Protein AF-A0A8B3C9W0-F1 (afdb_monomer_lite)

Foldseek 3Di:
DDDDDDDDPPPDDDDQWDFQWFDDCPQWAFWAWADDPLKIKTKTKDWDADPDQKDWQFDFDDPWDWDDWFFAKKKFKWWDPFKFLWKKFAAADDDDDFAKKKWKFKFADDDDDVVRVVDHTPDIDIGTHDHGDIDTNHDHRDIHGTHIMMIIIFIPDPPRRTDIGTFHGAGPPVITPWMDGHNHTDGTRHGTIMGGHPPLQHLWMAMFMWMDNPLNRDTHGDPDCLQRQVRVQQRSVARRFYLWYWDDDPQKIKIWTDRYLQQQIWMWIDNTSNDQIWTDQLFFTHSPRDHGPDRAPHRWAWEDDPQKIWIWWDDPQFIKIWIGRHDGRPPNDTDIDGQDGHPPQRFPIWYWFQAQQVQWIWIWWAGPQQWIWIWIDNVRRHTDGDDGDPQPDDRHAPPKTDKHFYADPPRRHGDAFRWIWIFHDDDRTGIITHTRD

Secondary structure (DSSP, 8-state):
--------TTSS-----EEEEES-TTSSPPPEEEEETTEEEEEEEEE---SSSEEESEE--TT------EES-EEEEEEESS-EEEEEEEE--S---TT-EEEEEEEE--SSHHHHHHSPPSEEEEEE--TTEEEE-SPTT--B-SEEEEEEEEES--STT--EE-B-SEE-TTTEEEEEETTEEPSS--B-EEEEE-GGGTT-EEEEEEEESSTTSS-EE-S-GGGHHHIIIIITT-S--EEEEEEEETTEEEEEEESSSSSEEEEEEESSTTS--EEE-SSSEETT-----EE-SSPPEEEEETTEEEEEEEETTEEEEEEEE-STTTTSSEEEEEEEE-SSS--S--EEEEETTTTEEEEEEE-TTS-EEEEEESSSS--EE-PPPS--PPPPPTT-EEEE----TTT-PPPTTPPEEEEE-SSS-EEEEE---

Radius of gyration: 24.91 Å; chains: 1; bounding box: 62×55×72 Å

Structure (mmCIF, N/CA/C/O backbone):
data_AF-A0A8B3C9W0-F1
#
_entry.id   AF-A0A8B3C9W0-F1
#
loop_
_atom_site.group_PDB
_atom_site.id
_atom_site.type_symbol
_atom_site.label_atom_id
_atom_site.label_alt_id
_atom_site.label_comp_id
_atom_site.label_asym_id
_atom_site.label_entity_id
_atom_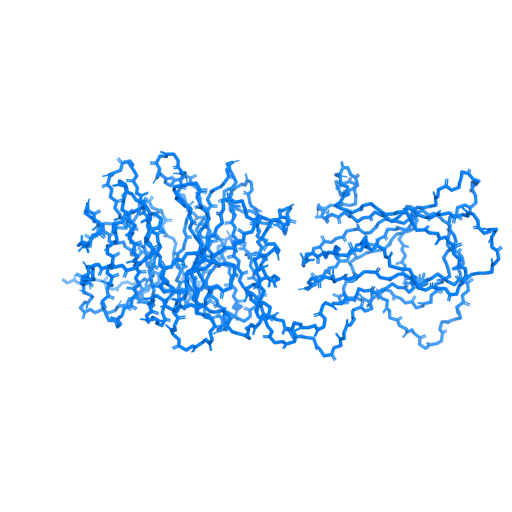site.label_seq_id
_atom_site.pdbx_PDB_ins_code
_atom_site.Cartn_x
_atom_site.Cartn_y
_atom_site.Cartn_z
_atom_site.occupancy
_atom_site.B_iso_or_equiv
_atom_site.auth_seq_id
_atom_site.auth_comp_id
_atom_site.auth_asym_id
_atom_site.auth_atom_id
_atom_site.pdbx_PDB_model_num
ATOM 1 N N . MET A 1 1 ? -18.221 -27.660 26.899 1.00 23.83 1 MET A N 1
ATOM 2 C CA . MET A 1 1 ? -17.493 -28.900 26.552 1.00 23.83 1 MET A CA 1
ATOM 3 C C . MET A 1 1 ? -17.105 -28.766 25.087 1.00 23.83 1 MET A C 1
ATOM 5 O O . MET A 1 1 ? -17.918 -29.055 24.222 1.00 23.83 1 MET A O 1
ATOM 9 N N . VAL A 1 2 ? -15.943 -28.169 24.818 1.00 21.47 2 VAL A N 1
ATOM 10 C CA . VAL A 1 2 ? -15.494 -27.868 23.451 1.00 21.47 2 VAL A CA 1
ATOM 11 C C . VAL A 1 2 ? -14.762 -29.101 22.933 1.00 21.47 2 VAL A C 1
ATOM 13 O O . VAL A 1 2 ? -13.805 -29.560 23.551 1.00 21.47 2 VAL A O 1
ATOM 16 N N . ARG A 1 3 ? -15.282 -29.709 21.863 1.00 19.56 3 ARG A N 1
ATOM 17 C CA . ARG A 1 3 ? -14.618 -30.817 21.171 1.00 19.56 3 ARG A CA 1
ATOM 18 C C . ARG A 1 3 ? -13.519 -30.226 20.296 1.00 19.56 3 ARG A C 1
ATOM 20 O O . ARG A 1 3 ? -13.816 -29.670 19.248 1.00 19.56 3 ARG A O 1
ATOM 27 N N . THR A 1 4 ? -12.271 -30.377 20.715 1.00 21.69 4 THR A N 1
ATOM 28 C CA . THR A 1 4 ? -11.108 -30.106 19.869 1.00 21.69 4 THR A CA 1
ATOM 29 C C . THR A 1 4 ? -11.002 -31.218 18.827 1.00 21.69 4 THR A C 1
ATOM 31 O O . THR A 1 4 ? -10.758 -32.374 19.173 1.00 21.69 4 THR A O 1
ATOM 34 N N . ILE A 1 5 ? -11.229 -30.890 17.555 1.00 22.05 5 ILE A N 1
ATOM 35 C CA . ILE A 1 5 ? -10.889 -31.766 16.431 1.00 22.05 5 ILE A CA 1
ATOM 36 C C . ILE A 1 5 ? -9.548 -31.273 15.898 1.00 22.05 5 ILE A C 1
ATOM 38 O O . ILE A 1 5 ? -9.467 -30.225 15.271 1.00 22.05 5 ILE A O 1
ATOM 42 N N . THR A 1 6 ? -8.483 -32.021 16.173 1.00 28.02 6 THR A N 1
ATOM 43 C CA . THR A 1 6 ? -7.161 -31.765 15.598 1.00 28.02 6 THR A CA 1
ATOM 44 C C . THR A 1 6 ? -7.113 -32.382 14.202 1.00 28.02 6 THR A C 1
ATOM 46 O O . THR A 1 6 ? -7.034 -33.603 14.074 1.00 28.02 6 THR A O 1
ATOM 49 N N . ILE A 1 7 ? -7.172 -31.556 13.157 1.00 26.78 7 ILE A N 1
ATOM 50 C CA . ILE A 1 7 ? -6.969 -31.996 11.769 1.00 26.78 7 ILE A CA 1
ATOM 51 C C . ILE A 1 7 ? -5.498 -31.761 11.406 1.00 26.78 7 ILE A C 1
ATOM 53 O O . ILE A 1 7 ? -4.984 -30.652 11.543 1.00 26.78 7 ILE A O 1
ATOM 57 N N . GLN A 1 8 ? -4.796 -32.816 10.981 1.00 30.81 8 GLN A N 1
ATOM 58 C CA . GLN A 1 8 ? -3.395 -32.719 10.570 1.00 30.81 8 GLN A CA 1
ATOM 59 C C . GLN A 1 8 ? -3.272 -32.048 9.195 1.00 30.81 8 GLN A C 1
ATOM 61 O O . GLN A 1 8 ? -3.941 -32.414 8.232 1.00 30.81 8 GLN A O 1
ATOM 66 N N . GLN A 1 9 ? -2.355 -31.083 9.111 1.00 39.41 9 GLN A N 1
ATOM 67 C CA . GLN A 1 9 ? -2.132 -30.155 7.993 1.00 39.41 9 GLN A CA 1
ATOM 68 C C . GLN A 1 9 ? -1.757 -30.819 6.646 1.00 39.41 9 GLN A C 1
ATOM 70 O O . GLN A 1 9 ? -1.622 -30.135 5.638 1.00 39.41 9 GLN A O 1
ATOM 75 N N . THR A 1 10 ? -1.574 -32.141 6.611 1.00 38.50 10 THR A N 1
ATOM 76 C CA . THR A 1 10 ? -1.176 -32.918 5.426 1.00 38.50 10 THR A CA 1
ATOM 77 C C . THR A 1 10 ? -2.337 -33.538 4.642 1.00 38.50 10 THR A C 1
ATOM 79 O O . THR A 1 10 ? -2.094 -34.061 3.559 1.00 38.50 10 THR A O 1
ATOM 82 N N . GLU A 1 11 ? -3.580 -33.483 5.135 1.00 37.38 11 GLU A N 1
ATOM 83 C CA . GLU A 1 11 ? -4.744 -34.100 4.460 1.00 37.38 11 GLU A CA 1
ATOM 84 C C . GLU A 1 11 ? -5.606 -33.136 3.625 1.00 37.38 11 GLU A C 1
ATOM 86 O O . GLU A 1 11 ? -6.555 -33.568 2.971 1.00 37.38 11 GLU A O 1
ATOM 91 N N . LEU A 1 12 ? -5.266 -31.847 3.561 1.00 40.50 12 LEU A N 1
ATOM 92 C CA . LEU A 1 12 ? -5.946 -30.887 2.688 1.00 40.50 12 LEU A CA 1
ATOM 93 C C . LEU A 1 12 ? -4.994 -30.468 1.569 1.00 40.50 12 LEU A C 1
ATOM 95 O O . LEU A 1 12 ? -3.947 -29.876 1.825 1.00 40.50 12 LEU A O 1
ATOM 99 N N . GLY A 1 13 ? -5.349 -30.813 0.328 1.00 37.22 13 GLY A N 1
ATOM 100 C CA . GLY A 1 13 ? -4.632 -30.394 -0.874 1.00 37.22 13 GLY A CA 1
ATOM 101 C C . GLY A 1 13 ? -4.256 -28.913 -0.803 1.00 37.22 13 GLY A C 1
ATOM 102 O O . GLY A 1 13 ? -5.099 -28.063 -0.535 1.00 37.22 13 GLY A O 1
ATOM 103 N N . VAL A 1 14 ? -2.967 -28.634 -0.990 1.00 41.59 14 VAL A N 1
ATOM 104 C CA . VAL A 1 14 ? -2.368 -27.304 -0.842 1.00 41.59 14 VAL A CA 1
ATOM 105 C C . VAL A 1 14 ? -3.095 -26.298 -1.742 1.00 41.59 14 VAL A C 1
ATOM 107 O O . VAL A 1 14 ? -3.188 -26.498 -2.951 1.00 41.59 14 VAL A O 1
ATOM 110 N N . GLU A 1 15 ? -3.623 -25.231 -1.149 1.00 53.97 15 GLU A N 1
ATOM 111 C CA . GLU A 1 15 ? -4.433 -24.230 -1.843 1.00 53.97 15 GLU A CA 1
ATOM 112 C C . GLU A 1 15 ? -3.660 -23.323 -2.813 1.00 53.97 15 GLU A C 1
ATOM 114 O O . GLU A 1 15 ? -2.496 -22.981 -2.596 1.00 53.97 15 GLU A O 1
ATOM 119 N N . ASN A 1 16 ? -4.374 -22.858 -3.846 1.00 53.03 16 ASN A N 1
ATOM 120 C CA . ASN A 1 16 ? -3.916 -21.917 -4.869 1.00 53.03 16 ASN A CA 1
ATOM 121 C C . ASN A 1 16 ? -3.998 -20.459 -4.376 1.00 53.03 16 ASN A C 1
ATOM 123 O O . ASN A 1 16 ? -5.058 -19.837 -4.444 1.00 53.03 16 ASN A O 1
ATOM 127 N N . GLY A 1 17 ? -2.878 -19.884 -3.947 1.00 56.84 17 GLY A N 1
ATOM 128 C CA . GLY A 1 17 ? -2.734 -18.441 -3.723 1.00 56.84 17 GLY A CA 1
ATOM 129 C C . GLY A 1 17 ? -1.476 -17.889 -4.389 1.00 56.84 17 GLY A C 1
ATOM 130 O O . GLY A 1 17 ? -0.628 -18.638 -4.880 1.00 56.84 17 GLY A O 1
ATOM 131 N N . ALA A 1 18 ? -1.376 -16.564 -4.452 1.00 60.31 18 ALA A N 1
ATOM 132 C CA . ALA A 1 18 ? -0.315 -15.866 -5.172 1.00 60.31 18 ALA A CA 1
ATOM 133 C C . ALA A 1 18 ? 0.575 -15.078 -4.208 1.00 60.31 18 ALA A C 1
ATOM 135 O O . ALA A 1 18 ? 0.098 -14.436 -3.270 1.00 60.31 18 ALA A O 1
ATOM 136 N N . PHE A 1 19 ? 1.885 -15.087 -4.456 1.00 64.19 19 PHE A N 1
ATOM 137 C CA . PHE A 1 19 ? 2.799 -14.219 -3.723 1.00 64.19 19 PHE A CA 1
ATOM 138 C C . PHE A 1 19 ? 2.657 -12.777 -4.213 1.00 64.19 19 PHE A C 1
ATOM 140 O O . PHE A 1 19 ? 2.951 -12.475 -5.370 1.00 64.19 19 PHE A O 1
ATOM 147 N N . ILE A 1 20 ? 2.294 -11.876 -3.300 1.00 64.06 20 ILE A N 1
ATOM 148 C CA . ILE A 1 20 ? 2.475 -10.436 -3.504 1.00 64.06 20 ILE A CA 1
ATOM 149 C C . ILE A 1 20 ? 3.969 -10.113 -3.380 1.00 64.06 20 ILE A C 1
ATOM 151 O O . ILE A 1 20 ? 4.498 -9.336 -4.156 1.00 64.06 20 ILE A O 1
ATOM 155 N N . TYR A 1 21 ? 4.694 -10.753 -2.463 1.00 64.25 21 TYR A N 1
ATOM 156 C CA . TYR A 1 21 ? 6.146 -10.601 -2.324 1.00 64.25 21 TYR A CA 1
ATOM 157 C C . TYR A 1 21 ? 6.746 -11.850 -1.680 1.00 64.25 21 TYR A C 1
ATOM 159 O O . TYR A 1 21 ? 6.134 -12.451 -0.797 1.00 64.25 21 TYR A O 1
ATOM 167 N N . LYS A 1 22 ? 7.957 -12.231 -2.087 1.00 57.38 22 LYS A N 1
ATOM 168 C CA . LYS A 1 22 ? 8.689 -13.375 -1.533 1.00 57.38 22 LYS A CA 1
ATOM 169 C C . LYS A 1 22 ? 10.021 -12.883 -0.966 1.00 57.38 22 LYS A C 1
ATOM 171 O O . LYS A 1 22 ? 10.876 -12.442 -1.724 1.00 57.38 22 LYS A O 1
ATOM 176 N N . GLY A 1 23 ? 10.197 -12.959 0.353 1.00 56.84 23 GLY A N 1
ATOM 177 C CA . GLY A 1 23 ? 11.380 -12.434 1.045 1.00 56.84 23 GLY A CA 1
ATOM 178 C C . GLY A 1 23 ? 11.291 -12.571 2.569 1.00 56.84 23 GLY A C 1
ATOM 179 O O . GLY A 1 23 ? 10.284 -13.036 3.098 1.00 56.84 23 GLY A O 1
ATOM 180 N N . ASP A 1 24 ? 12.341 -12.186 3.301 1.00 55.38 24 ASP A N 1
ATOM 181 C CA . ASP A 1 24 ? 12.360 -12.340 4.764 1.00 55.38 24 ASP A CA 1
ATOM 182 C C . ASP A 1 24 ? 11.388 -11.373 5.459 1.00 55.38 24 ASP A C 1
ATOM 184 O O . ASP A 1 24 ? 11.691 -10.207 5.693 1.00 55.38 24 ASP A O 1
ATOM 188 N N . ALA A 1 25 ? 10.209 -11.880 5.814 1.00 51.94 25 ALA A N 1
ATOM 189 C CA . ALA A 1 25 ? 9.154 -11.116 6.466 1.00 51.94 25 ALA A CA 1
ATOM 190 C C . ALA A 1 25 ? 9.468 -10.721 7.923 1.00 51.94 25 ALA A C 1
ATOM 192 O O . ALA A 1 25 ? 8.700 -9.967 8.516 1.00 51.94 25 ALA A O 1
ATOM 193 N N . ALA A 1 26 ? 10.549 -11.219 8.543 1.00 52.22 26 ALA A N 1
ATOM 194 C CA . ALA A 1 26 ? 10.883 -10.868 9.930 1.00 52.22 26 ALA A CA 1
ATOM 195 C C . ALA A 1 26 ? 11.315 -9.401 10.097 1.00 52.22 26 ALA A C 1
ATOM 197 O O . ALA A 1 26 ? 11.213 -8.863 11.194 1.00 52.22 26 ALA A O 1
ATOM 198 N N . THR A 1 27 ? 11.769 -8.756 9.022 1.00 51.34 27 THR A N 1
ATOM 199 C CA . THR A 1 27 ? 12.295 -7.382 9.054 1.00 51.34 27 THR A CA 1
ATOM 200 C C . THR A 1 27 ? 11.306 -6.348 8.489 1.00 51.34 27 THR A C 1
ATOM 202 O O . THR A 1 27 ? 11.560 -5.154 8.597 1.00 51.34 27 THR A O 1
ATOM 205 N N . TYR A 1 28 ? 10.169 -6.777 7.919 1.00 60.22 28 TYR A N 1
ATOM 206 C CA . TYR A 1 28 ? 9.238 -5.901 7.190 1.00 60.22 28 TYR A CA 1
ATOM 207 C C . TYR A 1 28 ? 7.790 -6.070 7.633 1.00 60.22 28 TYR A C 1
ATOM 209 O O . TYR A 1 28 ? 7.396 -7.076 8.229 1.00 60.22 28 TYR A O 1
ATOM 217 N N . SER A 1 29 ? 7.010 -5.032 7.349 1.00 61.12 29 SER A N 1
ATOM 218 C CA . SER A 1 29 ? 5.601 -4.939 7.728 1.00 61.12 29 SER A CA 1
ATOM 219 C C . SER A 1 29 ? 4.715 -5.688 6.741 1.00 61.12 29 SER A C 1
ATOM 221 O O . SER A 1 29 ? 5.095 -5.936 5.597 1.00 61.12 29 SER A O 1
ATOM 223 N N . ASN A 1 30 ? 3.511 -6.024 7.188 1.00 67.06 30 ASN A N 1
ATOM 224 C CA . ASN A 1 30 ? 2.499 -6.637 6.338 1.00 67.06 30 ASN A CA 1
ATOM 225 C C . ASN A 1 30 ? 2.033 -5.653 5.263 1.00 67.06 30 ASN A C 1
ATOM 227 O O . ASN A 1 30 ? 1.983 -4.448 5.523 1.00 67.06 30 ASN A O 1
ATOM 231 N N . PRO A 1 31 ? 1.691 -6.136 4.058 1.00 65.12 31 PRO A N 1
ATOM 232 C CA . PRO A 1 31 ? 1.288 -5.274 2.979 1.00 65.12 31 PRO A CA 1
ATOM 233 C C . PRO A 1 31 ? -0.024 -4.629 3.346 1.00 65.12 31 PRO A C 1
ATOM 235 O O . PRO A 1 31 ? -0.937 -5.279 3.842 1.00 65.12 31 PRO A O 1
ATOM 238 N N . SER A 1 32 ? -0.138 -3.352 3.051 1.00 77.50 32 SER A N 1
ATOM 239 C CA . SER A 1 32 ? -1.431 -2.693 3.114 1.00 77.50 32 SER A CA 1
ATOM 240 C C . SER A 1 32 ? -2.154 -2.925 1.800 1.00 77.50 32 SER A C 1
ATOM 242 O O . SER A 1 32 ? -1.563 -2.732 0.737 1.00 77.50 32 SER A O 1
ATOM 244 N N . VAL A 1 33 ? -3.419 -3.335 1.867 1.00 79.12 33 VAL A N 1
ATOM 245 C CA . VAL A 1 33 ? -4.253 -3.559 0.682 1.00 79.12 33 VAL A CA 1
ATOM 246 C C . VAL A 1 33 ? -5.452 -2.625 0.718 1.00 79.12 33 VAL A C 1
ATOM 248 O O . VAL A 1 33 ? -6.164 -2.535 1.722 1.00 79.12 33 VAL A O 1
ATOM 251 N N . PHE A 1 34 ? -5.671 -1.927 -0.392 1.00 80.25 34 PHE A N 1
ATOM 252 C CA . PHE A 1 34 ? -6.800 -1.021 -0.569 1.00 80.25 34 PHE A CA 1
ATOM 253 C C . PHE A 1 34 ? -7.345 -1.088 -1.998 1.00 80.25 34 PHE A C 1
ATOM 255 O O . PHE A 1 34 ? -6.665 -1.537 -2.923 1.00 80.25 34 PHE A O 1
ATOM 262 N N . GLU A 1 35 ? -8.593 -0.659 -2.161 1.00 80.25 35 GLU A N 1
ATOM 263 C CA . GLU A 1 35 ? -9.257 -0.564 -3.458 1.00 80.25 35 GLU A CA 1
ATOM 264 C C . GLU A 1 35 ? -9.036 0.829 -4.054 1.00 80.25 35 GLU A C 1
ATOM 266 O O . GLU A 1 35 ? -9.097 1.839 -3.349 1.00 80.25 35 GLU A O 1
ATOM 271 N N . LYS A 1 36 ? -8.751 0.882 -5.356 1.00 78.00 36 LYS A N 1
ATOM 272 C CA . LYS A 1 36 ? -8.699 2.124 -6.123 1.00 78.00 36 LYS A CA 1
ATOM 273 C C . LYS A 1 36 ? -9.211 1.875 -7.536 1.00 78.00 36 LYS A C 1
ATOM 275 O O . LYS A 1 36 ? -8.560 1.197 -8.329 1.00 78.00 36 LYS A O 1
ATOM 280 N N . SER A 1 37 ? -10.335 2.505 -7.880 1.00 77.00 37 SER A N 1
ATOM 281 C CA . SER A 1 37 ? -10.879 2.520 -9.253 1.00 77.00 37 SER A CA 1
ATOM 282 C C . SER A 1 37 ? -11.135 1.119 -9.829 1.00 77.00 37 SER A C 1
ATOM 284 O O . SER A 1 37 ? -10.814 0.850 -10.983 1.00 77.00 37 SER A O 1
ATOM 286 N N . GLY A 1 38 ? -11.681 0.208 -9.024 1.00 76.75 38 GLY A N 1
ATOM 287 C CA . GLY A 1 38 ? -11.963 -1.172 -9.420 1.00 76.75 38 GLY A CA 1
ATOM 288 C C . GLY A 1 38 ? -10.810 -2.150 -9.195 1.00 76.75 38 GLY A C 1
ATOM 289 O O . GLY A 1 38 ? -11.046 -3.355 -9.234 1.00 76.75 38 GLY A O 1
ATOM 290 N N . ASN A 1 39 ? -9.598 -1.661 -8.917 1.00 81.25 39 ASN A N 1
ATOM 291 C CA . ASN A 1 39 ? -8.399 -2.484 -8.761 1.00 81.25 39 ASN A CA 1
ATOM 292 C C . ASN A 1 39 ? -7.970 -2.583 -7.297 1.00 81.25 39 ASN A C 1
ATOM 294 O O . ASN A 1 39 ? -8.146 -1.638 -6.525 1.00 81.25 39 ASN A O 1
ATOM 298 N N . LEU A 1 40 ? -7.340 -3.698 -6.928 1.00 81.00 40 LEU A N 1
ATOM 299 C CA . LEU A 1 40 ? -6.643 -3.812 -5.650 1.00 81.00 40 LEU A CA 1
ATOM 300 C C . LEU A 1 40 ? -5.204 -3.330 -5.799 1.00 81.00 40 LEU A C 1
ATOM 302 O O . LEU A 1 40 ? -4.508 -3.692 -6.750 1.00 81.00 40 LEU A O 1
ATOM 306 N N . ILE A 1 41 ? -4.753 -2.543 -4.829 1.00 81.00 41 ILE A N 1
ATOM 307 C CA . ILE A 1 41 ? -3.372 -2.090 -4.710 1.00 81.00 41 ILE A CA 1
ATOM 308 C C . ILE A 1 41 ? -2.800 -2.652 -3.413 1.00 81.00 41 ILE A C 1
ATOM 310 O O . ILE A 1 41 ? -3.329 -2.391 -2.334 1.00 81.00 41 ILE A O 1
ATOM 314 N N . GLY A 1 42 ? -1.718 -3.421 -3.524 1.00 80.25 42 GLY A N 1
ATOM 315 C CA . GLY A 1 42 ? -0.972 -3.966 -2.394 1.00 80.25 42 GLY A CA 1
ATOM 316 C C . GLY A 1 42 ? 0.352 -3.233 -2.253 1.00 80.25 42 GLY A C 1
ATOM 317 O O . GLY A 1 42 ? 1.191 -3.340 -3.140 1.00 80.25 42 GLY A O 1
ATOM 318 N N . LEU A 1 43 ? 0.545 -2.482 -1.172 1.00 79.31 43 LEU A N 1
ATOM 319 C CA . LEU A 1 43 ? 1.784 -1.760 -0.861 1.00 79.31 43 LEU A CA 1
ATOM 320 C C . LEU A 1 43 ? 2.607 -2.548 0.148 1.00 79.31 43 LEU A C 1
ATOM 322 O O . LEU A 1 43 ? 2.062 -2.970 1.162 1.00 79.31 43 LEU A O 1
ATOM 326 N N . TYR A 1 44 ? 3.905 -2.706 -0.090 1.00 74.19 44 TYR A N 1
ATOM 327 C CA . TYR A 1 44 ? 4.800 -3.442 0.803 1.00 74.19 44 TYR A CA 1
ATOM 328 C C . TYR A 1 44 ? 6.171 -2.779 0.914 1.00 74.19 44 TYR A C 1
ATOM 330 O O . TYR A 1 44 ? 6.614 -2.084 -0.006 1.00 74.19 44 TYR A O 1
ATOM 338 N N . THR A 1 45 ? 6.847 -3.020 2.041 1.00 72.06 45 THR A N 1
ATOM 339 C CA . THR A 1 45 ? 8.236 -2.604 2.249 1.00 72.06 45 THR A CA 1
ATOM 340 C C . THR A 1 45 ? 9.217 -3.736 1.941 1.00 72.06 45 THR A C 1
ATOM 342 O O . THR A 1 45 ? 8.886 -4.914 2.089 1.00 72.06 45 THR A O 1
ATOM 345 N N . TYR A 1 46 ? 10.425 -3.398 1.488 1.00 64.69 46 TYR A N 1
ATOM 346 C CA . TYR A 1 46 ? 11.481 -4.375 1.199 1.00 64.69 46 TYR A CA 1
ATOM 347 C C . TYR A 1 46 ? 12.884 -3.835 1.557 1.00 64.69 46 TYR A C 1
ATOM 349 O O . TYR A 1 46 ? 13.074 -2.611 1.557 1.00 64.69 46 TYR A O 1
ATOM 357 N N . PRO A 1 47 ? 13.861 -4.718 1.885 1.00 54.34 47 PRO A N 1
ATOM 358 C CA . PRO A 1 47 ? 15.233 -4.312 2.168 1.00 54.34 47 PRO A CA 1
ATOM 359 C C . PRO A 1 47 ? 15.890 -3.737 0.933 1.00 54.34 47 PRO A C 1
ATOM 361 O O . PRO A 1 47 ? 15.799 -4.316 -0.150 1.00 54.34 47 PRO A O 1
ATOM 364 N N . TYR A 1 48 ? 16.741 -2.748 1.153 1.00 46.84 48 TYR A N 1
ATOM 365 C CA . TYR A 1 48 ? 17.823 -2.462 0.233 1.00 46.84 48 TYR A CA 1
ATOM 366 C C . TYR A 1 48 ? 19.152 -2.963 0.809 1.00 46.84 48 TYR A C 1
ATOM 368 O O . TYR A 1 48 ? 19.654 -2.434 1.799 1.00 46.84 48 TYR A O 1
ATOM 376 N N . LYS A 1 49 ? 19.780 -3.961 0.181 1.00 48.97 49 LYS A N 1
ATOM 377 C CA . LYS A 1 49 ? 21.208 -4.246 0.392 1.00 48.97 49 LYS A CA 1
ATOM 378 C C . LYS A 1 49 ? 21.820 -4.781 -0.893 1.00 48.97 49 LYS A C 1
ATOM 380 O O . LYS A 1 49 ? 21.552 -5.910 -1.289 1.00 48.97 49 LYS A O 1
ATOM 385 N N . LEU A 1 50 ? 22.696 -3.989 -1.498 1.00 45.47 50 LEU A N 1
ATOM 386 C CA . LEU A 1 50 ? 23.596 -4.453 -2.544 1.00 45.47 50 LEU A CA 1
ATOM 387 C C . LEU A 1 50 ? 25.040 -4.319 -2.081 1.00 45.47 50 LEU A C 1
ATOM 389 O O . LEU A 1 50 ? 25.433 -3.304 -1.513 1.00 45.47 50 LEU A O 1
ATOM 393 N N . SER A 1 51 ? 25.845 -5.334 -2.379 1.00 45.25 51 SER A N 1
ATOM 394 C CA . SER A 1 51 ? 27.303 -5.280 -2.241 1.00 45.25 51 SER A CA 1
ATOM 395 C C . SER A 1 51 ? 27.982 -4.483 -3.364 1.00 45.25 51 SER A C 1
ATOM 397 O O . SER A 1 51 ? 29.157 -4.156 -3.235 1.00 45.25 51 SER A O 1
ATOM 399 N N . ALA A 1 52 ? 27.268 -4.181 -4.457 1.00 53.28 52 ALA A N 1
ATOM 400 C CA . ALA A 1 52 ? 27.774 -3.456 -5.621 1.00 53.28 52 ALA A CA 1
ATOM 401 C C . ALA A 1 52 ? 26.772 -2.387 -6.083 1.00 53.28 52 ALA A C 1
ATOM 403 O O . ALA A 1 52 ? 25.568 -2.612 -6.098 1.00 53.28 52 ALA A O 1
ATOM 404 N N . SER A 1 53 ? 27.265 -1.221 -6.492 1.00 61.84 53 SER A N 1
ATOM 405 C CA . SER A 1 53 ? 26.464 -0.067 -6.926 1.00 61.84 53 SER A CA 1
ATOM 406 C C . SER A 1 53 ? 25.729 -0.247 -8.262 1.00 61.84 53 SER A C 1
ATOM 408 O O . SER A 1 53 ? 25.014 0.655 -8.705 1.00 61.84 53 SER A O 1
ATOM 410 N N . GLN A 1 54 ? 25.939 -1.379 -8.934 1.00 67.94 54 GLN A N 1
ATOM 411 C CA . GLN A 1 54 ? 25.514 -1.638 -10.305 1.00 67.94 54 GLN A CA 1
ATOM 412 C C . GLN A 1 54 ? 25.109 -3.110 -10.463 1.00 67.94 54 GLN A C 1
ATOM 414 O O . GLN A 1 54 ? 25.758 -3.989 -9.895 1.00 67.94 54 GLN A O 1
ATOM 419 N N . ALA A 1 55 ? 24.061 -3.381 -11.247 1.00 70.06 55 ALA A N 1
ATOM 420 C CA . ALA A 1 55 ? 23.814 -4.705 -11.817 1.00 70.06 55 ALA A CA 1
ATOM 421 C C . ALA A 1 55 ? 24.236 -4.711 -13.276 1.00 70.06 55 ALA A C 1
ATOM 423 O O . ALA A 1 55 ? 23.645 -4.031 -14.113 1.00 70.06 55 ALA A O 1
ATOM 424 N N . GLU A 1 56 ? 25.226 -5.532 -13.577 1.00 76.50 56 GLU A N 1
ATOM 425 C CA . GLU A 1 56 ? 25.605 -5.855 -14.942 1.00 76.50 56 GLU A CA 1
ATOM 426 C C . GLU A 1 56 ? 24.604 -6.880 -15.490 1.00 76.50 56 GLU A C 1
ATOM 428 O O . GLU A 1 56 ? 24.500 -7.993 -14.973 1.00 76.50 56 GLU A O 1
ATOM 433 N N . LEU A 1 57 ? 23.852 -6.517 -16.535 1.00 75.56 57 LEU A N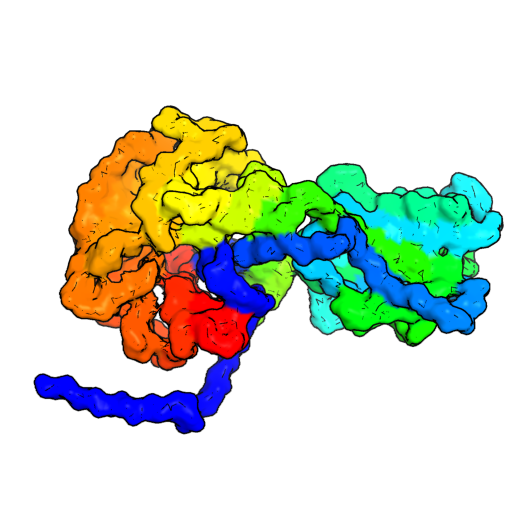 1
ATOM 434 C CA . LEU A 1 57 ? 22.939 -7.445 -17.223 1.00 75.56 57 LEU A CA 1
ATOM 435 C C . LEU A 1 57 ? 23.685 -8.413 -18.159 1.00 75.56 57 LEU A C 1
ATOM 437 O O . LEU A 1 57 ? 23.090 -9.266 -18.811 1.00 75.56 57 LEU A O 1
ATOM 441 N N . TRP A 1 58 ? 25.006 -8.315 -18.199 1.00 74.25 58 TRP A N 1
ATOM 442 C CA . TRP A 1 58 ? 25.902 -9.158 -18.971 1.00 74.25 58 TRP A CA 1
ATOM 443 C C . TRP A 1 58 ? 26.937 -9.782 -18.034 1.00 74.25 58 TRP A C 1
ATOM 445 O O . TRP A 1 58 ? 27.191 -9.274 -16.944 1.00 74.25 58 TRP A O 1
ATOM 455 N N . ALA A 1 59 ? 27.527 -10.895 -18.449 1.00 65.94 59 ALA A N 1
ATOM 456 C CA . ALA A 1 59 ? 28.634 -11.531 -17.758 1.00 65.94 59 ALA A CA 1
ATOM 457 C C . ALA A 1 59 ? 29.869 -11.520 -18.662 1.00 65.94 59 ALA A C 1
ATOM 459 O O . ALA A 1 59 ? 29.851 -12.090 -19.763 1.00 65.94 59 ALA A O 1
ATOM 460 N N . ALA A 1 60 ? 30.947 -10.899 -18.179 1.00 62.16 60 ALA A N 1
ATOM 461 C CA . ALA A 1 60 ? 32.249 -10.956 -18.824 1.00 62.16 60 ALA A CA 1
ATOM 462 C C . ALA A 1 60 ? 32.752 -12.403 -18.841 1.00 62.16 60 ALA A C 1
ATOM 464 O O . ALA A 1 60 ? 33.011 -12.997 -17.796 1.00 62.16 60 ALA A O 1
ATOM 465 N N . ASN A 1 61 ? 32.899 -12.980 -20.032 1.00 57.12 61 ASN A N 1
ATOM 466 C CA . ASN A 1 61 ? 33.564 -14.269 -20.188 1.00 57.12 61 ASN A CA 1
ATOM 467 C C . ASN A 1 61 ? 35.041 -14.040 -20.511 1.00 57.12 61 ASN A C 1
ATOM 469 O O . ASN A 1 61 ? 35.375 -13.295 -21.435 1.00 57.12 61 ASN A O 1
ATOM 473 N N . SER A 1 62 ? 35.927 -14.757 -19.821 1.00 49.28 62 SER A N 1
ATOM 474 C CA . SER A 1 62 ? 37.274 -14.992 -20.330 1.00 49.28 62 SER A CA 1
ATOM 475 C C . SER A 1 62 ? 37.180 -15.847 -21.603 1.00 49.28 62 SER A C 1
ATOM 477 O O . SER A 1 62 ? 36.514 -16.879 -21.623 1.00 49.28 62 SER A O 1
ATOM 479 N N . GLY A 1 63 ? 37.813 -15.402 -22.691 1.00 50.22 63 GLY A N 1
ATOM 480 C CA . GLY A 1 63 ? 37.923 -16.179 -23.933 1.00 50.22 63 GLY A CA 1
ATOM 481 C C . GLY A 1 63 ? 36.872 -15.914 -25.019 1.00 50.22 63 GLY A C 1
ATOM 482 O O . GLY A 1 63 ? 36.913 -16.587 -26.043 1.00 50.22 63 GLY A O 1
ATOM 483 N N . VAL A 1 64 ? 35.970 -14.938 -24.855 1.00 51.31 64 VAL A N 1
ATOM 484 C CA . VAL A 1 64 ? 35.134 -14.456 -25.972 1.00 51.31 64 VAL A CA 1
ATOM 485 C C . VAL A 1 64 ? 35.885 -13.341 -26.695 1.00 51.31 64 VAL A C 1
ATOM 487 O O . VAL A 1 64 ? 36.164 -12.294 -26.110 1.00 51.31 64 VAL A O 1
ATOM 490 N N . THR A 1 65 ? 36.231 -13.559 -27.961 1.00 52.88 65 THR A N 1
ATOM 491 C CA . THR A 1 65 ? 36.785 -12.522 -28.837 1.00 52.88 65 THR A CA 1
ATOM 492 C C . THR A 1 65 ? 35.686 -11.492 -29.101 1.00 52.88 65 THR A C 1
ATOM 494 O O . THR A 1 65 ? 34.715 -11.791 -29.789 1.00 52.88 65 THR A O 1
ATOM 497 N N . GLY A 1 66 ? 35.789 -10.297 -28.512 1.00 52.50 66 GLY A N 1
ATOM 498 C CA . GLY A 1 66 ? 34.836 -9.216 -28.784 1.00 52.50 66 GLY A CA 1
ATOM 499 C C . GLY A 1 66 ? 34.881 -8.825 -30.263 1.00 52.50 66 GLY A C 1
ATOM 500 O O . GLY A 1 66 ? 35.975 -8.686 -30.809 1.00 52.50 66 GLY A O 1
ATOM 501 N N . GLY A 1 67 ? 33.723 -8.650 -30.907 1.00 56.09 67 GLY A N 1
ATOM 502 C CA . GLY A 1 67 ? 33.700 -8.212 -32.311 1.00 56.09 67 GLY A CA 1
ATOM 503 C C . GLY A 1 67 ? 32.467 -8.506 -33.148 1.00 56.09 67 GLY A C 1
ATOM 504 O O . GLY A 1 67 ? 32.480 -8.183 -34.332 1.00 56.09 67 GLY A O 1
ATOM 505 N N . GLU A 1 68 ? 31.410 -9.112 -32.603 1.00 59.47 68 GLU A N 1
ATOM 506 C CA . GLU A 1 68 ? 30.227 -9.381 -33.421 1.00 59.47 68 GLU A CA 1
ATOM 507 C C . GLU A 1 68 ? 29.286 -8.173 -33.451 1.00 59.47 68 GLU A C 1
ATOM 509 O O . GLU A 1 68 ? 28.697 -7.789 -32.435 1.00 59.47 68 GLU A O 1
ATOM 514 N N . PHE A 1 69 ? 29.137 -7.600 -34.645 1.00 61.53 69 PHE A N 1
ATOM 515 C CA . PHE A 1 69 ? 28.114 -6.612 -34.946 1.00 61.53 69 PHE A CA 1
ATOM 516 C C . PHE A 1 69 ? 26.775 -7.303 -35.175 1.00 61.53 69 PHE A C 1
ATOM 518 O O . PHE A 1 69 ? 26.587 -8.015 -36.163 1.00 61.53 69 PHE A O 1
ATOM 525 N N . ARG A 1 70 ? 25.817 -7.051 -34.284 1.00 65.25 70 ARG A N 1
ATOM 526 C CA . ARG A 1 70 ? 24.432 -7.497 -34.470 1.00 65.25 70 ARG A CA 1
ATOM 527 C C . ARG A 1 70 ? 23.620 -6.425 -35.187 1.00 65.25 70 ARG A C 1
ATOM 529 O O . ARG A 1 70 ? 23.763 -5.247 -34.875 1.00 65.25 70 ARG A O 1
ATOM 536 N N . LYS A 1 71 ? 22.786 -6.847 -36.143 1.00 68.62 71 LYS A N 1
ATOM 537 C CA . LYS A 1 71 ? 21.885 -5.980 -36.914 1.00 68.62 71 LYS A CA 1
ATOM 538 C C . LYS A 1 71 ? 20.448 -6.187 -36.457 1.00 68.62 71 LYS A C 1
ATOM 540 O O . LYS A 1 71 ? 19.942 -7.301 -36.540 1.00 68.62 71 LYS A O 1
ATOM 545 N N . GLY A 1 72 ? 19.769 -5.109 -36.082 1.00 74.12 72 GLY A N 1
ATOM 546 C CA . GLY A 1 72 ? 18.355 -5.155 -35.712 1.00 74.12 72 GLY A CA 1
ATOM 547 C C . GLY A 1 72 ? 18.071 -4.455 -34.396 1.00 74.12 72 GLY A C 1
ATOM 548 O O . GLY A 1 72 ? 18.987 -4.089 -33.662 1.00 74.12 72 GLY A O 1
ATOM 549 N N . THR A 1 73 ? 16.786 -4.293 -34.094 1.00 81.56 73 THR A N 1
ATOM 550 C CA . THR A 1 73 ? 16.354 -3.835 -32.775 1.00 81.56 73 THR A CA 1
ATOM 551 C C . THR A 1 73 ? 16.783 -4.846 -31.724 1.00 81.56 73 THR A C 1
ATOM 553 O O . THR A 1 73 ? 16.504 -6.040 -31.859 1.00 81.56 73 THR A O 1
ATOM 556 N N . LEU A 1 74 ? 17.471 -4.372 -30.690 1.00 82.12 74 LEU A N 1
ATOM 557 C CA . LEU A 1 74 ? 17.819 -5.190 -29.538 1.00 82.12 74 LEU A CA 1
ATOM 558 C C . LEU A 1 74 ? 16.656 -5.188 -28.551 1.00 82.12 74 LEU A C 1
ATOM 560 O O . LEU A 1 74 ? 16.195 -4.120 -28.152 1.00 82.12 74 LEU A O 1
ATOM 564 N N . TYR A 1 75 ? 16.267 -6.375 -28.102 1.00 87.31 75 TYR A N 1
ATOM 565 C CA . TYR A 1 75 ? 15.319 -6.573 -27.021 1.00 87.31 75 TYR A CA 1
ATOM 566 C C . TYR A 1 75 ? 15.968 -7.335 -25.876 1.00 87.31 75 TYR A C 1
ATOM 568 O O . TYR A 1 75 ? 16.615 -8.360 -26.090 1.00 87.31 75 TYR A O 1
ATOM 576 N N . VAL A 1 76 ? 15.782 -6.857 -24.650 1.00 88.06 76 VAL A N 1
ATOM 577 C CA . VAL A 1 76 ? 16.287 -7.534 -23.448 1.00 88.06 76 VAL A CA 1
ATOM 578 C C . VAL A 1 76 ? 15.163 -7.616 -22.437 1.00 88.06 76 VAL A C 1
ATOM 580 O O . VAL A 1 76 ? 14.700 -6.582 -21.968 1.00 88.06 76 VAL A O 1
ATOM 583 N N . HIS A 1 77 ? 14.751 -8.829 -22.084 1.00 90.31 77 HIS A N 1
ATOM 584 C CA . HIS A 1 77 ? 13.870 -9.095 -20.954 1.00 90.31 77 HIS A CA 1
ATOM 585 C C . HIS A 1 77 ? 14.727 -9.359 -19.712 1.00 90.31 77 HIS A C 1
ATOM 587 O O . HIS A 1 77 ? 15.562 -10.267 -19.696 1.00 90.31 77 HIS A O 1
ATOM 593 N N . PHE A 1 78 ? 14.538 -8.558 -18.670 1.00 86.25 78 PHE A N 1
ATOM 594 C CA . PHE A 1 78 ? 15.298 -8.645 -17.430 1.00 86.25 78 PHE A CA 1
ATOM 595 C C . PHE A 1 78 ? 14.454 -8.266 -16.216 1.00 86.25 78 PHE A C 1
ATOM 597 O O . PHE A 1 78 ? 13.420 -7.611 -16.326 1.00 86.25 78 PHE A O 1
ATOM 604 N N . VAL A 1 79 ? 14.938 -8.660 -15.045 1.00 80.06 79 VAL A N 1
ATOM 605 C CA . VAL A 1 79 ? 14.354 -8.336 -13.747 1.00 80.06 79 VAL A CA 1
ATOM 606 C C . VAL A 1 79 ? 15.250 -7.333 -13.041 1.00 80.06 79 VAL A C 1
ATOM 608 O O . VAL A 1 79 ? 16.465 -7.523 -12.937 1.00 80.06 79 VAL A O 1
ATOM 611 N N . LEU A 1 80 ? 14.640 -6.255 -12.564 1.00 71.56 80 LEU A N 1
ATOM 612 C CA . LEU A 1 80 ? 15.232 -5.346 -11.601 1.00 71.56 80 LEU A CA 1
ATOM 613 C C . LEU A 1 80 ? 14.713 -5.701 -10.223 1.00 71.56 80 LEU A C 1
ATOM 615 O O . LEU A 1 80 ? 13.554 -5.458 -9.899 1.00 71.56 80 LEU A O 1
ATOM 619 N N . ASP A 1 81 ? 15.602 -6.189 -9.374 1.00 61.50 81 ASP A N 1
ATOM 620 C CA . ASP A 1 81 ? 15.257 -6.410 -7.973 1.00 61.50 81 ASP A CA 1
ATOM 621 C C . ASP A 1 81 ? 15.149 -5.084 -7.198 1.00 61.50 81 ASP A C 1
ATOM 623 O O . ASP A 1 81 ? 14.593 -5.042 -6.102 1.00 61.50 81 ASP A O 1
ATOM 627 N N . LEU A 1 82 ? 15.695 -3.988 -7.746 1.00 58.31 82 LEU A N 1
ATOM 628 C CA . LEU A 1 82 ? 15.862 -2.705 -7.063 1.00 58.31 82 LEU A CA 1
ATOM 629 C C . LEU A 1 82 ? 15.599 -1.513 -7.993 1.00 58.31 82 LEU A C 1
ATOM 631 O O . LEU A 1 82 ? 15.797 -1.639 -9.204 1.00 58.31 82 LEU A O 1
ATOM 635 N N . PRO A 1 83 ? 15.216 -0.337 -7.450 1.00 63.12 83 PRO A N 1
ATOM 636 C CA . PRO A 1 83 ? 15.027 0.837 -8.275 1.00 63.12 83 PRO A CA 1
ATOM 637 C C . PRO A 1 83 ? 16.350 1.274 -8.920 1.00 63.12 83 PRO A C 1
ATOM 639 O O . PRO A 1 83 ? 17.343 1.518 -8.227 1.00 63.12 83 PRO A O 1
ATOM 642 N N . ALA A 1 84 ? 16.367 1.407 -10.241 1.00 69.75 84 ALA A N 1
ATOM 643 C CA . ALA A 1 84 ? 17.516 1.906 -10.982 1.00 69.75 84 ALA A CA 1
ATOM 644 C C . ALA A 1 84 ? 17.431 3.433 -11.101 1.00 69.75 84 ALA A C 1
ATOM 646 O O . ALA A 1 84 ? 16.514 3.969 -11.727 1.00 69.75 84 ALA A O 1
ATOM 647 N N . SER A 1 85 ? 18.392 4.147 -10.508 1.00 68.88 85 SER A N 1
ATOM 648 C CA . SER A 1 85 ? 18.527 5.606 -10.659 1.00 68.88 85 SER A CA 1
ATOM 649 C C . SER A 1 85 ? 19.051 5.988 -12.038 1.00 68.88 85 SER A C 1
ATOM 651 O O . SER A 1 85 ? 18.905 7.129 -12.471 1.00 68.88 85 SER A O 1
ATOM 653 N N . ASN A 1 86 ? 19.663 5.029 -12.730 1.00 74.38 86 ASN A N 1
ATOM 654 C CA . ASN A 1 86 ? 20.113 5.181 -14.094 1.00 74.38 86 ASN A CA 1
ATOM 655 C C . ASN A 1 86 ? 20.225 3.808 -14.767 1.00 74.38 86 ASN A C 1
ATOM 657 O O . ASN A 1 86 ? 20.402 2.781 -14.114 1.00 74.38 86 ASN A O 1
ATOM 661 N N . MET A 1 87 ? 20.169 3.790 -16.088 1.00 79.38 87 MET A N 1
ATOM 662 C CA . MET A 1 87 ? 20.474 2.622 -16.898 1.00 79.38 87 MET A CA 1
ATOM 663 C C . MET A 1 87 ? 21.497 3.071 -17.916 1.00 79.38 87 MET A C 1
ATOM 665 O O . MET A 1 87 ? 21.307 4.105 -18.560 1.00 79.38 87 MET A O 1
ATOM 669 N N . LYS A 1 88 ? 22.581 2.313 -18.049 1.00 78.75 88 LYS A N 1
ATOM 670 C CA . LYS A 1 88 ? 23.678 2.663 -18.936 1.00 78.75 88 LYS A CA 1
ATOM 671 C C . LYS A 1 88 ? 23.927 1.573 -19.950 1.00 78.75 88 LYS A C 1
ATOM 673 O O . LYS A 1 88 ? 23.992 0.390 -19.621 1.00 78.75 88 LYS A O 1
ATOM 678 N N . GLN A 1 89 ? 24.108 2.008 -21.185 1.00 75.75 89 GLN A N 1
ATOM 679 C CA . GLN A 1 89 ? 24.625 1.165 -22.243 1.00 75.75 89 GLN A CA 1
ATOM 680 C C . GLN A 1 89 ? 26.027 1.637 -22.595 1.00 75.75 89 GLN A C 1
ATOM 682 O O . GLN A 1 89 ? 26.278 2.834 -22.752 1.00 75.75 89 GLN A O 1
ATOM 687 N N . SER A 1 90 ? 26.941 0.683 -22.721 1.00 70.44 90 SER A N 1
ATOM 688 C CA . SER A 1 90 ? 28.230 0.894 -23.364 1.00 70.44 90 SER A CA 1
ATOM 689 C C . SER A 1 90 ? 28.059 0.744 -24.866 1.00 70.44 90 SER A C 1
ATOM 691 O O . SER A 1 90 ? 27.668 -0.316 -25.355 1.00 70.44 90 SER A O 1
ATOM 693 N N . ILE A 1 91 ? 28.342 1.816 -25.596 1.00 62.09 91 ILE A N 1
ATOM 694 C CA . ILE A 1 91 ? 28.382 1.792 -27.051 1.00 62.09 91 ILE A CA 1
ATOM 695 C C . ILE A 1 91 ? 29.851 1.862 -27.449 1.00 62.09 91 ILE A C 1
ATOM 697 O O . ILE A 1 91 ? 30.498 2.907 -27.356 1.00 62.09 91 ILE A O 1
ATOM 701 N N . ARG A 1 92 ? 30.402 0.726 -27.875 1.00 56.97 92 ARG A N 1
ATOM 702 C CA . ARG A 1 92 ? 31.711 0.668 -28.533 1.00 56.97 92 ARG A CA 1
ATOM 703 C C 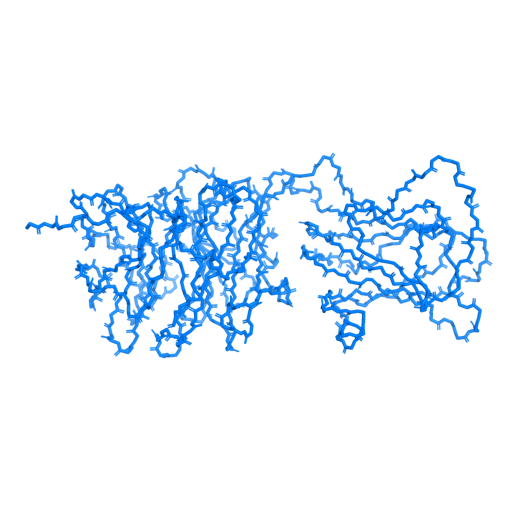. ARG A 1 92 ? 31.489 0.185 -29.960 1.00 56.97 92 ARG A C 1
ATOM 705 O O . ARG A 1 92 ? 30.600 -0.626 -30.180 1.00 56.97 92 ARG A O 1
ATOM 712 N N . GLY A 1 93 ? 32.223 0.720 -30.923 1.00 50.50 93 GLY A N 1
ATOM 713 C CA . GLY A 1 93 ? 32.091 0.368 -32.335 1.00 50.50 93 GLY A CA 1
ATOM 714 C C . GLY A 1 93 ? 32.727 1.441 -33.207 1.00 50.50 93 GLY A C 1
ATOM 715 O O . GLY A 1 93 ? 32.592 2.618 -32.887 1.00 50.50 93 GLY A O 1
ATOM 716 N N . GLU A 1 94 ? 33.403 1.033 -34.280 1.00 46.31 94 GLU A N 1
ATOM 717 C CA . GLU A 1 94 ? 34.106 1.955 -35.175 1.00 46.31 94 GLU A CA 1
ATOM 718 C C . GLU A 1 94 ? 33.123 2.869 -35.929 1.00 46.31 94 GLU A C 1
ATOM 720 O O . GLU A 1 94 ? 32.209 2.396 -36.604 1.00 46.31 94 GLU A O 1
ATOM 725 N N . GLY A 1 95 ? 33.340 4.183 -35.799 1.00 51.22 95 GLY A N 1
ATOM 726 C CA . GLY A 1 95 ? 33.092 5.213 -36.815 1.00 51.22 95 GLY A CA 1
ATOM 727 C C . GLY A 1 95 ? 31.756 5.209 -37.569 1.00 51.22 95 GLY A C 1
ATOM 728 O O . GLY A 1 95 ? 31.689 4.773 -38.715 1.00 51.22 95 GLY A O 1
ATOM 729 N N . TRP A 1 96 ? 30.743 5.874 -37.006 1.00 55.00 96 TRP A N 1
ATOM 730 C CA . TRP A 1 96 ? 29.561 6.354 -37.736 1.00 55.00 96 TRP A CA 1
ATOM 731 C C . TRP A 1 96 ? 29.411 7.860 -37.486 1.00 55.00 96 TRP A C 1
ATOM 733 O O . TRP A 1 96 ? 29.780 8.351 -36.419 1.00 55.00 96 TRP A O 1
ATOM 743 N N . GLY A 1 97 ? 28.955 8.617 -38.487 1.00 52.22 97 GLY A N 1
ATOM 744 C CA . GLY A 1 97 ? 28.910 10.084 -38.450 1.00 52.22 97 GLY A CA 1
ATOM 745 C C . GLY A 1 97 ? 28.232 10.653 -37.195 1.00 52.22 97 GLY A C 1
ATOM 746 O O . GLY A 1 97 ? 27.327 10.055 -36.621 1.00 52.22 97 GLY A O 1
ATOM 747 N N . SER A 1 98 ? 28.657 11.847 -36.779 1.00 53.91 98 SER A N 1
ATOM 748 C CA . SER A 1 98 ? 28.330 12.510 -35.503 1.00 53.91 98 SER A CA 1
ATOM 749 C C . SER A 1 98 ? 26.849 12.875 -35.264 1.00 53.91 98 SER A C 1
ATOM 751 O O . SER A 1 98 ? 26.551 13.623 -34.331 1.00 53.91 98 SER A O 1
ATOM 753 N N . THR A 1 99 ? 25.916 12.378 -36.081 1.00 62.53 99 THR A N 1
ATOM 754 C CA . THR A 1 99 ? 24.490 12.745 -36.067 1.00 62.53 99 THR A CA 1
ATOM 755 C C . THR A 1 99 ? 23.528 11.588 -35.802 1.00 62.53 99 THR A C 1
ATOM 757 O O . THR A 1 99 ? 22.351 11.860 -35.554 1.00 62.53 99 THR A O 1
ATOM 760 N N . SER A 1 100 ? 23.984 10.332 -35.829 1.00 68.69 100 SER A N 1
ATOM 761 C CA . SER A 1 100 ? 23.112 9.172 -35.609 1.00 68.69 100 SER A CA 1
ATOM 762 C C . SER A 1 100 ? 22.604 9.108 -34.167 1.00 68.69 100 SER A C 1
ATOM 764 O O . SER A 1 100 ? 23.301 9.470 -33.212 1.00 68.69 100 SER A O 1
ATOM 766 N N . LYS A 1 101 ? 21.358 8.655 -33.999 1.00 75.94 101 LYS A N 1
ATOM 767 C CA . LYS A 1 101 ? 20.702 8.534 -32.694 1.00 75.94 101 LYS A CA 1
ATOM 768 C C . LYS A 1 101 ? 20.082 7.159 -32.525 1.00 75.94 101 LYS A C 1
ATOM 770 O O . LYS A 1 101 ? 19.781 6.453 -33.488 1.00 75.94 101 LYS A O 1
ATOM 775 N N . MET A 1 102 ? 19.856 6.815 -31.269 1.00 78.06 102 MET A N 1
ATOM 776 C CA . MET A 1 102 ? 19.119 5.628 -30.886 1.00 78.06 102 MET A CA 1
ATOM 777 C C . MET A 1 102 ? 17.953 5.983 -29.991 1.00 78.06 102 MET A C 1
ATOM 779 O O . MET A 1 102 ? 18.069 6.842 -29.117 1.00 78.06 102 MET A O 1
ATOM 783 N N . VAL A 1 103 ? 16.847 5.282 -30.191 1.00 85.00 103 VAL A N 1
ATOM 784 C CA . VAL A 1 103 ? 15.683 5.326 -29.323 1.00 85.00 103 VAL A CA 1
ATOM 785 C C . VAL A 1 103 ? 15.783 4.166 -28.349 1.00 85.00 103 VAL A C 1
ATOM 787 O O . VAL A 1 103 ? 15.663 2.998 -28.713 1.00 85.00 103 VAL A O 1
ATOM 790 N N . PHE A 1 104 ? 16.009 4.519 -27.094 1.00 86.69 104 PHE A N 1
ATOM 791 C CA . PHE A 1 104 ? 15.788 3.649 -25.960 1.00 86.69 104 PHE A CA 1
ATOM 792 C C . PHE A 1 104 ? 14.305 3.678 -25.614 1.00 86.69 104 PHE A C 1
ATOM 794 O O . PHE A 1 104 ? 13.735 4.753 -25.399 1.00 86.69 104 PHE A O 1
ATOM 801 N N . LYS A 1 105 ? 13.698 2.499 -25.514 1.00 90.19 105 LYS A N 1
ATOM 802 C CA . LYS A 1 105 ? 12.374 2.335 -24.926 1.00 90.19 105 LYS A CA 1
ATOM 803 C C . LYS A 1 105 ? 12.442 1.292 -23.825 1.00 90.19 105 LYS A C 1
ATOM 805 O O . LYS A 1 105 ? 13.016 0.224 -24.012 1.00 90.19 105 LYS A O 1
ATOM 810 N N . LEU A 1 106 ? 11.839 1.598 -22.689 1.00 90.31 106 LEU A N 1
ATOM 811 C CA . LEU A 1 106 ? 11.664 0.655 -21.598 1.00 90.31 106 LEU A CA 1
ATOM 812 C C . LEU A 1 106 ? 10.182 0.353 -21.456 1.00 90.31 106 LEU A C 1
ATOM 814 O O . LEU A 1 106 ? 9.377 1.271 -21.320 1.00 90.31 106 LEU A O 1
ATOM 818 N N . TYR A 1 107 ? 9.846 -0.925 -21.455 1.00 88.62 107 TYR A N 1
ATOM 819 C CA . TYR A 1 107 ? 8.503 -1.441 -21.254 1.00 88.62 107 TYR A CA 1
ATOM 820 C C . TYR A 1 107 ? 8.464 -2.219 -19.945 1.00 88.62 107 TYR A C 1
ATOM 822 O O . TYR A 1 107 ? 9.449 -2.847 -19.548 1.00 88.62 107 TYR A O 1
ATOM 830 N N . ARG A 1 108 ? 7.308 -2.203 -19.286 1.00 80.88 108 ARG A N 1
ATOM 831 C CA . ARG A 1 108 ? 7.002 -3.169 -18.227 1.00 80.88 108 ARG A CA 1
ATOM 832 C C . ARG A 1 108 ? 6.772 -4.516 -18.888 1.00 80.88 108 ARG A C 1
ATOM 834 O O . ARG A 1 108 ? 6.001 -4.570 -19.839 1.00 80.88 108 ARG A O 1
ATOM 841 N N . TRP A 1 109 ? 7.441 -5.563 -18.416 1.00 83.06 109 TRP A N 1
ATOM 842 C CA . TRP A 1 109 ? 7.182 -6.905 -18.923 1.00 83.06 109 TRP A CA 1
ATOM 843 C C . TRP A 1 109 ? 5.722 -7.281 -18.644 1.00 83.06 109 TRP A C 1
ATOM 845 O O . TRP A 1 109 ? 5.216 -7.039 -17.546 1.00 83.06 109 TRP A O 1
ATOM 855 N N . ASP A 1 110 ? 5.040 -7.829 -19.648 1.00 78.00 110 ASP A N 1
ATOM 856 C CA . ASP A 1 110 ? 3.718 -8.429 -19.479 1.00 78.00 110 ASP A CA 1
ATOM 857 C C . ASP A 1 110 ? 3.829 -9.961 -19.509 1.00 78.00 110 ASP A C 1
ATOM 859 O O . ASP A 1 110 ? 4.584 -10.533 -18.735 1.00 78.00 110 ASP A O 1
ATOM 863 N N . THR A 1 111 ? 3.063 -10.666 -20.339 1.00 73.19 111 THR A N 1
ATOM 864 C CA . THR A 1 111 ? 3.084 -12.136 -20.345 1.00 73.19 111 THR A CA 1
ATOM 865 C C . THR A 1 111 ? 4.117 -12.658 -21.335 1.00 73.19 111 THR A C 1
ATOM 867 O O . THR A 1 111 ? 4.773 -13.669 -21.086 1.00 73.19 111 THR A O 1
ATOM 870 N N . ASP A 1 112 ? 4.276 -11.956 -22.456 1.00 80.31 112 ASP A N 1
ATOM 871 C CA . ASP A 1 112 ? 5.227 -12.298 -23.498 1.00 80.31 112 ASP A CA 1
ATOM 872 C C . ASP A 1 112 ? 5.713 -11.057 -24.261 1.00 80.31 112 ASP A C 1
ATOM 874 O O . ASP A 1 112 ? 5.290 -9.922 -24.021 1.00 80.31 112 ASP A O 1
ATOM 878 N N . TYR A 1 113 ? 6.627 -11.287 -25.201 1.00 81.25 113 TYR A N 1
ATOM 879 C CA . TYR A 1 113 ? 7.221 -10.260 -26.051 1.00 81.25 113 TYR A CA 1
ATOM 880 C C . TYR A 1 113 ? 6.181 -9.432 -26.828 1.00 81.25 113 TYR A C 1
ATOM 882 O O . TYR A 1 113 ? 6.281 -8.205 -26.880 1.00 81.25 113 TYR A O 1
ATOM 890 N N . ASN A 1 114 ? 5.175 -10.079 -27.425 1.00 83.81 114 ASN A N 1
ATOM 891 C CA . ASN A 1 114 ? 4.197 -9.395 -28.269 1.00 83.81 114 ASN A CA 1
ATOM 892 C C . ASN A 1 114 ? 3.248 -8.550 -27.424 1.00 83.81 114 ASN A C 1
ATOM 894 O O . ASN A 1 114 ? 2.962 -7.411 -27.791 1.00 83.81 114 ASN A O 1
ATOM 898 N N . THR A 1 115 ? 2.772 -9.087 -26.298 1.00 81.06 115 THR A N 1
ATOM 899 C CA . THR A 1 115 ? 1.874 -8.335 -25.414 1.00 81.06 115 THR A CA 1
ATOM 900 C C . THR A 1 115 ? 2.601 -7.176 -24.739 1.00 81.06 115 THR A C 1
ATOM 902 O O . THR A 1 115 ? 2.029 -6.097 -24.601 1.00 81.06 115 THR A O 1
ATOM 905 N N . THR A 1 116 ? 3.889 -7.347 -24.426 1.00 83.88 116 THR A N 1
ATOM 906 C CA . THR A 1 116 ? 4.740 -6.278 -23.889 1.00 83.88 116 THR A CA 1
ATOM 907 C C . THR A 1 116 ? 4.931 -5.139 -24.897 1.00 83.88 116 THR A C 1
ATOM 909 O O . THR A 1 116 ? 4.759 -3.976 -24.542 1.00 83.88 116 THR A O 1
ATOM 912 N N . LEU A 1 117 ? 5.249 -5.449 -26.162 1.00 86.12 117 LEU A N 1
ATOM 913 C CA . LEU A 1 117 ? 5.418 -4.434 -27.215 1.00 86.12 117 LEU A CA 1
ATOM 914 C C . LEU A 1 117 ? 4.118 -3.763 -27.660 1.00 86.12 117 LEU A C 1
ATOM 916 O O . LEU A 1 117 ? 4.167 -2.678 -28.234 1.00 86.12 117 LEU A O 1
ATOM 920 N N . ALA A 1 118 ? 2.973 -4.411 -27.446 1.00 84.94 118 ALA A N 1
ATOM 921 C CA . ALA A 1 118 ? 1.671 -3.812 -27.715 1.00 84.94 118 ALA A CA 1
ATOM 922 C C . ALA A 1 118 ? 1.301 -2.726 -26.688 1.00 84.94 118 ALA A C 1
ATOM 924 O O . ALA A 1 118 ? 0.421 -1.912 -26.965 1.00 84.94 118 ALA A O 1
ATOM 925 N N . GLY A 1 119 ? 1.945 -2.725 -25.515 1.00 80.12 119 GLY A N 1
ATOM 926 C CA . GLY A 1 119 ? 1.783 -1.698 -24.492 1.00 80.12 119 GLY A CA 1
ATOM 927 C C . GLY A 1 119 ? 2.622 -0.444 -24.749 1.00 80.12 119 GLY A C 1
ATOM 928 O O . GLY A 1 119 ? 3.542 -0.431 -25.568 1.00 80.12 119 GLY A O 1
ATOM 929 N N . ASP A 1 120 ? 2.328 0.616 -23.997 1.00 83.88 120 ASP A N 1
ATOM 930 C CA . ASP A 1 120 ? 3.098 1.856 -24.059 1.00 83.88 120 ASP A CA 1
ATOM 931 C C . ASP A 1 120 ? 4.437 1.723 -23.306 1.00 83.88 120 ASP A C 1
ATOM 933 O O . ASP A 1 120 ? 4.481 1.178 -22.195 1.00 83.88 120 ASP A O 1
ATOM 937 N N . PRO A 1 121 ? 5.548 2.250 -23.856 1.00 87.19 121 PRO A N 1
ATOM 938 C CA . PRO A 1 121 ? 6.809 2.303 -23.131 1.00 87.19 121 PRO A CA 1
ATOM 939 C C . PRO A 1 121 ? 6.706 3.274 -21.947 1.00 87.19 121 PRO A C 1
ATOM 941 O O . PRO A 1 121 ? 6.314 4.431 -22.107 1.00 87.19 121 PRO A O 1
ATOM 944 N N . ILE A 1 122 ? 7.145 2.841 -20.763 1.00 80.12 122 ILE A N 1
ATOM 945 C CA . ILE A 1 122 ? 7.210 3.690 -19.561 1.00 80.12 122 ILE A CA 1
ATOM 946 C C . ILE A 1 122 ? 8.289 4.770 -19.668 1.00 80.12 122 ILE A C 1
ATOM 948 O O . ILE A 1 122 ? 8.197 5.825 -19.042 1.00 80.12 122 ILE A O 1
ATOM 952 N N . ILE A 1 123 ? 9.326 4.520 -20.471 1.00 86.31 123 ILE A N 1
ATOM 953 C CA . ILE A 1 123 ? 10.381 5.488 -20.762 1.00 86.31 123 ILE A CA 1
ATOM 954 C C . ILE A 1 123 ? 10.687 5.409 -22.244 1.00 86.31 123 ILE A C 1
ATOM 956 O O . ILE A 1 123 ? 10.957 4.333 -22.764 1.00 86.31 123 ILE A O 1
ATOM 960 N N . THR A 1 124 ? 10.695 6.563 -22.901 1.00 89.69 124 THR A N 1
ATOM 961 C CA . THR A 1 124 ? 11.274 6.730 -24.232 1.00 89.69 124 THR A CA 1
ATOM 962 C C . THR A 1 124 ? 12.332 7.813 -24.142 1.00 89.69 124 THR A C 1
ATOM 964 O O . THR A 1 124 ? 12.053 8.918 -23.674 1.00 89.69 124 THR A O 1
ATOM 967 N N . ASN A 1 125 ? 13.548 7.503 -24.572 1.00 88.12 125 ASN A N 1
ATOM 968 C CA . ASN A 1 125 ? 14.636 8.465 -24.614 1.00 88.12 125 ASN A CA 1
ATOM 969 C C . ASN A 1 125 ? 15.409 8.315 -25.920 1.00 88.12 125 ASN A C 1
ATOM 971 O O . ASN A 1 125 ? 15.643 7.207 -26.390 1.00 88.12 125 ASN A O 1
ATOM 975 N N . THR A 1 126 ? 15.801 9.437 -26.514 1.00 85.56 126 THR A N 1
ATOM 976 C CA . THR A 1 126 ? 16.632 9.436 -27.717 1.00 85.56 126 THR A CA 1
ATOM 977 C C . THR A 1 126 ? 18.032 9.881 -27.337 1.00 85.56 126 THR A C 1
ATOM 979 O O . THR A 1 126 ? 18.235 11.033 -26.957 1.00 85.56 126 THR A O 1
ATOM 982 N N . ILE A 1 127 ? 18.995 8.975 -27.452 1.00 78.25 127 ILE A N 1
ATOM 983 C CA . ILE A 1 127 ? 20.392 9.227 -27.105 1.00 78.25 127 ILE A CA 1
ATOM 984 C C . ILE A 1 127 ? 21.239 9.382 -28.372 1.00 78.25 127 ILE A C 1
ATOM 986 O O . ILE A 1 127 ? 20.972 8.717 -29.379 1.00 78.25 127 ILE A O 1
ATOM 990 N N . PRO A 1 128 ? 22.249 10.267 -28.364 1.00 73.88 128 PRO A N 1
ATOM 991 C CA . PRO A 1 128 ? 23.208 10.331 -29.455 1.00 73.88 128 PRO A CA 1
ATOM 992 C C . PRO A 1 128 ? 24.060 9.060 -29.479 1.00 73.88 128 PRO A C 1
ATOM 994 O O . PRO A 1 128 ? 24.400 8.510 -28.433 1.00 73.88 128 PRO A O 1
ATOM 997 N N . TYR A 1 129 ? 24.443 8.630 -30.675 1.00 67.62 129 TYR A N 1
ATOM 998 C CA . TYR A 1 129 ? 25.356 7.516 -30.876 1.00 67.62 129 TYR A CA 1
ATOM 999 C C . TYR A 1 129 ? 26.774 8.059 -31.077 1.00 67.62 129 TYR A C 1
ATOM 1001 O O . TYR A 1 129 ? 27.093 8.621 -32.122 1.00 67.62 129 TYR A O 1
ATOM 1009 N N . THR A 1 130 ? 27.636 7.959 -30.065 1.00 64.38 130 THR A N 1
ATOM 1010 C CA . THR A 1 130 ? 29.069 8.259 -30.222 1.00 64.38 130 THR A CA 1
ATOM 1011 C C . THR A 1 130 ? 29.902 7.136 -29.631 1.00 64.38 130 THR A C 1
ATOM 1013 O O . THR A 1 130 ? 29.636 6.653 -28.531 1.00 64.38 130 THR A O 1
ATOM 1016 N N . GLU A 1 131 ? 30.926 6.744 -30.379 1.00 63.53 131 GLU A N 1
ATOM 1017 C CA . GLU A 1 131 ? 31.860 5.686 -30.021 1.00 63.53 131 GLU A CA 1
ATOM 1018 C C . GLU A 1 131 ? 32.530 5.917 -28.656 1.00 63.53 131 GLU A C 1
ATOM 1020 O O . GLU A 1 131 ? 32.914 7.036 -28.300 1.00 63.53 131 GLU A O 1
ATOM 1025 N N . GLY A 1 132 ? 32.695 4.827 -27.901 1.00 59.34 132 GLY A N 1
ATOM 1026 C CA . GLY A 1 132 ? 33.532 4.780 -26.703 1.00 59.34 132 GLY A CA 1
ATOM 1027 C C . GLY A 1 132 ? 32.911 5.446 -25.477 1.00 59.34 132 GLY A C 1
ATOM 1028 O O . GLY A 1 132 ? 33.630 5.758 -24.527 1.00 59.34 132 GLY A O 1
ATOM 1029 N N . LYS A 1 133 ? 31.594 5.680 -25.482 1.00 67.50 133 LYS A N 1
ATOM 1030 C CA . LYS A 1 133 ? 30.881 6.342 -24.385 1.00 67.50 133 LYS A CA 1
ATOM 1031 C C . LYS A 1 133 ? 29.832 5.440 -23.745 1.00 67.50 133 LYS A C 1
ATOM 1033 O O . LYS A 1 133 ? 29.213 4.594 -24.388 1.00 67.50 133 LYS A O 1
ATOM 1038 N N . HIS A 1 134 ? 29.626 5.677 -22.452 1.00 73.75 134 HIS A N 1
ATOM 1039 C CA . HIS A 1 134 ? 28.467 5.182 -21.723 1.00 73.75 134 HIS A CA 1
ATOM 1040 C C . HIS A 1 134 ? 27.380 6.246 -21.755 1.00 73.75 134 HIS A C 1
ATOM 1042 O O . HIS A 1 134 ? 27.637 7.393 -21.380 1.00 73.75 134 HIS A O 1
ATOM 1048 N N . TYR A 1 135 ? 26.182 5.859 -22.177 1.00 75.75 135 TYR A N 1
ATOM 1049 C CA . TYR A 1 135 ? 25.044 6.765 -22.231 1.00 75.75 135 TYR A CA 1
ATOM 1050 C C . TYR A 1 135 ? 24.036 6.452 -21.150 1.00 75.75 135 TYR A C 1
ATOM 1052 O O . TYR A 1 135 ? 23.653 5.298 -20.961 1.00 75.75 135 TYR A O 1
ATOM 1060 N N . ASP A 1 136 ? 23.587 7.514 -20.492 1.00 81.50 136 ASP A N 1
ATOM 1061 C CA . ASP A 1 136 ? 22.440 7.480 -19.604 1.00 81.50 136 ASP A CA 1
ATOM 1062 C C . ASP A 1 136 ? 21.184 7.332 -20.462 1.00 81.50 136 ASP A C 1
ATOM 1064 O O . ASP A 1 136 ? 20.836 8.205 -21.260 1.00 81.50 136 ASP A O 1
ATOM 1068 N N . MET A 1 137 ? 20.527 6.187 -20.335 1.00 81.56 137 MET A N 1
ATOM 1069 C CA . MET A 1 137 ? 19.312 5.888 -21.085 1.00 81.56 137 MET A CA 1
ATOM 1070 C C . MET A 1 137 ? 18.068 6.429 -20.390 1.00 81.56 137 MET A C 1
ATOM 1072 O O . MET A 1 137 ? 17.075 6.725 -21.054 1.00 81.56 137 MET A O 1
ATOM 1076 N N . LEU A 1 138 ? 18.126 6.628 -19.073 1.00 81.81 138 LEU A N 1
ATOM 1077 C CA . LEU A 1 138 ? 17.056 7.302 -18.350 1.00 81.81 138 LEU A CA 1
ATOM 1078 C C . LEU A 1 138 ? 17.184 8.823 -18.523 1.00 81.81 138 LEU A C 1
ATOM 1080 O O . LEU A 1 138 ? 18.286 9.358 -18.389 1.00 81.81 13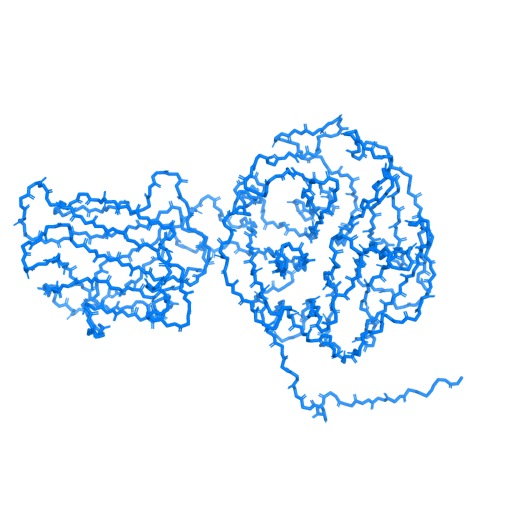8 LEU A O 1
ATOM 1084 N N . PRO A 1 139 ? 16.081 9.551 -18.769 1.00 78.31 139 PRO A N 1
ATOM 1085 C CA . PRO A 1 139 ? 16.087 11.005 -18.664 1.00 78.31 139 PRO A CA 1
ATOM 1086 C C . PRO A 1 139 ? 16.548 11.459 -17.271 1.00 78.31 139 PRO A C 1
ATOM 1088 O O . PRO A 1 139 ? 16.283 10.788 -16.271 1.00 78.31 139 PRO A O 1
ATOM 1091 N N . SER A 1 140 ? 17.206 12.619 -17.189 1.00 72.44 140 SER A N 1
ATOM 1092 C CA . SER A 1 140 ? 17.722 13.149 -15.918 1.00 72.44 140 SER A CA 1
ATOM 1093 C C . SER A 1 140 ? 16.640 13.195 -14.829 1.00 72.44 140 SER A C 1
ATOM 1095 O O . SER A 1 140 ? 15.521 13.653 -15.066 1.00 72.44 140 SER A O 1
ATOM 1097 N N . GLY A 1 141 ? 16.974 12.697 -13.635 1.00 66.19 141 GLY A N 1
ATOM 1098 C CA . GLY A 1 141 ? 16.075 12.651 -12.478 1.00 66.19 141 GLY A CA 1
ATOM 1099 C C . GLY A 1 141 ? 15.033 11.524 -12.496 1.00 66.19 141 GLY A C 1
ATOM 1100 O O . GLY A 1 141 ? 14.291 11.375 -11.520 1.00 66.19 141 GLY A O 1
ATOM 1101 N N . LYS A 1 142 ? 14.968 10.710 -13.559 1.00 69.12 142 LYS A N 1
ATOM 1102 C CA . LYS A 1 142 ? 14.100 9.527 -13.602 1.00 69.12 142 LYS A CA 1
ATOM 1103 C C . LYS A 1 142 ? 14.709 8.363 -12.830 1.00 69.12 142 LYS A C 1
ATOM 1105 O O . LYS A 1 142 ? 15.917 8.234 -12.682 1.00 69.12 142 LYS A O 1
ATOM 1110 N N . THR A 1 143 ? 13.835 7.517 -12.308 1.00 68.19 143 THR A N 1
ATOM 1111 C CA . THR A 1 143 ? 14.200 6.288 -11.608 1.00 68.19 143 THR A CA 1
ATOM 1112 C C . THR A 1 143 ? 13.211 5.233 -12.047 1.00 68.19 143 THR A C 1
ATOM 1114 O O . THR A 1 143 ? 12.016 5.507 -12.085 1.00 68.19 143 THR A O 1
ATOM 1117 N N . VAL A 1 144 ? 13.709 4.057 -12.391 1.00 71.31 144 VAL A N 1
ATOM 1118 C CA . VAL A 1 144 ? 12.882 2.891 -12.699 1.00 71.31 144 VAL A CA 1
ATOM 1119 C C . VAL A 1 144 ? 12.695 2.125 -11.399 1.00 71.31 144 VAL A C 1
ATOM 1121 O O . VAL A 1 144 ? 13.662 1.963 -10.666 1.00 71.31 144 VAL A O 1
ATOM 1124 N N . ALA A 1 145 ? 11.477 1.703 -11.073 1.00 65.19 145 ALA A N 1
ATOM 1125 C CA . ALA A 1 145 ? 11.209 0.894 -9.880 1.00 65.19 145 ALA A CA 1
ATOM 1126 C C . ALA A 1 145 ? 11.797 -0.536 -10.011 1.00 65.19 145 ALA A C 1
ATOM 1128 O O . ALA A 1 145 ? 12.340 -0.889 -11.055 1.00 65.19 145 ALA A O 1
ATOM 1129 N N . PRO A 1 146 ? 11.713 -1.388 -8.979 1.00 66.06 146 PRO A N 1
ATOM 1130 C CA . PRO A 1 146 ? 11.857 -2.824 -9.171 1.00 66.06 146 PRO A CA 1
ATOM 1131 C C . PRO A 1 146 ? 10.728 -3.381 -10.047 1.00 66.06 146 PRO A C 1
ATOM 1133 O O . PRO A 1 146 ? 9.638 -2.801 -10.144 1.00 66.06 146 PRO A O 1
ATOM 1136 N N . GLY A 1 147 ? 10.981 -4.541 -10.638 1.00 69.00 147 GLY A N 1
ATOM 1137 C CA . GLY A 1 147 ? 10.020 -5.301 -11.426 1.00 69.00 147 GLY A CA 1
ATOM 1138 C C . GLY A 1 147 ? 10.661 -5.985 -12.625 1.00 69.00 147 GLY A C 1
ATOM 1139 O O . GLY A 1 147 ? 11.874 -5.923 -12.834 1.00 69.00 147 GLY A O 1
ATOM 1140 N N . GLU A 1 148 ? 9.828 -6.628 -13.429 1.00 81.25 148 GLU A N 1
ATOM 1141 C CA . GLU A 1 148 ? 10.234 -7.233 -14.694 1.00 81.25 148 GLU A CA 1
ATOM 1142 C C . GLU A 1 148 ? 10.024 -6.251 -15.855 1.00 81.25 148 GLU A C 1
ATOM 1144 O O . GLU A 1 148 ? 9.017 -5.536 -15.933 1.00 81.25 148 GLU A O 1
ATOM 1149 N N . TYR A 1 149 ? 10.998 -6.186 -16.759 1.00 86.75 149 TYR A N 1
ATOM 1150 C CA . TYR A 1 149 ? 11.057 -5.183 -17.815 1.00 86.75 149 TYR A CA 1
ATOM 1151 C C . TYR A 1 149 ? 11.533 -5.762 -19.134 1.00 86.75 149 TYR A C 1
ATOM 1153 O O . TYR A 1 149 ? 12.328 -6.701 -19.179 1.00 86.75 149 TYR A O 1
ATOM 1161 N N . MET A 1 150 ? 11.117 -5.108 -20.214 1.00 91.00 150 MET A N 1
ATOM 1162 C CA . MET A 1 150 ? 11.704 -5.293 -21.527 1.00 91.00 150 MET A CA 1
ATOM 1163 C C . MET A 1 150 ? 12.297 -3.984 -22.035 1.00 91.00 150 MET A C 1
ATOM 1165 O O . MET A 1 150 ? 11.624 -2.965 -22.156 1.00 91.00 150 MET A O 1
ATOM 1169 N N . LEU A 1 151 ? 13.580 -4.025 -22.353 1.00 90.44 151 LEU A N 1
ATOM 1170 C CA . LEU A 1 151 ? 14.292 -2.990 -23.081 1.00 90.44 151 LEU A CA 1
ATOM 1171 C C . LEU A 1 151 ? 14.063 -3.172 -24.583 1.00 90.44 151 LEU A C 1
ATOM 1173 O O . LEU A 1 151 ? 14.168 -4.297 -25.059 1.00 90.44 151 LEU A O 1
ATOM 1177 N N . SER A 1 152 ? 13.856 -2.081 -25.320 1.00 88.62 152 SER A N 1
ATOM 1178 C CA . SER A 1 152 ? 14.029 -2.001 -26.775 1.00 88.62 152 SER A CA 1
ATOM 1179 C C . SER A 1 152 ? 15.057 -0.930 -27.116 1.00 88.62 152 SER A C 1
ATOM 1181 O O . SER A 1 152 ? 15.056 0.160 -26.533 1.00 88.62 152 SER A O 1
ATOM 1183 N N . LEU A 1 153 ? 15.912 -1.238 -28.083 1.00 83.12 153 LEU A N 1
ATOM 1184 C CA . LEU A 1 153 ? 16.945 -0.349 -28.578 1.00 83.12 153 LEU A CA 1
ATOM 1185 C C . LEU A 1 153 ? 16.916 -0.282 -30.104 1.00 83.12 153 LEU A C 1
ATOM 1187 O O . LEU A 1 153 ? 17.253 -1.249 -30.787 1.00 83.12 153 LEU A O 1
ATOM 1191 N N . GLU A 1 154 ? 16.502 0.869 -30.625 1.00 80.81 154 GLU A N 1
ATOM 1192 C CA . GLU A 1 154 ? 16.186 1.083 -32.041 1.00 80.81 154 GLU A CA 1
ATOM 1193 C C . GLU A 1 154 ? 17.073 2.200 -32.616 1.00 80.81 154 GLU A C 1
ATOM 1195 O O . GLU A 1 154 ? 17.285 3.215 -31.955 1.00 80.81 154 GLU A O 1
ATOM 1200 N N . ALA A 1 155 ? 17.586 2.069 -33.844 1.00 73.88 155 ALA A N 1
ATOM 1201 C CA . ALA A 1 155 ? 18.211 3.202 -34.538 1.00 73.88 155 ALA A CA 1
ATOM 1202 C C . ALA A 1 155 ? 17.140 4.142 -35.100 1.00 73.88 155 ALA A C 1
ATOM 1204 O O . ALA A 1 155 ? 16.090 3.687 -35.547 1.00 73.88 155 ALA A O 1
ATOM 1205 N N . THR A 1 156 ? 17.423 5.446 -35.136 1.00 68.56 156 THR A N 1
ATOM 1206 C CA . THR A 1 156 ? 16.550 6.417 -35.821 1.00 68.56 156 THR A CA 1
ATOM 1207 C C . THR A 1 156 ? 16.872 6.596 -37.303 1.00 68.56 156 THR A C 1
ATOM 1209 O O . THR A 1 156 ? 16.040 7.134 -38.029 1.00 68.56 156 THR A O 1
ATOM 1212 N N . ASP A 1 157 ? 18.070 6.213 -37.752 1.00 63.66 157 ASP A N 1
ATOM 1213 C CA . ASP A 1 157 ? 18.451 6.334 -39.161 1.00 63.66 157 ASP A CA 1
ATOM 1214 C C . ASP A 1 157 ? 17.816 5.203 -39.978 1.00 63.66 157 ASP A C 1
ATOM 1216 O O . ASP A 1 157 ? 17.994 4.022 -39.688 1.00 63.66 157 ASP A O 1
ATOM 1220 N N . THR A 1 158 ? 17.066 5.582 -41.015 1.00 51.62 158 THR A N 1
ATOM 1221 C CA . THR A 1 158 ? 16.319 4.677 -41.905 1.00 51.62 158 THR A CA 1
ATOM 1222 C C . THR A 1 158 ? 17.193 3.954 -42.928 1.00 51.62 158 THR A C 1
ATOM 1224 O O . THR A 1 158 ? 16.664 3.243 -43.784 1.00 51.62 158 THR A O 1
ATOM 1227 N N . ASP A 1 159 ? 18.516 4.133 -42.880 1.00 55.72 159 ASP A N 1
ATOM 1228 C CA . ASP A 1 159 ? 19.415 3.371 -43.735 1.00 55.72 159 ASP A CA 1
ATOM 1229 C C . ASP A 1 159 ? 19.439 1.919 -43.234 1.00 55.72 159 ASP A C 1
ATOM 1231 O O . ASP A 1 159 ? 19.811 1.623 -42.097 1.00 55.72 159 ASP A O 1
ATOM 1235 N N . ILE A 1 160 ? 18.974 1.007 -44.088 1.00 43.88 160 ILE A N 1
ATOM 1236 C CA . ILE A 1 160 ? 18.477 -0.350 -43.785 1.00 43.88 160 ILE A CA 1
ATOM 1237 C C . ILE A 1 160 ? 19.531 -1.328 -43.208 1.00 43.88 160 ILE A C 1
ATOM 1239 O O . ILE A 1 160 ? 19.282 -2.524 -43.068 1.00 43.88 160 ILE A O 1
ATOM 1243 N N . ASN A 1 161 ? 20.716 -0.822 -42.855 1.00 48.75 161 ASN A N 1
ATOM 1244 C CA . ASN A 1 161 ? 21.835 -1.548 -42.257 1.00 48.75 161 ASN A CA 1
ATOM 1245 C C . ASN A 1 161 ? 21.962 -1.414 -40.719 1.00 48.75 161 ASN A C 1
ATOM 1247 O O . ASN A 1 161 ? 22.847 -2.072 -40.175 1.00 48.75 161 ASN A O 1
ATOM 1251 N N . ASN A 1 162 ? 21.020 -0.713 -40.058 1.00 51.44 162 ASN A N 1
ATOM 1252 C CA . ASN A 1 162 ? 20.565 -0.842 -38.648 1.00 51.44 162 ASN A CA 1
ATOM 1253 C C . ASN A 1 162 ? 21.604 -0.633 -37.509 1.00 51.44 162 ASN A C 1
ATOM 1255 O O . ASN A 1 162 ? 22.806 -0.635 -37.772 1.00 51.44 162 ASN A O 1
ATOM 1259 N N . PRO A 1 163 ? 21.182 -0.423 -36.233 1.00 51.06 163 PRO A N 1
ATOM 1260 C CA . PRO A 1 163 ? 22.124 -0.105 -35.169 1.00 51.06 163 PRO A CA 1
ATOM 1261 C C . PRO A 1 163 ? 23.056 -1.288 -34.939 1.00 51.06 163 PRO A C 1
ATOM 1263 O O . PRO A 1 163 ? 22.624 -2.438 -34.868 1.00 51.06 163 PRO A O 1
ATOM 1266 N N . GLN A 1 164 ? 24.337 -0.974 -34.830 1.00 57.06 164 GLN A N 1
ATOM 1267 C CA . GLN A 1 164 ? 25.406 -1.930 -34.635 1.00 57.06 164 GLN A CA 1
ATOM 1268 C C . GLN A 1 164 ? 25.877 -1.829 -33.194 1.00 57.06 164 GLN A C 1
ATOM 1270 O O . GLN A 1 164 ? 26.292 -0.766 -32.746 1.00 57.06 164 GLN A O 1
ATOM 1275 N N . TYR A 1 165 ? 25.814 -2.933 -32.461 1.00 63.56 165 TYR A N 1
ATOM 1276 C CA . TYR A 1 165 ? 26.319 -2.987 -31.094 1.00 63.56 165 TYR A CA 1
ATOM 1277 C C . TYR A 1 165 ? 27.500 -3.924 -31.038 1.00 63.56 165 TYR A C 1
ATOM 1279 O O . TYR A 1 165 ? 27.390 -5.085 -31.436 1.00 63.56 165 TYR A O 1
ATOM 1287 N N . TRP A 1 166 ? 28.611 -3.431 -30.507 1.00 63.34 166 TRP A N 1
ATOM 1288 C CA . TRP A 1 166 ? 29.700 -4.305 -30.123 1.00 63.34 166 TRP A CA 1
ATOM 1289 C C . TRP A 1 166 ? 29.327 -5.034 -28.846 1.00 63.34 166 TRP A C 1
ATOM 1291 O O . TRP A 1 166 ? 28.810 -4.451 -27.891 1.00 63.34 166 TRP A O 1
ATOM 1301 N N . SER A 1 167 ? 29.567 -6.333 -28.852 1.00 65.88 167 SER A N 1
ATOM 1302 C CA . SER A 1 167 ? 29.063 -7.215 -27.822 1.00 65.88 167 SER A CA 1
ATOM 1303 C C . SER A 1 167 ? 30.133 -8.210 -27.392 1.00 65.88 167 SER A C 1
ATOM 1305 O O . SER A 1 167 ? 30.954 -8.667 -28.192 1.00 65.88 167 SER A O 1
ATOM 1307 N N . TRP A 1 168 ? 30.171 -8.485 -26.091 1.00 67.88 168 TRP A N 1
ATOM 1308 C CA . TRP A 1 168 ? 31.133 -9.385 -25.470 1.00 67.88 168 TRP A CA 1
ATOM 1309 C C . TRP A 1 168 ? 30.455 -10.127 -24.324 1.00 67.88 168 TRP A C 1
ATOM 1311 O O . TRP A 1 168 ? 29.772 -9.551 -23.484 1.00 67.88 168 TRP A O 1
ATOM 1321 N N . GLY A 1 169 ? 30.653 -11.438 -24.274 1.00 73.75 169 GLY A N 1
ATOM 1322 C CA . GLY A 1 169 ? 30.123 -12.255 -23.188 1.00 73.75 169 GLY A CA 1
ATOM 1323 C C . GLY A 1 169 ? 28.679 -12.705 -23.392 1.00 73.75 169 GLY A C 1
ATOM 1324 O O . GLY A 1 169 ? 28.169 -12.755 -24.509 1.00 73.75 169 GLY A O 1
ATOM 1325 N N . LYS A 1 170 ? 28.054 -13.128 -22.297 1.00 77.25 170 LYS A N 1
ATOM 1326 C CA . LYS A 1 170 ? 26.726 -13.759 -22.268 1.00 77.25 170 LYS A CA 1
ATOM 1327 C C . LYS A 1 170 ? 25.777 -12.965 -21.375 1.00 77.25 170 LYS A C 1
ATOM 1329 O O . LYS A 1 170 ? 26.225 -12.135 -20.588 1.00 77.25 170 LYS A O 1
ATOM 1334 N N . ALA A 1 171 ? 24.483 -13.242 -21.472 1.00 79.62 171 ALA A N 1
ATOM 1335 C CA . ALA A 1 171 ? 23.502 -12.702 -20.540 1.00 79.62 171 ALA A CA 1
ATOM 1336 C C . ALA A 1 171 ? 23.846 -13.097 -19.089 1.00 79.62 171 ALA A C 1
ATOM 1338 O O . ALA A 1 171 ? 24.278 -14.225 -18.830 1.00 79.62 171 ALA A O 1
ATOM 1339 N N . ASN A 1 172 ? 23.663 -12.170 -18.145 1.00 80.62 172 ASN A N 1
ATOM 1340 C CA . ASN A 1 172 ? 23.727 -12.491 -16.722 1.00 80.62 172 ASN A CA 1
ATOM 1341 C C . ASN A 1 172 ? 22.422 -13.187 -16.314 1.00 80.62 172 ASN A C 1
ATOM 1343 O O . ASN A 1 172 ? 21.392 -12.530 -16.173 1.00 80.62 172 ASN A O 1
ATOM 1347 N N . ASP A 1 173 ? 22.472 -14.506 -16.125 1.00 79.88 173 ASP A N 1
ATOM 1348 C CA . ASP A 1 173 ? 21.322 -15.377 -15.833 1.00 79.88 173 ASP A CA 1
ATOM 1349 C C . ASP A 1 173 ? 20.579 -15.039 -14.530 1.00 79.88 173 ASP A C 1
ATOM 1351 O O . ASP A 1 173 ? 19.421 -15.424 -14.348 1.00 79.88 173 ASP A O 1
ATOM 1355 N N . LYS A 1 174 ? 21.209 -14.269 -13.636 1.00 74.62 174 LYS A N 1
ATOM 1356 C CA . LYS A 1 174 ? 20.556 -13.753 -12.429 1.00 74.62 174 LYS A CA 1
ATOM 1357 C C . LYS A 1 174 ? 19.473 -12.730 -12.753 1.00 74.62 174 LYS A C 1
ATOM 1359 O O . LYS A 1 174 ? 18.430 -12.740 -12.107 1.00 74.62 174 LYS A O 1
ATOM 1364 N N . PHE A 1 175 ? 19.713 -11.875 -13.746 1.00 75.69 175 PHE A N 1
ATOM 1365 C CA . PHE A 1 175 ? 18.852 -10.729 -14.047 1.00 75.69 175 PHE A CA 1
ATOM 1366 C C . PHE A 1 175 ? 18.136 -10.874 -15.387 1.00 75.69 175 PHE A C 1
ATOM 1368 O O . PHE A 1 175 ? 16.954 -10.566 -15.485 1.00 75.69 175 PHE A O 1
ATOM 1375 N N . VAL A 1 176 ? 18.825 -11.349 -16.423 1.00 84.31 176 VAL A N 1
ATOM 1376 C CA . VAL A 1 176 ? 18.277 -11.462 -17.777 1.00 84.31 176 VAL A CA 1
ATOM 1377 C C . VAL A 1 176 ? 17.502 -12.765 -17.918 1.00 84.31 176 VAL A C 1
ATOM 1379 O O . VAL A 1 176 ? 18.013 -13.847 -17.637 1.00 84.31 176 VAL A O 1
ATOM 1382 N N . LYS A 1 177 ? 16.257 -12.647 -18.375 1.00 86.19 177 LYS A N 1
ATOM 1383 C CA . LYS A 1 177 ? 15.339 -13.762 -18.637 1.00 86.19 177 LYS A CA 1
ATOM 1384 C C . LYS A 1 177 ? 15.273 -14.129 -20.116 1.00 86.19 177 LYS A C 1
ATOM 1386 O O . LYS A 1 177 ? 14.901 -15.250 -20.439 1.00 86.19 177 LYS A O 1
ATOM 1391 N N . GLY A 1 178 ? 15.652 -13.209 -20.998 1.00 87.00 178 GLY A N 1
ATOM 1392 C CA . GLY A 1 178 ? 15.766 -13.464 -22.428 1.00 87.00 178 GLY A CA 1
ATOM 1393 C C . GLY A 1 178 ? 16.303 -12.257 -23.187 1.00 87.00 178 GLY A C 1
ATOM 1394 O O . GLY A 1 178 ? 16.253 -11.125 -22.703 1.00 87.00 178 GLY A O 1
ATOM 1395 N N . ALA A 1 179 ? 16.847 -12.503 -24.372 1.00 86.81 179 ALA A N 1
ATOM 1396 C CA . ALA A 1 179 ? 17.454 -11.483 -25.211 1.00 86.81 179 ALA A CA 1
ATOM 1397 C C . ALA A 1 179 ? 17.247 -11.813 -26.685 1.00 86.81 179 ALA A C 1
ATOM 1399 O O . ALA A 1 179 ? 17.445 -12.957 -27.086 1.00 86.81 179 ALA A O 1
ATOM 1400 N N . TRP A 1 180 ? 16.898 -10.816 -27.493 1.00 86.06 180 TRP A N 1
ATOM 1401 C CA . TRP A 1 180 ? 16.640 -10.993 -28.918 1.00 86.06 180 TRP A CA 1
ATOM 1402 C C . TRP A 1 180 ? 17.221 -9.847 -29.735 1.00 86.06 180 TRP A C 1
ATOM 1404 O O . TRP A 1 180 ? 17.244 -8.701 -29.294 1.00 86.06 180 TRP A O 1
ATOM 1414 N N . CYS A 1 181 ? 17.653 -10.147 -30.954 1.00 80.94 181 CYS A N 1
ATOM 1415 C CA . CYS A 1 181 ? 17.962 -9.145 -31.964 1.00 80.94 181 CYS A CA 1
ATOM 1416 C C . CYS A 1 181 ? 17.031 -9.368 -33.156 1.00 80.94 181 CYS A C 1
ATOM 1418 O O . CYS A 1 181 ? 17.064 -10.415 -33.806 1.00 80.94 181 CYS A O 1
ATOM 1420 N N . GLY A 1 182 ? 16.126 -8.420 -33.401 1.00 79.56 182 GLY A N 1
ATOM 1421 C CA . GLY A 1 182 ? 14.991 -8.655 -34.288 1.00 79.56 182 GLY A CA 1
ATOM 1422 C C . GLY A 1 182 ? 14.133 -9.819 -33.779 1.00 79.56 182 GLY A C 1
ATOM 1423 O O . GLY A 1 182 ? 13.539 -9.724 -32.711 1.00 79.56 182 GLY A O 1
ATOM 1424 N N . LYS A 1 183 ? 14.059 -10.912 -34.549 1.00 78.06 183 LYS A N 1
ATOM 1425 C CA . LYS A 1 183 ? 13.300 -12.128 -34.191 1.00 78.06 183 LYS A CA 1
ATOM 1426 C C . LYS A 1 183 ? 14.176 -13.272 -33.665 1.00 78.06 183 LYS A C 1
ATOM 1428 O O . LYS A 1 183 ? 13.645 -14.326 -33.331 1.00 78.06 183 LYS A O 1
ATOM 1433 N N . GLU A 1 184 ? 15.494 -13.096 -33.635 1.00 82.44 184 GLU A N 1
ATOM 1434 C CA . GLU A 1 184 ? 16.438 -14.154 -33.272 1.00 82.44 184 GLU A CA 1
ATOM 1435 C C . GLU A 1 184 ? 16.842 -14.044 -31.804 1.00 82.44 184 GLU A C 1
ATOM 1437 O O . GLU A 1 184 ? 17.201 -12.965 -31.334 1.00 82.44 184 GLU A O 1
ATOM 1442 N N . GLU A 1 185 ? 16.797 -15.163 -31.081 1.00 85.94 185 GLU A N 1
ATOM 1443 C CA . GLU A 1 185 ? 17.249 -15.233 -29.692 1.00 85.94 185 GLU A CA 1
ATOM 1444 C C . GLU A 1 185 ? 18.779 -15.169 -29.604 1.00 85.94 185 GLU A C 1
ATOM 1446 O O . GLU A 1 185 ? 19.510 -15.800 -30.370 1.00 85.94 185 GLU A O 1
ATOM 1451 N N . MET A 1 186 ? 19.274 -14.394 -28.644 1.00 80.44 186 MET A N 1
ATOM 1452 C CA . MET A 1 186 ? 20.694 -14.198 -28.391 1.00 80.44 186 MET A CA 1
ATOM 1453 C C . MET A 1 186 ? 21.171 -15.113 -27.265 1.00 80.44 186 MET A C 1
ATOM 1455 O O . MET A 1 186 ? 20.780 -14.953 -26.113 1.00 80.44 186 MET A O 1
ATOM 1459 N N . THR A 1 187 ? 22.099 -16.016 -27.575 1.00 78.38 187 THR A N 1
ATOM 1460 C CA . THR A 1 187 ? 22.703 -16.939 -26.592 1.00 78.38 187 THR A CA 1
ATOM 1461 C C . THR A 1 187 ? 24.144 -16.574 -26.208 1.00 78.38 187 THR A C 1
ATOM 1463 O O . THR A 1 187 ? 24.675 -17.072 -25.216 1.00 78.38 187 THR A O 1
ATOM 1466 N N . ALA A 1 188 ? 24.781 -15.676 -26.962 1.00 75.69 188 ALA A N 1
ATOM 1467 C CA . ALA A 1 188 ? 26.133 -15.163 -26.743 1.00 75.69 188 ALA A CA 1
ATOM 1468 C C . ALA A 1 188 ? 26.278 -13.772 -27.377 1.00 75.69 188 ALA A C 1
ATOM 1470 O O . ALA A 1 188 ? 25.376 -13.319 -28.083 1.00 75.69 188 ALA A O 1
ATOM 1471 N N . ASN A 1 189 ? 27.415 -13.108 -27.164 1.00 76.25 189 ASN A N 1
ATOM 1472 C CA . ASN A 1 189 ? 27.715 -11.784 -27.709 1.00 76.25 189 ASN A CA 1
ATOM 1473 C C . ASN A 1 189 ? 26.604 -10.795 -27.337 1.00 76.25 189 ASN A C 1
ATOM 1475 O O . ASN A 1 189 ? 25.881 -10.260 -28.180 1.00 76.25 189 ASN A O 1
ATOM 1479 N N . PHE A 1 190 ? 26.442 -10.620 -26.025 1.00 77.50 190 PHE A N 1
ATOM 1480 C CA . PHE A 1 190 ? 25.499 -9.682 -25.429 1.00 77.50 190 PHE A CA 1
ATOM 1481 C C . PHE A 1 190 ? 26.180 -8.312 -25.214 1.00 77.50 190 PHE A C 1
ATOM 1483 O O . PHE A 1 190 ? 27.348 -8.277 -24.818 1.00 77.50 190 PHE A O 1
ATOM 1490 N N . PRO A 1 191 ? 25.530 -7.179 -25.530 1.00 73.56 191 PRO A N 1
ATOM 1491 C CA . PRO A 1 191 ? 26.132 -5.860 -25.344 1.00 73.56 191 PRO A CA 1
ATOM 1492 C C . PRO A 1 191 ? 26.282 -5.514 -23.859 1.00 73.56 191 PRO A C 1
ATOM 1494 O O . PRO A 1 191 ? 25.468 -5.913 -23.027 1.00 73.56 191 PRO A O 1
ATOM 1497 N N . GLU A 1 192 ? 27.311 -4.733 -23.523 1.00 77.44 192 GLU A N 1
ATOM 1498 C CA . GLU A 1 192 ? 27.505 -4.261 -22.152 1.00 77.44 192 GLU A CA 1
ATOM 1499 C C . GLU A 1 192 ? 26.393 -3.279 -21.773 1.00 77.44 192 GLU A C 1
ATOM 1501 O O . GLU A 1 192 ? 26.319 -2.135 -22.234 1.00 77.44 192 GLU A O 1
ATOM 1506 N N . PHE A 1 193 ? 25.528 -3.765 -20.894 1.00 79.00 193 PHE A N 1
ATOM 1507 C CA . PHE A 1 193 ? 24.409 -3.037 -20.337 1.00 79.00 193 PHE A CA 1
ATOM 1508 C C . PHE A 1 193 ? 24.413 -3.213 -18.829 1.00 79.00 193 PHE A C 1
ATOM 1510 O O . PHE A 1 193 ? 24.522 -4.332 -18.323 1.00 79.00 193 PHE A O 1
ATOM 1517 N N . TYR A 1 194 ? 24.260 -2.120 -18.097 1.00 78.50 194 TYR A N 1
ATOM 1518 C CA . TYR A 1 194 ? 24.175 -2.189 -16.650 1.00 78.50 194 TYR A CA 1
ATOM 1519 C C . TYR A 1 194 ? 23.188 -1.174 -16.094 1.00 78.50 194 TYR A C 1
ATOM 1521 O O . TYR A 1 194 ? 23.043 -0.049 -16.573 1.00 78.50 194 TYR A O 1
ATOM 1529 N N . CYS A 1 195 ? 22.506 -1.593 -15.040 1.00 76.00 195 CYS A N 1
ATOM 1530 C CA . CYS A 1 195 ? 21.608 -0.764 -14.261 1.00 76.00 195 CYS A CA 1
ATOM 1531 C C . CYS A 1 195 ? 22.407 -0.186 -13.100 1.00 76.00 195 CYS A C 1
ATOM 1533 O O . CYS A 1 195 ? 23.046 -0.924 -12.349 1.00 76.00 195 CYS A O 1
ATOM 1535 N N . VAL A 1 196 ? 22.394 1.135 -12.958 1.00 71.56 196 VAL A N 1
ATOM 1536 C CA . VAL A 1 196 ? 22.983 1.806 -11.802 1.00 71.56 196 VAL A CA 1
ATOM 1537 C C . VAL A 1 196 ? 21.884 1.970 -10.772 1.00 71.56 196 VAL A C 1
ATOM 1539 O O . VAL A 1 196 ? 20.858 2.608 -11.021 1.00 71.56 196 VAL A O 1
ATOM 1542 N N . TYR A 1 197 ? 22.108 1.382 -9.609 1.00 66.81 197 TYR A N 1
ATOM 1543 C CA . TYR A 1 197 ? 21.181 1.505 -8.500 1.00 66.81 197 TYR A CA 1
ATOM 1544 C C . TYR A 1 197 ? 21.441 2.797 -7.738 1.00 66.81 197 TYR A C 1
ATOM 1546 O O . TYR A 1 197 ? 22.537 3.361 -7.784 1.00 66.81 197 TYR A O 1
ATOM 1554 N N . ASP A 1 198 ? 20.424 3.302 -7.047 1.00 55.91 198 ASP A N 1
ATOM 1555 C CA . ASP A 1 198 ? 20.621 4.428 -6.141 1.00 55.91 198 ASP A CA 1
ATOM 1556 C C . ASP A 1 198 ? 21.477 3.988 -4.940 1.00 55.91 198 ASP A C 1
ATOM 1558 O O . ASP A 1 198 ? 21.015 3.375 -3.981 1.00 55.91 198 ASP A O 1
ATOM 1562 N N . THR A 1 199 ? 22.778 4.264 -4.998 1.00 49.09 199 THR A N 1
ATOM 1563 C CA . THR A 1 199 ? 23.742 3.842 -3.974 1.00 49.09 199 THR A CA 1
ATOM 1564 C C . THR A 1 199 ? 23.567 4.545 -2.635 1.00 49.09 199 THR A C 1
ATOM 1566 O O . THR A 1 199 ? 24.150 4.089 -1.650 1.00 49.09 199 THR A O 1
ATOM 1569 N N . LYS A 1 200 ? 22.753 5.610 -2.558 1.00 47.66 200 LYS A N 1
ATOM 1570 C CA . LYS A 1 200 ? 22.415 6.260 -1.283 1.00 47.66 200 LYS A CA 1
ATOM 1571 C C . LYS A 1 200 ? 21.535 5.395 -0.381 1.00 47.66 200 LYS A C 1
ATOM 1573 O O . LYS A 1 200 ? 21.384 5.719 0.788 1.00 47.66 200 LYS A O 1
ATOM 1578 N N . VAL A 1 201 ? 20.988 4.297 -0.896 1.00 48.84 201 VAL A N 1
ATOM 1579 C CA . VAL A 1 201 ? 19.943 3.513 -0.229 1.00 48.84 201 VAL A CA 1
ATOM 1580 C C . VAL A 1 201 ? 20.522 2.356 0.603 1.00 48.84 201 VAL A C 1
ATOM 1582 O O . VAL A 1 201 ? 19.770 1.526 1.087 1.00 48.84 201 VAL A O 1
ATOM 1585 N N . ASN A 1 202 ? 21.847 2.243 0.799 1.00 49.09 202 ASN A N 1
ATOM 1586 C CA . ASN A 1 202 ? 22.447 1.065 1.454 1.00 49.09 202 ASN A CA 1
ATOM 1587 C C . ASN A 1 202 ? 21.877 0.806 2.867 1.00 49.09 202 ASN A C 1
ATOM 1589 O O . ASN A 1 202 ? 22.234 1.492 3.821 1.00 49.09 202 ASN A O 1
ATOM 1593 N N . GLY A 1 203 ? 21.023 -0.214 2.993 1.00 51.06 203 GLY A N 1
ATOM 1594 C CA . GLY A 1 203 ? 20.309 -0.569 4.215 1.00 51.06 203 GLY A CA 1
ATOM 1595 C C . GLY A 1 203 ? 18.920 0.056 4.366 1.00 51.06 203 GLY A C 1
ATOM 1596 O O . GLY A 1 203 ? 18.185 -0.415 5.222 1.00 51.06 203 GLY A O 1
ATOM 1597 N N . SER A 1 204 ? 18.546 1.066 3.575 1.00 56.69 204 SER A N 1
ATOM 1598 C CA . SER A 1 204 ? 17.295 1.822 3.727 1.00 56.69 204 SER A CA 1
ATOM 1599 C C . SER A 1 204 ? 16.062 1.046 3.243 1.00 56.69 204 SER A C 1
ATOM 1601 O O . SER A 1 204 ? 16.106 0.344 2.231 1.00 56.69 204 SER A O 1
ATOM 1603 N N . GLY A 1 205 ? 14.936 1.186 3.943 1.00 62.94 205 GLY A N 1
ATOM 1604 C CA . GLY A 1 205 ? 13.653 0.628 3.523 1.00 62.94 205 GLY A CA 1
ATOM 1605 C C . GLY A 1 205 ? 13.169 1.277 2.225 1.00 62.94 205 GLY A C 1
ATOM 1606 O O . GLY A 1 205 ? 13.460 2.438 1.946 1.00 62.94 205 GLY A O 1
ATOM 1607 N N . GLN A 1 206 ? 12.429 0.536 1.409 1.00 68.00 206 GLN A N 1
ATOM 1608 C CA . GLN A 1 206 ? 11.775 1.046 0.200 1.00 68.00 206 GLN A CA 1
ATOM 1609 C C . GLN A 1 206 ? 10.322 0.575 0.165 1.00 68.00 206 GLN A C 1
ATOM 1611 O O . GLN A 1 206 ? 10.015 -0.468 0.736 1.00 68.00 206 GLN A O 1
ATOM 1616 N N . VAL A 1 207 ? 9.439 1.327 -0.500 1.00 73.00 207 VAL A N 1
ATOM 1617 C CA . VAL A 1 207 ? 8.058 0.922 -0.798 1.00 73.00 207 VAL A CA 1
ATOM 1618 C C . VAL A 1 207 ? 7.937 0.528 -2.264 1.00 73.00 207 VAL A C 1
ATOM 1620 O O . VAL A 1 207 ? 8.386 1.250 -3.155 1.00 73.00 207 VAL A O 1
ATOM 1623 N N . ALA A 1 208 ? 7.284 -0.601 -2.504 1.00 71.62 208 ALA A N 1
ATOM 1624 C CA . ALA A 1 208 ? 6.778 -0.996 -3.810 1.00 71.62 208 ALA A CA 1
ATOM 1625 C C . ALA A 1 208 ? 5.277 -1.278 -3.707 1.00 71.62 208 ALA A C 1
ATOM 1627 O O . ALA A 1 208 ? 4.725 -1.424 -2.612 1.00 71.62 208 ALA A O 1
ATOM 1628 N N . CYS A 1 209 ? 4.605 -1.353 -4.854 1.00 75.12 209 CYS A N 1
ATOM 1629 C CA . CYS A 1 209 ? 3.234 -1.836 -4.910 1.00 75.12 209 CYS A CA 1
ATOM 1630 C C . CYS A 1 209 ? 3.054 -2.940 -5.949 1.00 75.12 209 CYS A C 1
ATOM 1632 O O . CYS A 1 209 ? 3.887 -3.150 -6.827 1.00 75.12 209 CYS A O 1
ATOM 1634 N N . LYS A 1 210 ? 1.954 -3.666 -5.833 1.00 76.88 210 LYS A N 1
ATOM 1635 C CA . LYS A 1 210 ? 1.423 -4.498 -6.902 1.00 76.88 210 LYS A CA 1
ATOM 1636 C C . LYS A 1 210 ? -0.016 -4.121 -7.151 1.00 76.88 210 LYS A C 1
ATOM 1638 O O . LYS A 1 210 ? -0.706 -3.639 -6.250 1.00 76.88 210 LYS A O 1
ATOM 1643 N N . THR A 1 211 ? -0.462 -4.361 -8.372 1.00 79.12 211 THR A N 1
ATOM 1644 C CA . THR A 1 211 ? -1.848 -4.132 -8.765 1.00 79.12 211 THR A CA 1
ATOM 1645 C C . THR A 1 211 ? -2.487 -5.445 -9.166 1.00 79.12 211 THR A C 1
ATOM 1647 O O . THR A 1 211 ? -1.856 -6.281 -9.813 1.00 79.12 211 THR A O 1
ATOM 1650 N N . SER A 1 212 ? -3.749 -5.605 -8.793 1.00 79.38 212 SER A N 1
ATOM 1651 C CA . SER A 1 212 ? -4.596 -6.689 -9.256 1.00 79.38 212 SER A CA 1
ATOM 1652 C C . SER A 1 212 ? -5.889 -6.127 -9.839 1.00 79.38 212 SER A C 1
ATOM 1654 O O . SER A 1 212 ? -6.547 -5.282 -9.228 1.00 79.38 212 SER A O 1
ATOM 1656 N N . THR A 1 213 ? -6.241 -6.612 -11.027 1.00 83.88 213 THR A N 1
ATOM 1657 C CA . THR A 1 213 ? -7.494 -6.308 -11.737 1.00 83.88 213 THR A CA 1
ATOM 1658 C C . THR A 1 213 ? -8.518 -7.442 -11.609 1.00 83.88 213 THR A C 1
ATOM 1660 O O . THR A 1 213 ? -9.631 -7.333 -12.116 1.00 83.88 213 THR A O 1
ATOM 1663 N N . ASP A 1 214 ? -8.152 -8.541 -10.945 1.00 75.38 214 ASP A N 1
ATOM 1664 C CA . ASP A 1 214 ? -8.941 -9.766 -10.793 1.00 75.38 214 ASP A CA 1
ATOM 1665 C C . ASP A 1 214 ? -9.174 -10.109 -9.314 1.00 75.38 214 ASP A C 1
ATOM 1667 O O . ASP A 1 214 ? -9.151 -11.272 -8.909 1.00 75.38 214 ASP A O 1
ATOM 1671 N N . LEU A 1 215 ? -9.408 -9.064 -8.511 1.00 74.38 215 LEU A N 1
ATOM 1672 C CA . LEU A 1 215 ? -9.735 -9.146 -7.084 1.00 74.38 215 LEU A CA 1
ATOM 1673 C C . LEU A 1 215 ? -8.666 -9.858 -6.236 1.00 74.38 215 LEU A C 1
ATOM 1675 O O . LEU A 1 215 ? -8.967 -10.430 -5.196 1.00 74.38 215 LEU A O 1
ATOM 1679 N N . GLY A 1 216 ? -7.404 -9.779 -6.650 1.00 73.38 216 GLY A N 1
ATOM 1680 C CA . GLY A 1 216 ? -6.237 -10.276 -5.921 1.00 73.38 216 GLY A CA 1
ATOM 1681 C C . GLY A 1 216 ? -5.839 -11.710 -6.267 1.00 73.38 216 GLY A C 1
ATOM 1682 O O . GLY A 1 216 ? -4.932 -12.249 -5.626 1.00 73.38 216 GLY A O 1
ATOM 1683 N N . LYS A 1 217 ? -6.456 -12.307 -7.296 1.00 72.50 217 LYS A N 1
ATOM 1684 C CA . LYS A 1 217 ? -6.073 -13.624 -7.816 1.00 72.50 217 LYS A CA 1
ATOM 1685 C C . LYS A 1 217 ? -4.706 -13.598 -8.499 1.00 72.50 217 LYS A C 1
ATOM 1687 O O . LYS A 1 217 ? -3.904 -14.509 -8.295 1.00 72.50 217 LYS A O 1
ATOM 1692 N N . THR A 1 218 ? -4.420 -12.564 -9.282 1.00 73.38 218 THR A N 1
ATOM 1693 C CA . THR A 1 218 ? -3.107 -12.301 -9.871 1.00 73.38 218 THR A CA 1
ATOM 1694 C C . THR A 1 218 ? -2.636 -10.901 -9.510 1.00 73.38 218 THR A C 1
ATOM 1696 O O . THR A 1 218 ? -3.416 -9.956 -9.412 1.00 73.38 218 THR A O 1
ATOM 1699 N N . TRP A 1 219 ? -1.330 -10.771 -9.291 1.00 74.31 219 TRP A N 1
ATOM 1700 C CA . TRP A 1 219 ? -0.687 -9.514 -8.928 1.00 74.31 219 TRP A CA 1
ATOM 1701 C C . TRP A 1 219 ? 0.410 -9.217 -9.933 1.00 74.31 219 TRP A C 1
ATOM 1703 O O . TRP A 1 219 ? 1.298 -10.045 -10.138 1.00 74.31 219 TRP A O 1
ATOM 1713 N N . LYS A 1 220 ? 0.357 -8.034 -10.539 1.00 70.25 220 LYS A N 1
ATOM 1714 C CA . LYS A 1 220 ? 1.391 -7.546 -11.451 1.00 70.25 220 LYS A CA 1
ATOM 1715 C C . LYS A 1 220 ? 2.259 -6.503 -10.753 1.00 70.25 220 LYS A C 1
ATOM 1717 O O . LYS A 1 220 ? 1.751 -5.690 -9.971 1.00 70.25 220 LYS A O 1
ATOM 1722 N N . ASP A 1 221 ? 3.560 -6.546 -11.031 1.00 63.28 221 ASP A N 1
ATOM 1723 C CA . ASP A 1 221 ? 4.518 -5.530 -10.584 1.00 63.28 221 ASP A CA 1
ATOM 1724 C C . ASP A 1 221 ? 4.138 -4.153 -11.159 1.00 63.28 221 ASP A C 1
ATOM 1726 O O . ASP A 1 221 ? 3.536 -4.065 -12.228 1.00 63.28 221 ASP A O 1
ATOM 1730 N N . GLN A 1 222 ? 4.433 -3.079 -10.418 1.00 64.75 222 GLN A N 1
ATOM 1731 C CA . GLN A 1 222 ? 3.788 -1.765 -10.574 1.00 64.75 222 GLN A CA 1
ATOM 1732 C C . GLN A 1 222 ? 3.635 -1.244 -12.009 1.00 64.75 222 GLN A C 1
ATOM 1734 O O . GLN A 1 222 ? 4.618 -1.000 -12.702 1.00 64.75 222 GLN A O 1
ATOM 1739 N N . ALA A 1 223 ? 2.402 -0.865 -12.355 1.00 49.19 223 ALA A N 1
ATOM 1740 C CA . ALA A 1 223 ? 2.116 0.125 -13.396 1.00 49.19 223 ALA A CA 1
ATOM 1741 C C . ALA A 1 223 ? 2.066 1.576 -12.849 1.00 49.19 223 ALA A C 1
ATOM 1743 O O . ALA A 1 223 ? 2.224 2.519 -13.617 1.00 49.19 223 ALA A O 1
ATOM 1744 N N . ASP A 1 224 ? 1.866 1.772 -11.533 1.00 57.22 224 ASP A N 1
ATOM 1745 C CA . ASP A 1 224 ? 1.672 3.094 -10.904 1.00 57.22 224 ASP A CA 1
ATOM 1746 C C . ASP A 1 224 ? 2.940 3.573 -10.162 1.00 57.22 224 ASP A C 1
ATOM 1748 O O . ASP A 1 224 ? 3.161 3.260 -8.989 1.00 57.22 224 ASP A O 1
ATOM 1752 N N . GLU A 1 225 ? 3.780 4.357 -10.850 1.00 59.34 225 GLU A N 1
ATOM 1753 C CA . GLU A 1 225 ? 5.014 4.948 -10.296 1.00 59.34 225 GLU A CA 1
ATOM 1754 C C . GLU A 1 225 ? 4.761 6.003 -9.209 1.00 59.34 225 GLU A C 1
ATOM 1756 O O . GLU A 1 225 ? 5.701 6.441 -8.543 1.00 59.34 225 GLU A O 1
ATOM 1761 N N . SER A 1 226 ? 3.504 6.399 -8.983 1.00 64.31 226 SER A N 1
ATOM 1762 C CA . SER A 1 226 ? 3.140 7.422 -8.001 1.00 64.31 226 SER A CA 1
ATOM 1763 C C . SER A 1 226 ? 3.691 7.102 -6.608 1.00 64.31 226 SER A C 1
ATOM 1765 O O . SER A 1 226 ? 4.156 7.987 -5.901 1.00 64.31 226 SER A O 1
ATOM 1767 N N . PHE A 1 227 ? 3.740 5.828 -6.218 1.00 69.31 227 PHE A N 1
ATOM 1768 C CA . PHE A 1 227 ? 4.222 5.435 -4.891 1.00 69.31 227 PHE A CA 1
ATOM 1769 C C . PHE A 1 227 ? 5.752 5.414 -4.755 1.00 69.31 227 PHE A C 1
ATOM 1771 O O . PHE A 1 227 ? 6.255 5.349 -3.636 1.00 69.31 227 PHE A O 1
ATOM 1778 N N . ALA A 1 228 ? 6.513 5.551 -5.846 1.00 63.25 228 ALA A N 1
ATOM 1779 C CA . ALA A 1 228 ? 7.973 5.651 -5.775 1.00 63.25 228 ALA A CA 1
ATOM 1780 C C . ALA A 1 228 ? 8.438 6.930 -5.048 1.00 63.25 228 ALA A C 1
ATOM 1782 O O . ALA A 1 228 ? 9.514 6.954 -4.444 1.00 63.25 228 ALA A O 1
ATOM 1783 N N . ALA A 1 229 ? 7.616 7.989 -5.058 1.00 64.06 229 ALA A N 1
ATOM 1784 C CA . ALA A 1 229 ? 7.873 9.218 -4.305 1.00 64.06 229 ALA A CA 1
ATOM 1785 C C . ALA A 1 229 ? 7.915 8.977 -2.782 1.00 64.06 229 ALA A C 1
ATOM 1787 O O . ALA A 1 229 ? 8.711 9.610 -2.084 1.00 64.06 229 ALA A O 1
ATOM 1788 N N . LEU A 1 230 ? 7.125 8.019 -2.278 1.00 68.81 230 LEU A N 1
ATOM 1789 C CA . LEU A 1 230 ? 7.105 7.629 -0.864 1.00 68.81 230 LEU A CA 1
ATOM 1790 C C . LEU A 1 230 ? 8.468 7.058 -0.431 1.00 68.81 230 LEU A C 1
ATOM 1792 O O . LEU A 1 230 ? 9.001 7.438 0.613 1.00 68.81 230 LEU A O 1
ATOM 1796 N N . SER A 1 231 ? 9.073 6.219 -1.278 1.00 64.19 231 SER A N 1
ATOM 1797 C CA . SER A 1 231 ? 10.393 5.620 -1.042 1.00 64.19 231 SER A CA 1
ATOM 1798 C C . SER A 1 231 ? 11.513 6.660 -1.000 1.00 64.19 231 SER A C 1
ATOM 1800 O O . SER A 1 231 ? 12.358 6.614 -0.108 1.00 64.19 231 SER A O 1
ATOM 1802 N N . LYS A 1 232 ? 11.503 7.628 -1.928 1.00 60.81 232 LYS A N 1
ATOM 1803 C CA . LYS A 1 232 ? 12.543 8.668 -2.025 1.00 60.81 232 LYS A CA 1
ATOM 1804 C C . LYS A 1 232 ? 12.508 9.677 -0.881 1.00 60.81 232 LYS A C 1
ATOM 1806 O O . LYS A 1 232 ? 13.564 10.124 -0.451 1.00 60.81 232 LYS A O 1
ATOM 1811 N N . LYS A 1 233 ? 11.314 10.073 -0.429 1.00 62.72 233 LYS A N 1
ATOM 1812 C CA . LYS A 1 233 ? 11.165 11.164 0.546 1.00 62.72 233 LYS A CA 1
ATOM 1813 C C . LYS A 1 233 ? 11.231 10.691 1.997 1.00 62.72 233 LYS A C 1
ATOM 1815 O O . LYS A 1 233 ? 11.694 11.444 2.845 1.00 62.72 233 LYS A O 1
ATOM 1820 N N . TRP A 1 234 ? 10.784 9.466 2.283 1.00 62.47 234 TRP A N 1
ATOM 1821 C CA . TRP A 1 234 ? 10.576 9.030 3.667 1.00 62.47 234 TRP A CA 1
ATOM 1822 C C . TRP A 1 234 ? 11.409 7.832 4.062 1.00 62.47 234 TRP A C 1
ATOM 1824 O O . TRP A 1 234 ? 12.056 7.893 5.096 1.00 62.47 234 TRP A O 1
ATOM 1834 N N . LEU A 1 235 ? 11.426 6.761 3.266 1.00 61.16 235 LEU A N 1
ATOM 1835 C CA . LEU A 1 235 ? 12.135 5.545 3.672 1.00 61.16 235 LEU A CA 1
ATOM 1836 C C . LEU A 1 235 ? 13.628 5.560 3.323 1.00 61.16 235 LEU A C 1
ATOM 1838 O O . LEU A 1 235 ? 14.401 4.854 3.960 1.00 61.16 235 LEU A O 1
ATOM 1842 N N . GLY A 1 236 ? 14.049 6.395 2.367 1.00 56.19 236 GLY A N 1
ATOM 1843 C CA . GLY A 1 236 ? 15.451 6.522 1.954 1.00 56.19 236 GLY A CA 1
ATOM 1844 C C . GLY A 1 236 ? 16.418 6.895 3.085 1.00 56.19 236 GLY A C 1
ATOM 1845 O O . GLY A 1 236 ? 17.578 6.487 3.038 1.00 56.19 236 GLY A O 1
ATOM 1846 N N . ASP A 1 237 ? 15.932 7.580 4.124 1.00 56.19 237 ASP A N 1
ATOM 1847 C CA . ASP A 1 237 ? 16.715 7.970 5.304 1.00 56.19 237 ASP A CA 1
ATOM 1848 C C . ASP A 1 237 ? 16.780 6.879 6.395 1.00 56.19 237 ASP A C 1
ATOM 1850 O O . ASP A 1 237 ? 17.542 7.027 7.354 1.00 56.19 237 ASP A O 1
ATOM 1854 N N . TYR A 1 238 ? 15.979 5.806 6.303 1.00 62.06 238 TYR A N 1
ATOM 1855 C CA . TYR A 1 238 ? 15.755 4.879 7.420 1.00 62.06 238 TYR A CA 1
ATOM 1856 C C . TYR A 1 238 ? 15.929 3.413 7.046 1.00 62.06 238 TYR A C 1
ATOM 1858 O O . TYR A 1 238 ? 15.330 2.911 6.102 1.00 62.06 238 TYR A O 1
ATOM 1866 N N . THR A 1 239 ? 16.690 2.692 7.863 1.00 56.00 239 THR A N 1
ATOM 1867 C CA . THR A 1 239 ? 17.080 1.295 7.637 1.00 56.00 239 THR A CA 1
ATOM 1868 C C . THR A 1 239 ? 15.975 0.262 7.875 1.00 56.00 239 THR A C 1
ATOM 1870 O O . THR A 1 239 ? 16.014 -0.819 7.297 1.00 56.00 239 THR A O 1
ATOM 1873 N N . VAL A 1 240 ? 14.989 0.552 8.732 1.00 56.94 240 VAL A N 1
ATOM 1874 C CA . VAL A 1 240 ? 14.017 -0.451 9.212 1.00 56.94 240 VAL A CA 1
ATOM 1875 C C . VAL A 1 240 ? 12.622 0.157 9.307 1.00 56.94 240 VAL A C 1
ATOM 1877 O O . VAL A 1 240 ? 12.021 0.221 10.376 1.00 56.94 240 VAL A O 1
ATOM 1880 N N . ALA A 1 241 ? 12.100 0.642 8.182 1.00 65.19 241 ALA A N 1
ATOM 1881 C CA . ALA A 1 241 ? 10.701 1.042 8.130 1.00 65.19 241 ALA A CA 1
ATOM 1882 C C . ALA A 1 241 ? 9.812 -0.192 8.362 1.00 65.19 241 ALA A C 1
ATOM 1884 O O . ALA A 1 241 ? 9.645 -1.042 7.481 1.00 65.19 241 ALA A O 1
ATOM 1885 N N . SER A 1 242 ? 9.293 -0.306 9.580 1.00 76.81 242 SER A N 1
ATOM 1886 C CA . SER A 1 242 ? 8.457 -1.415 10.039 1.00 76.81 242 SER A CA 1
ATOM 1887 C C . SER A 1 242 ? 7.082 -0.890 10.449 1.00 76.81 242 SER A C 1
ATOM 1889 O O . SER A 1 242 ? 6.824 0.311 10.378 1.00 76.81 242 SER A O 1
ATOM 1891 N N . ASN A 1 243 ? 6.154 -1.779 10.809 1.00 81.44 243 ASN A N 1
ATOM 1892 C CA . ASN A 1 243 ? 4.797 -1.391 11.214 1.00 81.44 243 ASN A CA 1
ATOM 1893 C C . ASN A 1 243 ? 4.052 -0.483 10.208 1.00 81.44 243 ASN A C 1
ATOM 1895 O O . ASN A 1 243 ? 3.217 0.333 10.593 1.00 81.44 243 ASN A O 1
ATOM 1899 N N . PHE A 1 244 ? 4.360 -0.641 8.917 1.00 82.75 244 PHE A N 1
ATOM 1900 C CA . PHE A 1 244 ? 3.750 0.070 7.802 1.00 82.75 244 PHE A CA 1
ATOM 1901 C C . PHE A 1 244 ? 2.265 -0.283 7.662 1.00 82.75 244 PHE A C 1
ATOM 1903 O O . PHE A 1 244 ? 1.903 -1.460 7.606 1.00 82.75 244 PHE A O 1
ATOM 1910 N N . ASN A 1 245 ? 1.420 0.741 7.563 1.00 87.38 245 ASN A N 1
ATOM 1911 C CA . ASN A 1 245 ? 0.017 0.615 7.190 1.00 87.38 245 ASN A CA 1
ATOM 1912 C C . ASN A 1 245 ? -0.404 1.779 6.286 1.00 87.38 245 ASN A C 1
ATOM 1914 O O . ASN A 1 245 ? 0.002 2.915 6.521 1.00 87.38 245 ASN A O 1
ATOM 1918 N N . PHE A 1 246 ? -1.225 1.502 5.280 1.00 86.75 246 PHE A N 1
ATOM 1919 C CA . PHE A 1 246 ? -1.755 2.459 4.323 1.00 86.75 246 PHE A CA 1
ATOM 1920 C C . PHE A 1 246 ? -3.276 2.472 4.378 1.00 86.75 246 PHE A C 1
ATOM 1922 O O . PHE A 1 246 ? -3.921 1.427 4.285 1.00 86.75 246 PHE A O 1
ATOM 1929 N N . THR A 1 247 ? -3.853 3.665 4.433 1.00 87.69 247 THR A N 1
ATOM 1930 C CA . THR A 1 247 ? -5.302 3.849 4.366 1.00 87.69 247 THR A CA 1
ATOM 1931 C C . THR A 1 247 ? -5.656 5.067 3.526 1.00 87.69 247 THR A C 1
ATOM 1933 O O . THR A 1 247 ? -4.809 5.913 3.230 1.00 87.69 247 THR A O 1
ATOM 1936 N N . THR A 1 248 ? -6.929 5.181 3.168 1.00 87.19 248 THR A N 1
ATOM 1937 C CA . THR A 1 248 ? -7.461 6.327 2.434 1.00 87.19 248 THR A CA 1
ATOM 1938 C C . THR A 1 248 ? -8.760 6.795 3.056 1.00 87.19 248 THR A C 1
ATOM 1940 O O . THR A 1 248 ? -9.669 5.991 3.247 1.00 87.19 248 THR A O 1
ATOM 1943 N N . PHE A 1 249 ? -8.869 8.091 3.320 1.00 87.81 249 PHE A N 1
ATOM 1944 C CA . PHE A 1 249 ? -10.111 8.746 3.726 1.00 87.81 249 PHE A CA 1
ATOM 1945 C C . PHE A 1 249 ? -10.000 10.255 3.477 1.00 87.81 249 PHE A C 1
ATOM 1947 O O . PHE A 1 249 ? -8.900 10.780 3.312 1.00 87.81 249 PHE A O 1
ATOM 1954 N N . ASP A 1 250 ? -11.138 10.948 3.389 1.00 86.00 250 ASP A N 1
ATOM 1955 C CA . ASP A 1 250 ? -11.226 12.405 3.190 1.00 86.00 250 ASP A CA 1
ATOM 1956 C C . ASP A 1 250 ? -10.384 12.958 2.018 1.00 86.00 250 ASP A C 1
ATOM 1958 O O . ASP A 1 250 ? -9.903 14.090 2.042 1.00 86.00 250 ASP A O 1
ATOM 1962 N N . GLY A 1 251 ? -10.202 12.157 0.960 1.00 86.38 251 GLY A N 1
ATOM 1963 C CA . GLY A 1 251 ? -9.428 12.543 -0.228 1.00 86.38 251 GLY A CA 1
ATOM 1964 C C . GLY A 1 251 ? -7.907 12.541 -0.033 1.00 86.38 251 GLY A C 1
ATOM 1965 O O . GLY A 1 251 ? -7.184 13.044 -0.894 1.00 86.38 251 GLY A O 1
ATOM 1966 N N . TYR A 1 252 ? -7.422 11.974 1.070 1.00 89.69 252 TYR A N 1
ATOM 1967 C CA . TYR A 1 252 ? -6.006 11.786 1.349 1.00 89.69 252 TYR A CA 1
ATOM 1968 C C . TYR A 1 252 ? -5.643 10.302 1.385 1.00 89.69 252 TYR A C 1
ATOM 1970 O O . TYR A 1 252 ? -6.413 9.440 1.815 1.00 89.69 252 TYR A O 1
ATOM 1978 N N . TYR A 1 253 ? -4.418 10.027 0.964 1.00 88.81 253 TYR A N 1
ATOM 1979 C CA . TYR A 1 253 ? -3.691 8.813 1.284 1.00 88.81 253 TYR A CA 1
ATOM 1980 C C . TYR A 1 253 ? -2.940 9.043 2.589 1.00 88.81 253 TYR A C 1
ATOM 1982 O O . TYR A 1 253 ? -2.294 10.080 2.736 1.00 88.81 253 TYR A O 1
ATOM 1990 N N . TYR A 1 254 ? -2.990 8.076 3.496 1.00 90.75 254 TYR A N 1
ATOM 1991 C CA . TYR A 1 254 ? -2.277 8.099 4.766 1.00 90.75 254 TYR A CA 1
ATOM 1992 C C . TYR A 1 254 ? -1.385 6.879 4.896 1.00 90.75 254 TYR A C 1
ATOM 1994 O O . TYR A 1 254 ? -1.774 5.776 4.515 1.00 90.75 254 TYR A O 1
ATOM 2002 N N . VAL A 1 255 ? -0.207 7.081 5.479 1.00 89.31 255 VAL A N 1
ATOM 2003 C CA . VAL A 1 255 ? 0.714 6.006 5.846 1.00 89.31 255 VAL A CA 1
ATOM 2004 C C . VAL A 1 255 ? 1.123 6.179 7.299 1.00 89.31 255 VAL A C 1
ATOM 2006 O O . VAL A 1 255 ? 1.575 7.258 7.686 1.00 89.31 255 VAL A O 1
ATOM 2009 N N . THR A 1 256 ? 1.022 5.111 8.083 1.00 90.38 256 THR A N 1
ATOM 2010 C CA . THR A 1 256 ? 1.633 5.013 9.413 1.00 90.38 256 THR A CA 1
ATOM 2011 C C . THR A 1 256 ? 2.795 4.041 9.382 1.00 90.38 256 THR A C 1
ATOM 2013 O O . THR A 1 256 ? 2.693 3.009 8.724 1.00 90.38 256 THR A O 1
ATOM 2016 N N . PHE A 1 257 ? 3.882 4.337 10.084 1.00 86.00 257 PHE A N 1
ATOM 2017 C CA . PHE A 1 257 ? 5.056 3.466 10.110 1.00 86.00 257 PHE A CA 1
ATOM 2018 C C . PHE A 1 257 ? 5.953 3.774 11.307 1.00 86.00 257 PHE A C 1
ATOM 2020 O O . PHE A 1 257 ? 6.020 4.915 11.765 1.00 86.00 257 PHE A O 1
ATOM 2027 N N . ASP A 1 258 ? 6.670 2.760 11.781 1.00 85.19 258 ASP A N 1
ATOM 2028 C CA . ASP A 1 258 ? 7.813 2.927 12.673 1.00 85.19 258 ASP A CA 1
ATOM 2029 C C . ASP A 1 258 ? 9.030 3.324 11.833 1.00 85.19 258 ASP A C 1
ATOM 2031 O O . ASP A 1 258 ? 9.484 2.570 10.966 1.00 85.19 258 ASP A O 1
ATOM 2035 N N . LYS A 1 259 ? 9.542 4.531 12.077 1.00 75.25 259 LYS A N 1
ATOM 2036 C CA . LYS A 1 259 ? 10.656 5.100 11.313 1.00 75.25 259 LYS A CA 1
ATOM 2037 C C . LYS A 1 259 ? 12.016 4.496 11.667 1.00 75.25 259 LYS A C 1
ATOM 2039 O O . LYS A 1 259 ? 12.902 4.499 10.823 1.00 75.25 259 LYS A O 1
ATOM 2044 N N . ALA A 1 260 ? 12.227 4.054 12.903 1.00 74.12 260 ALA A N 1
ATOM 2045 C CA . ALA A 1 260 ? 13.565 3.765 13.429 1.00 74.12 260 ALA A CA 1
ATOM 2046 C C . ALA A 1 260 ? 13.671 2.375 14.069 1.00 74.12 260 ALA A C 1
ATOM 2048 O O . ALA A 1 260 ? 14.740 2.009 14.557 1.00 74.12 260 ALA A O 1
ATOM 2049 N N . GLY A 1 261 ? 12.581 1.604 14.066 1.00 77.25 261 GLY A N 1
ATOM 2050 C CA . GLY A 1 261 ? 12.469 0.376 14.848 1.00 77.25 261 GLY A CA 1
ATOM 2051 C C . GLY A 1 261 ? 12.417 0.654 16.354 1.00 77.25 261 GLY A C 1
ATOM 2052 O O . GLY A 1 261 ? 12.703 -0.239 17.151 1.00 77.25 261 GLY A O 1
ATOM 2053 N N . ASP A 1 262 ? 12.117 1.896 16.749 1.00 83.94 262 ASP A N 1
ATOM 2054 C CA . ASP A 1 262 ? 12.075 2.355 18.139 1.00 83.94 262 ASP A CA 1
ATOM 2055 C C . ASP A 1 262 ? 10.652 2.349 18.715 1.00 83.94 262 ASP A C 1
ATOM 2057 O O . ASP A 1 262 ? 10.445 2.792 19.846 1.00 83.94 262 ASP A O 1
ATOM 2061 N N . LYS A 1 263 ? 9.688 1.798 17.962 1.00 89.12 263 LYS A N 1
ATOM 2062 C CA . LYS A 1 263 ? 8.247 1.772 18.247 1.00 89.12 263 LYS A CA 1
ATOM 2063 C C . LYS A 1 263 ? 7.569 3.138 18.123 1.00 89.12 263 LYS A C 1
ATOM 2065 O O . LYS A 1 263 ? 6.374 3.236 18.397 1.00 89.12 263 LYS A O 1
ATOM 2070 N N . GLY A 1 264 ? 8.280 4.186 17.705 1.00 91.19 264 GLY A N 1
ATOM 2071 C CA . GLY A 1 264 ? 7.719 5.506 17.440 1.00 91.19 264 GLY A CA 1
ATOM 2072 C C . GLY A 1 264 ? 7.009 5.543 16.090 1.00 91.19 264 GLY A C 1
ATOM 2073 O O . GLY A 1 264 ? 7.649 5.656 15.043 1.00 91.19 264 GLY A O 1
ATOM 2074 N N . ILE A 1 265 ? 5.677 5.488 16.104 1.00 91.38 265 ILE A N 1
ATOM 2075 C CA . ILE A 1 265 ? 4.870 5.472 14.882 1.00 91.38 265 ILE A CA 1
ATOM 2076 C C . ILE A 1 265 ? 4.605 6.898 14.407 1.00 91.38 265 ILE A C 1
ATOM 2078 O O . ILE A 1 265 ? 3.932 7.683 15.079 1.00 91.38 265 ILE A O 1
ATOM 2082 N N . CYS A 1 266 ? 5.109 7.222 13.222 1.00 91.31 266 CYS A N 1
ATOM 2083 C CA . CYS A 1 266 ? 4.825 8.461 12.508 1.00 91.31 266 CYS A CA 1
ATOM 2084 C C . CYS A 1 266 ? 3.600 8.304 11.599 1.00 91.31 266 CYS A C 1
ATOM 2086 O O . CYS A 1 266 ? 3.222 7.190 11.237 1.00 91.31 266 CYS A O 1
ATOM 2088 N N . VAL A 1 267 ? 3.012 9.432 11.192 1.00 92.44 267 VAL A N 1
ATOM 2089 C CA . VAL A 1 267 ? 1.966 9.487 10.164 1.00 92.44 267 VAL A CA 1
ATOM 2090 C C . VAL A 1 267 ? 2.331 10.500 9.086 1.00 92.44 267 VAL A C 1
ATOM 2092 O O . VAL A 1 267 ? 2.772 11.616 9.379 1.00 92.44 267 VAL A O 1
ATOM 2095 N N . THR A 1 268 ? 2.129 10.102 7.836 1.00 89.94 268 THR A N 1
ATOM 2096 C CA . THR A 1 268 ? 2.293 10.949 6.657 1.00 89.94 268 THR A CA 1
ATOM 2097 C C . THR A 1 268 ? 1.052 10.890 5.786 1.00 89.94 268 THR A C 1
ATOM 2099 O O . THR A 1 268 ? 0.303 9.910 5.829 1.00 89.94 268 THR A O 1
ATOM 2102 N N . ARG A 1 269 ? 0.821 11.947 5.010 1.00 91.00 269 ARG A N 1
ATOM 2103 C CA . ARG A 1 269 ? -0.326 12.069 4.121 1.00 91.00 269 ARG A CA 1
ATOM 2104 C C . ARG A 1 269 ? 0.019 12.736 2.800 1.00 91.00 269 ARG A C 1
ATOM 2106 O O . ARG A 1 269 ? 0.954 13.528 2.715 1.00 91.00 269 ARG A O 1
ATOM 2113 N N . CYS A 1 270 ? -0.770 12.450 1.772 1.00 88.88 270 CYS A N 1
ATOM 2114 C CA . CYS A 1 270 ? -0.760 13.194 0.514 1.00 88.88 270 CYS A CA 1
ATOM 2115 C C . CYS A 1 270 ? -2.143 13.154 -0.147 1.00 88.88 270 CYS A C 1
ATOM 2117 O O . CYS A 1 270 ? -2.929 12.244 0.097 1.00 88.88 270 CYS A O 1
ATOM 2119 N N . LYS A 1 271 ? -2.446 14.120 -1.018 1.00 88.00 271 LYS A N 1
ATOM 2120 C CA . LYS A 1 271 ? -3.686 14.100 -1.826 1.00 88.00 271 LYS A CA 1
ATOM 2121 C C . LYS A 1 271 ? -3.557 13.252 -3.089 1.00 88.00 271 LYS A C 1
ATOM 2123 O O . LYS A 1 271 ? -4.536 12.747 -3.625 1.00 88.00 271 LYS A O 1
ATOM 2128 N N . ILE A 1 272 ? -2.335 13.132 -3.597 1.00 82.69 272 ILE A N 1
ATOM 2129 C CA . ILE A 1 272 ? -1.999 12.421 -4.828 1.00 82.69 272 ILE A CA 1
ATOM 2130 C C . ILE A 1 272 ? -0.781 11.575 -4.495 1.00 82.69 272 ILE A C 1
ATOM 2132 O O . ILE A 1 272 ? 0.222 12.131 -4.063 1.00 82.69 272 ILE A O 1
ATOM 2136 N N . ALA A 1 273 ? -0.856 10.260 -4.706 1.00 71.75 273 ALA A N 1
ATOM 2137 C CA . ALA A 1 273 ? 0.191 9.316 -4.305 1.00 71.75 273 ALA A CA 1
ATOM 2138 C C . ALA A 1 273 ? 1.606 9.702 -4.792 1.00 71.75 273 ALA A C 1
ATOM 2140 O O . ALA A 1 273 ? 2.572 9.474 -4.071 1.00 71.75 273 ALA A O 1
ATOM 2141 N N . GLY A 1 274 ? 1.713 10.323 -5.975 1.00 70.31 274 GLY A N 1
ATOM 2142 C CA . GLY A 1 274 ? 2.967 10.807 -6.572 1.00 70.31 274 GLY A CA 1
ATOM 2143 C C . GLY A 1 274 ? 3.251 12.291 -6.361 1.00 70.31 274 GLY A C 1
ATOM 2144 O O . GLY A 1 274 ? 4.182 12.821 -6.958 1.00 70.31 274 GLY A O 1
ATOM 2145 N N . GLY A 1 275 ? 2.427 12.967 -5.564 1.00 73.62 275 GLY A N 1
ATOM 2146 C CA . GLY A 1 275 ? 2.593 14.366 -5.201 1.00 73.62 275 GLY A CA 1
ATOM 2147 C C . GLY A 1 275 ? 3.463 14.554 -3.960 1.00 73.62 275 GLY A C 1
ATOM 2148 O O . GLY A 1 275 ? 4.143 13.641 -3.485 1.00 73.62 275 GLY A O 1
ATOM 2149 N N . ASP A 1 276 ? 3.411 15.765 -3.414 1.00 79.44 276 ASP A N 1
ATOM 2150 C CA . ASP A 1 276 ? 4.131 16.097 -2.195 1.00 79.44 276 ASP A CA 1
ATOM 2151 C C . ASP A 1 276 ? 3.464 15.469 -0.977 1.00 79.44 276 ASP A C 1
ATOM 2153 O O . ASP A 1 276 ? 2.346 15.808 -0.588 1.00 79.44 276 ASP A O 1
ATOM 2157 N N . TRP A 1 277 ? 4.194 14.550 -0.362 1.00 85.06 277 TRP A N 1
ATOM 2158 C CA . TRP A 1 277 ? 3.850 14.000 0.936 1.00 85.06 277 TRP A CA 1
ATOM 2159 C C . TRP A 1 277 ? 4.247 14.965 2.052 1.00 85.06 277 TRP A C 1
ATOM 2161 O O . TRP A 1 277 ? 5.317 15.584 1.998 1.00 85.06 277 TRP A O 1
ATOM 2171 N N . GLU A 1 278 ? 3.411 15.043 3.078 1.00 89.00 278 GLU A N 1
ATOM 2172 C CA . GLU A 1 278 ? 3.618 15.822 4.295 1.00 89.00 278 GLU A CA 1
ATOM 2173 C C . GLU A 1 278 ? 3.425 14.937 5.524 1.00 89.00 278 GLU A C 1
ATOM 2175 O O . GLU A 1 278 ? 2.586 14.043 5.544 1.00 89.00 278 GLU A O 1
ATOM 2180 N N . SER A 1 279 ? 4.203 15.181 6.566 1.00 89.81 279 SER A N 1
ATOM 2181 C CA . SER A 1 279 ? 4.178 14.395 7.794 1.00 89.81 279 SER A CA 1
ATOM 2182 C C . SER A 1 279 ? 3.931 15.283 8.992 1.00 89.81 279 SER A C 1
ATOM 2184 O O . SER A 1 279 ? 4.225 16.484 8.976 1.00 89.81 279 SER A O 1
ATOM 2186 N N . TRP A 1 280 ? 3.397 14.674 10.044 1.00 93.88 280 TRP A N 1
ATOM 2187 C CA . TRP A 1 280 ? 3.154 15.381 11.288 1.00 93.88 280 TRP A CA 1
ATOM 2188 C C . TRP A 1 280 ? 4.473 15.809 11.943 1.00 93.88 280 TRP A C 1
ATOM 2190 O O . TRP A 1 280 ? 5.404 15.014 12.102 1.00 93.88 280 TRP A O 1
ATOM 2200 N N . ASN A 1 281 ? 4.561 17.078 12.339 1.00 92.19 281 ASN A N 1
ATOM 2201 C CA . ASN A 1 281 ? 5.729 17.630 13.030 1.00 92.19 281 ASN A CA 1
ATOM 2202 C C . ASN A 1 281 ? 5.491 17.902 14.526 1.00 92.19 281 ASN A C 1
ATOM 2204 O O . ASN A 1 281 ? 6.421 18.299 15.225 1.00 92.19 281 ASN A O 1
ATOM 2208 N N . GLY A 1 282 ? 4.286 17.642 15.040 1.00 93.12 282 GLY A N 1
ATOM 2209 C CA . GLY A 1 282 ? 3.901 17.928 16.427 1.00 93.12 282 GLY A CA 1
ATOM 2210 C C . GLY A 1 282 ? 2.883 19.062 16.562 1.00 93.12 282 GLY A C 1
ATOM 2211 O O . GLY A 1 282 ? 2.135 19.078 17.534 1.00 93.12 282 GLY A O 1
ATOM 2212 N N . SER A 1 283 ? 2.819 19.973 15.590 1.00 92.50 283 SER A N 1
ATOM 2213 C CA . SER A 1 283 ? 1.882 21.106 15.578 1.00 92.50 283 SER A CA 1
ATOM 2214 C C . SER A 1 283 ? 1.176 21.323 14.238 1.00 92.50 283 SER A C 1
ATOM 2216 O O . SER A 1 283 ? 0.232 22.106 14.169 1.00 92.50 283 SER A O 1
ATOM 2218 N N . GLY A 1 284 ? 1.618 20.650 13.178 1.00 94.50 284 GLY A N 1
ATOM 2219 C CA . GLY A 1 284 ? 1.030 20.725 11.850 1.00 94.50 284 GLY A CA 1
ATOM 2220 C C . GLY A 1 284 ? 1.637 19.712 10.881 1.00 94.50 284 GLY A C 1
ATOM 2221 O O . GLY A 1 284 ? 2.516 18.914 11.225 1.00 94.50 284 GLY A O 1
ATOM 2222 N N . TRP A 1 285 ? 1.171 19.776 9.638 1.00 93.94 285 TRP A N 1
ATOM 2223 C CA . TRP A 1 285 ? 1.683 18.975 8.532 1.00 93.94 285 TRP A CA 1
ATOM 2224 C C . TRP A 1 285 ? 2.796 19.724 7.804 1.00 93.94 285 TRP A C 1
ATOM 2226 O O . TRP A 1 285 ? 2.672 20.911 7.505 1.00 93.94 285 TRP A O 1
ATOM 2236 N N . SER A 1 286 ? 3.914 19.047 7.549 1.00 90.88 286 SER A N 1
ATOM 2237 C CA . SER A 1 286 ? 5.049 19.648 6.844 1.00 90.88 286 SER A CA 1
ATOM 2238 C C . SER A 1 286 ? 5.851 18.622 6.054 1.00 90.88 286 SER A C 1
ATOM 2240 O O . SER A 1 286 ? 5.899 17.448 6.421 1.00 90.88 286 SER A O 1
ATOM 2242 N N . ALA A 1 287 ? 6.544 19.081 5.011 1.00 84.25 287 ALA A N 1
ATOM 2243 C CA . ALA A 1 287 ? 7.409 18.243 4.181 1.00 84.25 287 ALA A CA 1
ATOM 2244 C C . ALA A 1 287 ? 8.530 17.535 4.964 1.00 84.25 287 ALA A C 1
ATOM 2246 O O . ALA A 1 287 ? 8.933 16.453 4.555 1.00 84.25 287 ALA A O 1
ATOM 2247 N N . ASP A 1 288 ? 8.970 18.110 6.088 1.00 81.62 288 ASP A N 1
ATOM 2248 C CA . ASP A 1 288 ? 10.067 17.595 6.919 1.00 81.62 288 ASP A CA 1
ATOM 2249 C C . ASP A 1 288 ? 9.589 17.080 8.292 1.00 81.62 288 ASP A C 1
ATOM 2251 O O . ASP A 1 288 ? 10.388 16.874 9.207 1.00 81.62 288 ASP A O 1
ATOM 2255 N N . GLY A 1 289 ? 8.275 16.889 8.467 1.00 82.56 289 GLY A N 1
ATOM 2256 C CA . GLY A 1 289 ? 7.702 16.422 9.730 1.00 82.56 289 GLY A CA 1
ATOM 2257 C C . GLY A 1 289 ? 8.140 14.994 10.049 1.00 82.56 289 GLY A C 1
ATOM 2258 O O . GLY A 1 289 ? 8.071 14.114 9.199 1.00 82.56 289 GLY A O 1
ATOM 2259 N N . LYS A 1 290 ? 8.635 14.745 11.263 1.00 79.75 290 LYS A N 1
ATOM 2260 C CA . LYS A 1 290 ? 9.192 13.432 11.652 1.00 79.75 290 LYS A CA 1
ATOM 2261 C C . LYS A 1 290 ? 8.828 13.044 13.091 1.00 79.75 290 LYS A C 1
ATOM 2263 O O . LYS A 1 290 ? 9.536 12.260 13.731 1.00 79.75 290 LYS A O 1
ATOM 2268 N N . THR A 1 291 ? 7.752 13.627 13.614 1.00 90.81 291 THR A N 1
ATOM 2269 C CA . THR A 1 291 ? 7.337 13.453 15.008 1.00 90.81 291 THR A CA 1
ATOM 2270 C C . THR A 1 291 ? 6.475 12.203 15.134 1.00 90.81 291 THR A C 1
ATOM 2272 O O . THR A 1 291 ? 5.524 12.014 14.376 1.00 90.81 291 THR A O 1
ATOM 2275 N N . ALA A 1 292 ? 6.828 11.328 16.076 1.00 92.62 292 ALA A N 1
ATOM 2276 C CA . ALA A 1 292 ? 6.015 10.163 16.397 1.00 92.62 292 ALA A CA 1
ATOM 2277 C C . ALA A 1 292 ? 4.702 10.607 17.056 1.00 92.62 292 ALA A C 1
ATOM 2279 O O . ALA A 1 292 ? 4.687 11.517 17.885 1.00 92.62 292 ALA A O 1
ATOM 2280 N N . VAL A 1 293 ? 3.609 9.963 16.664 1.00 95.25 293 VAL A N 1
ATOM 2281 C CA . VAL A 1 293 ? 2.257 10.208 17.176 1.00 95.25 293 VAL A CA 1
ATOM 2282 C C . VAL A 1 293 ? 1.870 9.132 18.182 1.00 95.25 293 VAL A C 1
ATOM 2284 O O . VAL A 1 293 ? 1.267 9.440 19.207 1.00 95.25 293 VAL A O 1
ATOM 2287 N N . TRP A 1 294 ? 2.255 7.882 17.914 1.00 95.31 294 TRP A N 1
ATOM 2288 C CA . TRP A 1 294 ? 1.993 6.742 18.791 1.00 95.31 294 TRP A CA 1
ATOM 2289 C C . TRP A 1 294 ? 3.288 6.040 19.180 1.00 95.31 294 TRP A C 1
ATOM 2291 O O . TRP A 1 294 ? 4.292 6.122 18.476 1.00 95.31 294 TRP A O 1
ATOM 2301 N N . THR A 1 295 ? 3.242 5.313 20.294 1.00 93.62 295 THR A N 1
ATOM 2302 C CA . THR A 1 295 ? 4.251 4.311 20.646 1.00 93.62 295 THR A CA 1
ATOM 2303 C C . THR A 1 295 ? 3.596 2.941 20.533 1.00 93.62 295 THR A C 1
ATOM 2305 O O . THR A 1 295 ? 2.690 2.645 21.304 1.00 93.62 295 THR A O 1
ATOM 2308 N N . SER A 1 296 ? 4.003 2.131 19.556 1.00 92.00 296 SER A N 1
ATOM 2309 C CA . SER A 1 296 ? 3.403 0.818 19.293 1.00 92.00 296 SER A CA 1
ATOM 2310 C C . SER A 1 296 ? 4.425 -0.152 18.708 1.00 92.00 296 SER A C 1
ATOM 2312 O O . SER A 1 296 ? 5.216 0.200 17.835 1.00 92.00 296 SER A O 1
ATOM 2314 N N . SER A 1 297 ? 4.387 -1.405 19.164 1.00 88.88 297 SER A N 1
ATOM 2315 C CA . SER A 1 297 ? 5.138 -2.504 18.545 1.00 88.88 297 SER A CA 1
ATOM 2316 C C . SER A 1 297 ? 4.426 -3.129 17.346 1.00 88.88 297 SER A C 1
ATOM 2318 O O . SER A 1 297 ? 5.019 -3.975 16.684 1.00 88.88 297 SER A O 1
ATOM 2320 N N . THR A 1 298 ? 3.184 -2.731 17.070 1.00 90.44 298 THR A N 1
ATOM 2321 C CA . THR A 1 298 ? 2.341 -3.283 16.003 1.00 90.44 298 THR A CA 1
ATOM 2322 C C . THR A 1 298 ? 1.917 -2.187 15.020 1.00 90.44 298 THR A C 1
ATOM 2324 O O . THR A 1 298 ? 1.920 -1.005 15.390 1.00 90.44 298 THR A O 1
ATOM 2327 N N . PRO A 1 299 ? 1.569 -2.527 13.763 1.00 89.62 299 PRO A N 1
ATOM 2328 C CA . PRO A 1 299 ? 1.068 -1.539 12.813 1.00 89.62 299 PRO A CA 1
ATOM 2329 C C . PRO A 1 299 ? -0.175 -0.818 13.342 1.00 89.62 299 PRO A C 1
ATOM 2331 O O . PRO A 1 299 ? -1.084 -1.451 13.876 1.00 89.62 299 PRO A O 1
ATOM 2334 N N . VAL A 1 300 ? -0.238 0.498 13.134 1.00 94.50 300 VAL A N 1
ATOM 2335 C CA . VAL A 1 300 ? -1.418 1.304 13.471 1.00 94.50 300 VAL A CA 1
ATOM 2336 C C . VAL A 1 300 ? -2.385 1.278 12.289 1.00 94.50 300 VAL A C 1
ATOM 2338 O O . VAL A 1 300 ? -2.012 1.586 11.165 1.00 94.50 300 VAL A O 1
ATOM 2341 N N . SER A 1 301 ? -3.631 0.874 12.510 1.00 94.81 301 SER A N 1
ATOM 2342 C CA . SER A 1 301 ? -4.706 0.965 11.518 1.00 94.81 301 SER A CA 1
ATOM 2343 C C . SER A 1 301 ? -5.478 2.266 11.701 1.00 94.81 301 SER A C 1
ATOM 2345 O O . SER A 1 301 ? -5.701 2.704 12.828 1.00 94.81 301 SER A O 1
ATOM 2347 N N . LEU A 1 302 ? -5.851 2.905 10.593 1.00 95.62 302 LEU A N 1
ATOM 2348 C CA . LEU A 1 302 ? -6.501 4.211 10.578 1.00 95.62 302 LEU A CA 1
ATOM 2349 C C . LEU A 1 302 ? -7.835 4.149 9.830 1.00 95.62 302 LEU A C 1
ATOM 2351 O O . LEU A 1 302 ? -7.903 3.641 8.707 1.00 95.62 302 LEU A O 1
ATOM 2355 N N . VAL A 1 303 ? -8.866 4.751 10.423 1.00 94.31 303 VAL A N 1
ATOM 2356 C CA . VAL A 1 303 ? -10.208 4.878 9.838 1.00 94.31 303 VAL A CA 1
ATOM 2357 C C . VAL A 1 303 ? -10.699 6.317 9.982 1.00 94.31 303 VAL A C 1
ATOM 2359 O O . VAL A 1 303 ? -10.757 6.844 11.089 1.00 94.31 303 VAL A O 1
ATOM 2362 N N . GLY A 1 304 ? -11.079 6.950 8.872 1.00 92.81 304 GLY A N 1
ATOM 2363 C CA . GLY A 1 304 ? -11.786 8.233 8.874 1.00 92.81 304 GLY A CA 1
ATOM 2364 C C . GLY A 1 304 ? -13.289 8.023 8.704 1.00 92.81 304 GLY A C 1
ATOM 2365 O O . GLY A 1 304 ? -13.706 7.355 7.757 1.00 92.81 304 GLY A O 1
ATOM 2366 N N . LYS A 1 305 ? -14.106 8.576 9.607 1.00 91.88 305 LYS A N 1
ATOM 2367 C CA . LYS A 1 305 ? -15.572 8.511 9.516 1.00 91.88 305 LYS A CA 1
ATOM 2368 C C . LYS A 1 305 ? -16.236 9.665 10.262 1.00 91.88 305 LYS A C 1
ATOM 2370 O O . LYS A 1 305 ? -15.837 10.006 11.369 1.00 91.88 305 LYS A O 1
ATOM 2375 N N . ASP A 1 306 ? -17.268 10.248 9.648 1.00 87.50 306 ASP A N 1
ATOM 2376 C CA . ASP A 1 306 ? -18.106 11.320 10.216 1.00 87.50 306 ASP A CA 1
ATOM 2377 C C . ASP A 1 306 ? -17.308 12.510 10.762 1.00 87.50 306 ASP A C 1
ATOM 2379 O O . ASP A 1 306 ? -17.616 13.064 11.817 1.00 87.50 306 ASP A O 1
ATOM 2383 N N . GLY A 1 307 ? -16.254 12.902 10.040 1.00 89.50 307 GLY A N 1
ATOM 2384 C CA . GLY A 1 307 ? -15.387 14.006 10.448 1.00 89.50 307 GLY A CA 1
ATOM 2385 C C . GLY A 1 307 ? -14.556 13.707 11.698 1.00 89.50 307 GLY A C 1
ATOM 2386 O O . GLY A 1 307 ? -14.088 14.639 12.346 1.00 89.50 307 GLY A O 1
ATOM 2387 N N . ALA A 1 308 ? -14.376 12.434 12.050 1.00 94.62 308 ALA A N 1
ATOM 2388 C CA . ALA A 1 308 ? -13.435 11.958 13.053 1.00 94.62 308 ALA A CA 1
ATOM 2389 C C . ALA A 1 308 ? -12.415 11.006 12.416 1.00 94.62 308 ALA A C 1
ATOM 2391 O O . ALA A 1 308 ? -12.687 10.356 11.405 1.00 94.62 308 ALA A O 1
ATOM 2392 N N . VAL A 1 309 ? -11.239 10.920 13.033 1.00 97.06 309 VAL A N 1
ATOM 2393 C CA . VAL A 1 309 ? -10.196 9.957 12.667 1.00 97.06 309 VAL A CA 1
ATOM 2394 C C . VAL A 1 309 ? -9.972 9.036 13.850 1.00 97.06 309 VAL A C 1
ATOM 2396 O O . VAL A 1 309 ? -9.887 9.490 14.990 1.00 97.06 309 VAL A O 1
ATOM 2399 N N . TYR A 1 310 ? -9.869 7.746 13.583 1.00 97.69 310 TYR A N 1
ATOM 2400 C CA . TYR A 1 310 ? -9.644 6.722 14.583 1.00 97.69 310 TYR A CA 1
ATOM 2401 C C . TYR A 1 310 ? -8.350 5.980 14.280 1.00 97.69 310 TYR A C 1
ATOM 2403 O O . TYR A 1 310 ? -8.091 5.640 13.125 1.00 97.69 310 TYR A O 1
ATOM 2411 N N . ALA A 1 311 ? -7.556 5.732 15.318 1.00 98.00 311 ALA A N 1
ATOM 2412 C CA . ALA A 1 311 ? -6.353 4.917 15.252 1.00 98.00 311 ALA A CA 1
ATOM 2413 C C . ALA A 1 311 ? -6.487 3.681 16.142 1.00 98.00 311 ALA A C 1
ATOM 2415 O O . ALA A 1 311 ? -6.957 3.785 17.277 1.00 98.00 311 ALA A O 1
ATOM 2416 N N . TYR A 1 312 ? -6.042 2.537 15.630 1.00 98.06 312 TYR A N 1
ATOM 2417 C CA . TYR A 1 312 ? -6.173 1.235 16.274 1.00 98.06 312 TYR A CA 1
ATOM 2418 C C . TYR A 1 312 ? -4.860 0.468 16.237 1.00 98.06 312 TYR A C 1
ATOM 2420 O O . TYR A 1 312 ? -4.217 0.400 15.193 1.00 98.06 312 TYR A O 1
ATOM 2428 N N . TYR A 1 313 ? -4.465 -0.127 17.355 1.00 96.62 313 TYR A N 1
ATOM 2429 C CA . TYR A 1 313 ? -3.279 -0.982 17.445 1.00 96.62 313 TYR A CA 1
ATOM 2430 C C . TYR A 1 313 ? -3.377 -1.908 18.659 1.00 96.62 313 TYR A C 1
ATOM 2432 O O . TYR A 1 313 ? -4.204 -1.689 19.544 1.00 96.62 313 TYR A O 1
ATOM 2440 N N . MET A 1 314 ? -2.531 -2.938 18.698 1.00 96.25 314 MET A N 1
ATOM 2441 C CA . MET A 1 314 ? -2.403 -3.807 19.870 1.00 96.25 314 MET A CA 1
ATOM 2442 C C . MET A 1 314 ? -1.368 -3.244 20.849 1.00 96.25 314 MET A C 1
ATOM 2444 O O . MET A 1 314 ? -0.257 -2.895 20.436 1.00 96.25 314 MET A O 1
ATOM 2448 N N . ASP A 1 315 ? -1.723 -3.209 22.133 1.00 95.62 315 ASP A N 1
ATOM 2449 C CA . ASP A 1 315 ? -0.829 -2.941 23.266 1.00 95.62 315 ASP A CA 1
ATOM 2450 C C . ASP A 1 315 ? -0.987 -4.049 24.317 1.00 95.62 315 ASP A C 1
ATOM 2452 O O . ASP A 1 315 ? -1.965 -4.090 25.075 1.00 95.62 315 ASP A O 1
ATOM 2456 N N . GLY A 1 316 ? -0.048 -5.000 24.302 1.00 94.56 316 GLY A N 1
ATOM 2457 C CA . GLY A 1 316 ? -0.199 -6.270 25.010 1.00 94.56 316 GLY A CA 1
ATOM 2458 C C . GLY A 1 316 ? -1.463 -6.995 24.548 1.00 94.56 316 GLY A C 1
ATOM 2459 O O . GLY A 1 316 ? -1.672 -7.175 23.349 1.00 94.56 316 GLY A O 1
ATOM 2460 N N . ASP A 1 317 ? -2.328 -7.337 25.500 1.00 96.31 317 ASP A N 1
ATOM 2461 C CA . ASP A 1 317 ? -3.578 -8.062 25.246 1.00 96.31 317 ASP A CA 1
ATOM 2462 C C . ASP A 1 317 ? -4.757 -7.138 24.889 1.00 96.31 317 ASP A C 1
ATOM 2464 O O . ASP A 1 317 ? -5.904 -7.576 24.808 1.00 96.31 317 ASP A O 1
ATOM 2468 N N . ASN A 1 318 ? -4.508 -5.840 24.692 1.00 97.62 318 ASN A N 1
ATOM 2469 C CA . ASN A 1 318 ? -5.558 -4.853 24.468 1.00 97.62 318 ASN A CA 1
ATOM 2470 C C . ASN A 1 318 ? -5.554 -4.319 23.038 1.00 97.62 318 ASN A C 1
ATOM 2472 O O . ASN A 1 318 ? -4.523 -3.894 22.519 1.00 97.62 318 ASN A O 1
ATOM 2476 N N . VAL A 1 319 ? -6.748 -4.208 22.460 1.00 97.81 319 VAL A N 1
ATOM 2477 C CA . VAL A 1 319 ? -7.011 -3.308 21.337 1.00 97.81 319 VAL A CA 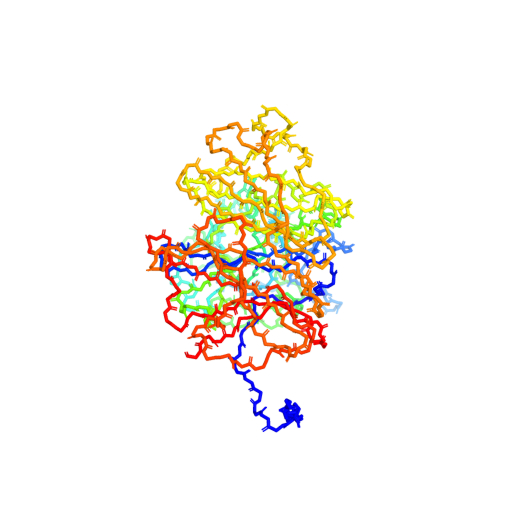1
ATOM 2478 C C . VAL A 1 319 ? -7.096 -1.894 21.888 1.00 97.81 319 VAL A C 1
ATOM 2480 O O . VAL A 1 319 ? -8.041 -1.547 22.602 1.00 97.81 319 VAL A O 1
ATOM 2483 N N . VAL A 1 320 ? -6.133 -1.053 21.537 1.00 98.25 320 VAL A N 1
ATOM 2484 C CA . VAL A 1 320 ? -6.188 0.378 21.825 1.00 98.25 320 VAL A CA 1
ATOM 2485 C C . VAL A 1 320 ? -6.963 1.074 20.716 1.00 98.25 320 VAL A C 1
ATOM 2487 O O . VAL A 1 320 ? -6.716 0.842 19.537 1.00 98.25 320 VAL A O 1
ATOM 2490 N N . SER A 1 321 ? -7.902 1.937 21.101 1.00 98.19 321 SER A N 1
ATOM 2491 C CA . SER A 1 321 ? -8.622 2.833 20.195 1.00 98.19 321 SER A CA 1
ATOM 2492 C C . SER A 1 321 ? -8.318 4.275 20.574 1.00 98.19 321 SER A C 1
ATOM 2494 O O . SER A 1 321 ? -8.461 4.654 21.737 1.00 98.19 321 SER A O 1
ATOM 2496 N N . VAL A 1 322 ? -7.911 5.093 19.607 1.00 98.19 322 VAL A N 1
ATOM 2497 C CA . VAL A 1 322 ? -7.675 6.526 19.807 1.00 98.19 322 VAL A CA 1
ATOM 2498 C C . VAL A 1 322 ? -8.573 7.314 18.873 1.00 98.19 322 VAL A C 1
ATOM 2500 O O . VAL A 1 322 ? -8.453 7.198 17.656 1.00 98.19 322 VAL A O 1
ATOM 2503 N N . LYS A 1 323 ? -9.466 8.127 19.440 1.00 97.56 323 LYS A N 1
ATOM 2504 C CA . LYS A 1 323 ? -10.373 8.987 18.677 1.00 97.56 323 LYS A CA 1
ATOM 2505 C C . LYS A 1 323 ? -9.823 10.404 18.581 1.00 97.56 323 LYS A C 1
ATOM 2507 O O . LYS A 1 323 ? -9.549 11.035 19.600 1.00 97.56 323 LYS A O 1
ATOM 2512 N N . TYR A 1 324 ? -9.742 10.923 17.367 1.00 96.81 324 TYR A N 1
ATOM 2513 C CA . TYR A 1 324 ? -9.373 12.298 17.058 1.00 96.81 324 TYR A CA 1
ATOM 2514 C C . TYR A 1 324 ? -10.573 13.040 16.476 1.00 96.81 324 TYR A C 1
ATOM 2516 O O . TYR A 1 324 ? -11.350 12.485 15.694 1.00 96.81 324 TYR A O 1
ATOM 2524 N N . ALA A 1 325 ? -10.695 14.322 16.815 1.00 92.81 325 ALA A N 1
ATOM 2525 C CA . ALA A 1 325 ? -11.493 15.224 15.995 1.00 92.81 325 ALA A CA 1
ATOM 2526 C C . ALA A 1 325 ? -10.841 15.328 14.606 1.00 92.81 325 ALA A C 1
ATOM 2528 O O . ALA A 1 325 ? -9.615 15.389 14.507 1.00 92.81 325 ALA A O 1
ATOM 2529 N N . GLY A 1 326 ? -11.642 15.321 13.542 1.00 84.50 326 GLY A N 1
ATOM 2530 C CA . GLY A 1 326 ? -11.140 15.511 12.184 1.00 84.50 326 GLY A CA 1
ATOM 2531 C C . GLY A 1 326 ? -10.735 16.958 11.896 1.00 84.50 326 GLY A C 1
ATOM 2532 O O . GLY A 1 326 ? -10.711 17.822 12.775 1.00 84.50 326 GLY A O 1
ATOM 2533 N N . GLY A 1 327 ? -10.423 17.224 10.627 1.00 87.44 327 GLY A N 1
ATOM 2534 C CA . GLY A 1 327 ? -9.867 18.501 10.171 1.00 87.44 327 GLY A CA 1
ATOM 2535 C C . GLY A 1 327 ? -8.341 18.561 10.272 1.00 87.44 327 GLY A C 1
ATOM 2536 O O . GLY A 1 327 ? -7.698 17.673 10.816 1.00 87.44 327 GLY A O 1
ATOM 2537 N N . ASP A 1 328 ? -7.730 19.618 9.742 1.00 87.81 328 ASP A N 1
ATOM 2538 C CA . ASP A 1 328 ? -6.282 19.636 9.472 1.00 87.81 328 ASP A CA 1
ATOM 2539 C C . ASP A 1 328 ? -5.360 19.590 10.699 1.00 87.81 328 ASP A C 1
ATOM 2541 O O . ASP A 1 328 ? -4.163 19.374 10.538 1.00 87.81 328 ASP A O 1
ATOM 2545 N N . ASN A 1 329 ? -5.881 19.755 11.915 1.00 89.44 329 ASN A N 1
ATOM 2546 C CA . ASN A 1 329 ? -5.068 19.708 13.132 1.00 89.44 329 ASN A CA 1
ATOM 2547 C C . ASN A 1 329 ? -4.971 18.309 13.771 1.00 89.44 329 ASN A C 1
ATOM 2549 O O . ASN A 1 329 ? -4.276 18.137 14.773 1.00 89.44 329 ASN A O 1
ATOM 2553 N N . TRP A 1 330 ? -5.657 17.291 13.242 1.00 93.44 330 TRP A N 1
ATOM 2554 C CA . TRP A 1 330 ? -5.365 15.915 13.653 1.00 93.44 330 TRP A CA 1
ATOM 2555 C C . TRP A 1 330 ? -3.910 15.578 13.260 1.00 93.44 330 TRP A C 1
ATOM 2557 O O . TRP A 1 330 ? -3.459 16.083 12.231 1.00 93.44 330 TRP A O 1
ATOM 2567 N N . PRO A 1 331 ? -3.146 14.765 14.021 1.00 94.88 331 PRO A N 1
ATOM 2568 C CA . PRO A 1 331 ? -3.460 14.054 15.271 1.00 94.88 331 PRO A CA 1
ATOM 2569 C C . PRO A 1 331 ? -3.128 14.805 16.588 1.00 94.88 331 PRO A C 1
ATOM 2571 O O . PRO A 1 331 ? -2.838 14.154 17.587 1.00 94.88 331 PRO A O 1
ATOM 2574 N N . ALA A 1 332 ? -3.152 16.141 16.660 1.00 93.00 332 ALA A N 1
ATOM 2575 C CA . ALA A 1 332 ? -2.636 16.881 17.831 1.00 93.00 332 ALA A CA 1
ATOM 2576 C C . ALA A 1 332 ? -3.227 16.500 19.209 1.00 93.00 332 ALA A C 1
ATOM 2578 O O . ALA A 1 332 ? -2.548 16.639 20.225 1.00 93.00 332 ALA A O 1
ATOM 2579 N N . SER A 1 333 ? -4.488 16.059 19.273 1.00 91.56 333 SER A N 1
ATOM 2580 C CA . SER A 1 333 ? -5.152 15.677 20.526 1.00 91.56 333 SER A CA 1
ATOM 2581 C C . SER A 1 333 ? -6.114 14.516 20.293 1.00 91.56 333 SER A C 1
ATOM 2583 O O . SER A 1 333 ? -7.142 14.676 19.631 1.00 91.56 333 SER A O 1
ATOM 2585 N N . GLY A 1 334 ? -5.753 13.342 20.811 1.00 93.56 334 GLY A N 1
ATOM 2586 C CA . GLY A 1 334 ? -6.541 12.116 20.718 1.00 93.56 334 GLY A CA 1
ATOM 2587 C C . GLY A 1 334 ? -7.048 11.660 22.082 1.00 93.56 334 GLY A C 1
ATOM 2588 O O . GLY A 1 334 ? -6.384 11.843 23.100 1.00 93.56 334 GLY A O 1
ATOM 2589 N N . GLN A 1 335 ? -8.223 11.040 22.101 1.00 96.88 335 GLN A N 1
ATOM 2590 C CA . GLN A 1 335 ? -8.782 10.383 23.278 1.00 96.88 335 GLN A CA 1
ATOM 2591 C C . GLN A 1 335 ? -8.541 8.882 23.172 1.00 96.88 335 GLN A C 1
ATOM 2593 O O . GLN A 1 335 ? -9.178 8.202 22.367 1.00 96.88 335 GLN A O 1
ATOM 2598 N N . GLN A 1 336 ? -7.603 8.379 23.970 1.00 97.31 336 GLN A N 1
ATOM 2599 C CA . GLN A 1 336 ? -7.273 6.959 24.024 1.00 97.31 336 GLN A CA 1
ATOM 2600 C C . GLN A 1 336 ? -8.255 6.195 24.919 1.00 97.31 336 GLN A C 1
ATOM 2602 O O . GLN A 1 336 ? -8.717 6.693 25.946 1.00 97.31 336 GLN A O 1
ATOM 2607 N N . SER A 1 337 ? -8.571 4.964 24.536 1.00 97.50 337 SER A N 1
ATOM 2608 C CA . SER A 1 337 ? -9.378 4.020 25.304 1.00 97.50 337 SER A CA 1
ATOM 2609 C C . SER A 1 337 ? -8.929 2.588 25.025 1.00 97.50 337 SER A C 1
ATOM 2611 O O . SER A 1 337 ? -8.385 2.293 23.960 1.00 97.50 337 SER A O 1
ATOM 2613 N N . VAL A 1 338 ? -9.183 1.689 25.977 1.00 97.94 338 VAL A N 1
ATOM 2614 C CA . VAL A 1 338 ? -9.150 0.245 25.713 1.00 97.94 338 VAL A CA 1
ATOM 2615 C C . VAL A 1 338 ? -10.442 -0.096 24.985 1.00 97.94 338 VAL A C 1
ATOM 2617 O O . VAL A 1 338 ? -11.524 0.011 25.564 1.00 97.94 338 VAL A O 1
ATOM 2620 N N . GLY A 1 339 ? -10.329 -0.434 23.704 1.00 96.75 339 GLY A N 1
ATOM 2621 C CA . GLY A 1 339 ? -11.476 -0.788 22.881 1.00 96.75 339 GLY A CA 1
ATOM 2622 C C . GLY A 1 339 ? -11.928 -2.224 23.085 1.00 96.75 339 GLY A C 1
ATOM 2623 O O . GLY A 1 339 ? -13.128 -2.485 23.096 1.00 96.75 339 GLY A O 1
ATOM 2624 N N . TYR A 1 340 ? -10.983 -3.132 23.320 1.00 98.12 340 TYR A N 1
ATOM 2625 C CA . TYR A 1 340 ? -11.239 -4.516 23.710 1.00 98.12 340 TYR A CA 1
ATOM 2626 C C . TYR A 1 340 ? -10.039 -5.071 24.477 1.00 98.12 340 TYR A C 1
ATOM 2628 O O . TYR A 1 340 ? -8.907 -4.693 24.183 1.00 98.12 340 TYR A O 1
ATOM 2636 N N . ALA A 1 341 ? -10.285 -5.964 25.432 1.00 97.50 341 ALA A N 1
ATOM 2637 C CA . ALA A 1 341 ? -9.248 -6.676 26.172 1.00 97.50 341 ALA A CA 1
ATOM 2638 C C . ALA A 1 341 ? -9.420 -8.177 25.928 1.00 97.50 341 ALA A C 1
ATOM 2640 O O . ALA A 1 341 ? -10.444 -8.753 26.305 1.00 97.50 341 ALA A O 1
ATOM 2641 N N . PHE A 1 342 ? -8.433 -8.795 25.286 1.00 94.88 342 PHE A N 1
ATOM 2642 C CA . PHE A 1 342 ? -8.378 -10.242 25.154 1.00 94.88 342 PHE A CA 1
ATOM 2643 C C . PHE A 1 342 ? -8.073 -10.852 26.522 1.00 94.88 342 PHE A C 1
ATOM 2645 O O . PHE A 1 342 ? -7.286 -10.318 27.301 1.00 94.88 342 PHE A O 1
ATOM 2652 N N . THR A 1 343 ? -8.743 -11.956 26.833 1.00 91.56 343 THR A N 1
ATOM 2653 C CA . THR A 1 343 ? -8.526 -12.683 28.095 1.00 91.56 343 THR A CA 1
ATOM 2654 C C . THR A 1 343 ? -7.545 -13.834 27.921 1.00 91.56 343 THR A C 1
ATOM 2656 O O . THR A 1 343 ? -6.837 -14.174 28.864 1.00 91.56 343 THR A O 1
ATOM 2659 N N . GLU A 1 344 ? -7.477 -14.386 26.711 1.00 86.06 344 GLU A N 1
ATOM 2660 C CA . GLU A 1 344 ? -6.581 -15.456 26.283 1.00 86.06 344 GLU A CA 1
ATOM 2661 C C . GLU A 1 344 ? -6.240 -15.231 24.800 1.00 86.06 344 GLU A C 1
ATOM 2663 O O . GLU A 1 344 ? -6.997 -14.566 24.086 1.00 86.06 344 GLU A O 1
ATOM 2668 N N . ASP A 1 345 ? -5.098 -15.764 24.358 1.00 86.81 345 ASP A N 1
ATOM 2669 C CA . ASP A 1 345 ? -4.686 -15.828 22.948 1.00 86.81 345 ASP A CA 1
ATOM 2670 C C . ASP A 1 345 ? -4.799 -14.504 22.171 1.00 86.81 345 ASP A C 1
ATOM 2672 O O . ASP A 1 345 ? -5.287 -14.457 21.037 1.00 86.81 345 ASP A O 1
ATOM 2676 N N . ALA A 1 346 ? -4.326 -13.412 22.780 1.00 90.69 346 ALA A N 1
ATOM 2677 C CA . ALA A 1 346 ? -4.315 -12.104 22.143 1.00 90.69 346 ALA A CA 1
ATOM 2678 C C . ALA A 1 346 ? -3.558 -12.144 20.798 1.00 90.69 346 ALA A C 1
ATOM 2680 O O . ALA A 1 346 ? -2.444 -12.681 20.719 1.00 90.69 346 ALA A O 1
ATOM 2681 N N . PRO A 1 347 ? -4.127 -11.567 19.727 1.00 90.69 347 PRO A N 1
ATOM 2682 C CA . PRO A 1 347 ? -3.493 -11.585 18.423 1.00 90.69 347 PRO A CA 1
ATOM 2683 C C . PRO A 1 347 ? -2.262 -10.680 18.392 1.00 90.69 347 PRO A C 1
ATOM 2685 O O . PRO A 1 347 ? -2.186 -9.661 19.076 1.00 90.69 347 PRO A O 1
ATOM 2688 N N . ALA A 1 348 ? -1.320 -11.000 17.507 1.00 88.00 348 ALA A N 1
ATOM 2689 C CA . ALA A 1 348 ? -0.114 -10.194 17.330 1.00 88.00 348 ALA A CA 1
ATOM 2690 C C . ALA A 1 348 ? -0.397 -8.786 16.776 1.00 88.00 348 ALA A C 1
ATOM 2692 O O . ALA A 1 348 ? 0.404 -7.879 16.972 1.00 88.00 348 ALA A O 1
ATOM 2693 N N . GLU A 1 349 ? -1.491 -8.606 16.035 1.00 90.69 349 GLU A N 1
ATOM 2694 C CA . GLU A 1 349 ? -1.851 -7.350 15.380 1.00 90.69 349 GLU A CA 1
ATOM 2695 C C . GLU A 1 349 ? -3.306 -7.363 14.899 1.00 90.69 349 GLU A C 1
ATOM 2697 O O . GLU A 1 349 ? -3.922 -8.425 14.777 1.00 90.69 349 GLU A O 1
ATOM 2702 N N . ILE A 1 350 ? -3.819 -6.175 14.570 1.00 92.25 350 ILE A N 1
ATOM 2703 C CA . ILE A 1 350 ? -5.173 -5.962 14.052 1.00 92.25 350 ILE A CA 1
ATOM 2704 C C . ILE A 1 350 ? -5.171 -5.056 12.812 1.00 92.25 350 ILE A C 1
ATOM 2706 O O . ILE A 1 350 ? -4.260 -4.249 12.583 1.00 92.25 350 ILE A O 1
ATOM 2710 N N . ASP A 1 351 ? -6.242 -5.149 12.033 1.00 91.88 351 ASP A N 1
ATOM 2711 C CA . ASP A 1 351 ? -6.638 -4.144 11.046 1.00 91.88 351 ASP A CA 1
ATOM 2712 C C . ASP A 1 351 ? -8.089 -3.758 11.257 1.00 91.88 351 ASP A C 1
ATOM 2714 O O . ASP A 1 351 ? -8.906 -4.636 11.507 1.00 91.88 351 ASP A O 1
ATOM 2718 N N . VAL A 1 352 ? -8.424 -2.475 11.143 1.00 93.00 352 VAL A N 1
ATOM 2719 C CA . VAL A 1 352 ? -9.797 -2.004 11.322 1.00 93.00 352 VAL A CA 1
ATOM 2720 C C . VAL A 1 352 ? -10.258 -1.285 10.068 1.00 93.00 352 VAL A C 1
ATOM 2722 O O . VAL A 1 352 ? -9.555 -0.429 9.535 1.00 93.00 352 VAL A O 1
ATOM 2725 N N . LYS A 1 353 ? -11.464 -1.617 9.607 1.00 90.69 353 LYS A N 1
ATOM 2726 C CA . LYS A 1 353 ? -12.127 -0.939 8.487 1.00 90.69 353 LYS A CA 1
ATOM 2727 C C . LYS A 1 353 ? -13.552 -0.587 8.855 1.00 90.69 353 LYS A C 1
ATOM 2729 O O . LYS A 1 353 ? -14.173 -1.271 9.663 1.00 90.69 353 LYS A O 1
ATOM 2734 N N . TYR A 1 354 ? -14.071 0.474 8.251 1.00 91.00 354 TYR A N 1
ATOM 2735 C CA . TYR A 1 354 ? -15.475 0.830 8.390 1.00 91.00 354 TYR A CA 1
ATOM 2736 C C . TYR A 1 354 ? -16.312 0.172 7.291 1.00 91.00 354 TYR A C 1
ATOM 2738 O O . TYR A 1 354 ? -16.016 0.323 6.105 1.00 91.00 354 TYR A O 1
ATOM 2746 N N . HIS A 1 355 ? -17.372 -0.519 7.700 1.00 87.56 355 HIS A N 1
ATOM 2747 C CA . HIS A 1 355 ? -18.333 -1.195 6.838 1.00 87.56 355 HIS A CA 1
ATOM 2748 C C . HIS A 1 355 ? -19.632 -0.401 6.809 1.00 87.56 355 HIS A C 1
ATOM 2750 O O . HIS A 1 355 ? -20.460 -0.508 7.712 1.00 87.56 355 HIS A O 1
ATOM 2756 N N . ALA A 1 356 ? -19.840 0.411 5.768 1.00 85.69 356 ALA A N 1
ATOM 2757 C CA . ALA A 1 356 ? -21.015 1.286 5.714 1.00 85.69 356 ALA A CA 1
ATOM 2758 C C . ALA A 1 356 ? -22.331 0.505 5.555 1.00 85.69 356 ALA A C 1
ATOM 2760 O O . ALA A 1 356 ? -23.369 0.970 6.020 1.00 85.69 356 ALA A O 1
ATOM 2761 N N . GLY A 1 357 ? -22.283 -0.700 4.974 1.00 81.81 357 GLY A N 1
ATOM 2762 C CA . GLY A 1 357 ? -23.439 -1.594 4.856 1.00 81.81 357 GLY A CA 1
ATOM 2763 C C . GLY A 1 357 ? -24.029 -2.037 6.202 1.00 81.81 357 GLY A C 1
ATOM 2764 O O . GLY A 1 357 ? -25.250 -2.083 6.327 1.00 81.81 357 GLY A O 1
ATOM 2765 N N . SER A 1 358 ? -23.190 -2.313 7.209 1.00 83.19 358 SER A N 1
ATOM 2766 C CA . SER A 1 358 ? -23.635 -2.636 8.578 1.00 83.19 358 SER A CA 1
ATOM 2767 C C . SER A 1 358 ? -23.519 -1.459 9.552 1.00 83.19 358 SER A C 1
ATOM 2769 O O . SER A 1 358 ? -24.029 -1.528 10.664 1.00 83.19 358 SER A O 1
ATOM 2771 N N . SER A 1 359 ? -22.921 -0.345 9.118 1.00 89.88 359 SER A N 1
ATOM 2772 C CA . SER A 1 359 ? -22.605 0.825 9.945 1.00 89.88 359 SER A CA 1
ATOM 2773 C C . SER A 1 359 ? -21.664 0.521 11.117 1.00 89.88 359 SER A C 1
ATOM 2775 O O . SER A 1 359 ? -21.777 1.128 12.182 1.00 89.88 359 SER A O 1
ATOM 2777 N N . GLU A 1 360 ? -20.704 -0.378 10.909 1.00 91.44 360 GLU A N 1
ATOM 2778 C CA . GLU A 1 360 ? -19.793 -0.852 11.953 1.00 91.44 360 GLU A CA 1
ATOM 2779 C C . GLU A 1 360 ? -18.324 -0.688 11.568 1.00 91.44 360 GLU A C 1
ATOM 2781 O O . GLU A 1 360 ? -17.928 -0.767 10.407 1.00 91.44 360 GLU A O 1
ATOM 2786 N N . TYR A 1 361 ? -17.489 -0.504 12.581 1.00 93.75 361 TYR A N 1
ATOM 2787 C CA . TYR A 1 361 ? -16.053 -0.703 12.509 1.00 93.75 361 TYR A CA 1
ATOM 2788 C C . TYR A 1 361 ? -15.786 -2.182 12.754 1.00 93.75 361 TYR A C 1
ATOM 2790 O O . TYR A 1 361 ? -16.200 -2.720 13.779 1.00 93.75 361 TYR A O 1
ATOM 2798 N N . VAL A 1 362 ? -15.084 -2.826 11.832 1.00 91.56 362 VAL A N 1
ATOM 2799 C CA . VAL A 1 362 ? -14.743 -4.245 11.913 1.00 91.56 362 VAL A CA 1
ATOM 2800 C C . VAL A 1 362 ? -13.239 -4.366 12.066 1.00 91.56 362 VAL A C 1
ATOM 2802 O O . VAL A 1 362 ? -12.491 -4.014 11.151 1.00 91.56 362 VAL A O 1
ATOM 2805 N N . ALA A 1 363 ? -12.807 -4.858 13.225 1.00 92.69 363 ALA A N 1
ATOM 2806 C CA . ALA A 1 363 ? -11.427 -5.235 13.477 1.00 92.69 363 ALA A CA 1
ATOM 2807 C C . ALA A 1 363 ? -11.217 -6.699 13.082 1.00 92.69 363 ALA A C 1
ATOM 2809 O O . ALA A 1 363 ? -11.949 -7.567 13.549 1.00 92.69 363 ALA A O 1
ATOM 2810 N N . THR A 1 364 ? -10.215 -6.981 12.255 1.00 89.88 364 THR A N 1
ATOM 2811 C CA . THR A 1 364 ? -9.825 -8.336 11.848 1.00 89.88 364 THR A CA 1
ATOM 2812 C C . THR A 1 364 ? -8.445 -8.691 12.370 1.00 89.88 364 THR A C 1
ATOM 2814 O O . THR A 1 364 ? -7.541 -7.851 12.373 1.00 89.88 364 THR A O 1
ATOM 2817 N N . TYR A 1 365 ? -8.274 -9.950 12.762 1.00 89.31 365 TYR A N 1
ATOM 2818 C CA . TYR A 1 365 ? -7.026 -10.489 13.293 1.00 89.31 365 TYR A CA 1
ATOM 2819 C C . TYR A 1 365 ? -6.884 -11.982 12.988 1.00 89.31 365 TYR A C 1
ATOM 2821 O O . TYR A 1 365 ? -7.819 -12.619 12.507 1.00 89.31 365 TYR A O 1
ATOM 2829 N N . VAL A 1 366 ? -5.702 -12.536 13.265 1.00 86.44 366 VAL A N 1
ATOM 2830 C CA . VAL A 1 366 ? -5.439 -13.980 13.176 1.00 86.44 366 VAL A CA 1
ATOM 2831 C C . VAL A 1 366 ? -5.493 -14.586 14.572 1.00 86.44 366 VAL A C 1
ATOM 2833 O O . VAL A 1 366 ? -4.828 -14.080 15.475 1.00 86.44 366 VAL A O 1
ATOM 2836 N N . THR A 1 367 ? -6.274 -15.651 14.746 1.00 85.19 367 THR A N 1
ATOM 2837 C CA . THR A 1 367 ? -6.367 -16.404 16.006 1.00 85.19 367 THR A CA 1
ATOM 2838 C C . THR A 1 367 ? -5.172 -17.349 16.182 1.00 85.19 367 THR A C 1
ATOM 2840 O O . THR A 1 367 ? -4.466 -17.667 15.221 1.00 85.19 367 THR A O 1
ATOM 2843 N N . ALA A 1 368 ? -4.958 -17.855 17.402 1.00 83.06 368 ALA A N 1
ATOM 2844 C CA . ALA A 1 368 ? -3.941 -18.880 17.669 1.00 83.06 368 ALA A CA 1
ATOM 2845 C C . ALA A 1 368 ? -4.149 -20.161 16.830 1.00 83.06 368 ALA A C 1
ATOM 2847 O O . ALA A 1 368 ? -3.178 -20.780 16.385 1.00 83.06 368 ALA A O 1
ATOM 2848 N N . ASP A 1 369 ? -5.409 -20.489 16.528 1.00 79.25 369 ASP A N 1
ATOM 2849 C CA . ASP A 1 369 ? -5.815 -21.618 15.682 1.00 79.25 369 ASP A CA 1
ATOM 2850 C C . ASP A 1 369 ? -5.683 -21.344 14.174 1.00 79.25 369 ASP A C 1
ATOM 2852 O O . ASP A 1 369 ? -6.008 -22.202 13.352 1.00 79.25 369 ASP A O 1
ATOM 2856 N N . ARG A 1 370 ? -5.119 -20.187 13.793 1.00 79.56 370 ARG A N 1
ATOM 2857 C CA . ARG A 1 370 ? -4.862 -19.781 12.399 1.00 79.56 370 ARG A CA 1
ATOM 2858 C C . ARG A 1 370 ? -6.147 -19.534 11.607 1.00 79.56 370 ARG A C 1
ATOM 2860 O O . ARG A 1 370 ? -6.192 -19.759 10.397 1.00 79.56 370 ARG A O 1
ATOM 2867 N N . GLU A 1 371 ? -7.166 -19.036 12.289 1.00 79.31 371 GLU A N 1
ATOM 2868 C CA . GLU A 1 371 ? -8.428 -18.590 11.703 1.00 79.31 371 GLU A CA 1
ATOM 2869 C C . GLU A 1 371 ? -8.500 -17.058 11.712 1.00 79.31 371 GLU A C 1
ATOM 2871 O O . GLU A 1 371 ? -7.673 -16.377 12.326 1.00 79.31 371 GLU A O 1
ATOM 2876 N N . ILE A 1 372 ? -9.484 -16.500 11.009 1.00 81.69 372 ILE A N 1
ATOM 2877 C CA . ILE A 1 372 ? -9.743 -15.058 11.016 1.00 81.69 372 ILE A CA 1
ATOM 2878 C C . ILE A 1 372 ? -10.749 -14.762 12.122 1.00 81.69 372 ILE A C 1
ATOM 2880 O O . ILE A 1 372 ? -11.895 -15.199 12.054 1.00 81.69 372 ILE A O 1
ATOM 2884 N N . GLY A 1 373 ? -10.320 -13.991 13.116 1.00 86.38 373 GLY A N 1
ATOM 2885 C CA . GLY A 1 373 ? -11.195 -13.457 14.150 1.00 86.38 373 GLY A CA 1
ATOM 2886 C C . GLY A 1 373 ? -11.691 -12.054 13.807 1.00 86.38 373 GLY A C 1
ATOM 2887 O O . GLY A 1 373 ? -11.017 -11.294 13.102 1.00 86.38 373 GLY A O 1
ATOM 2888 N N . THR A 1 374 ? -12.860 -11.700 14.338 1.00 89.31 374 THR A N 1
ATOM 2889 C CA . THR A 1 374 ? -13.487 -10.384 14.165 1.00 89.31 374 THR A CA 1
ATOM 2890 C C . THR A 1 374 ? -13.933 -9.778 15.489 1.00 89.31 374 THR A C 1
ATOM 2892 O O . THR A 1 374 ? -14.384 -10.464 16.407 1.00 89.31 374 THR A O 1
ATOM 2895 N N . LEU A 1 375 ? -13.829 -8.454 15.572 1.00 93.38 375 LEU A N 1
ATOM 2896 C CA . LEU A 1 375 ? -14.547 -7.648 16.552 1.00 93.38 375 LEU A CA 1
ATOM 2897 C C . LEU A 1 375 ? -15.345 -6.570 15.814 1.00 93.38 375 LEU A C 1
ATOM 2899 O O . LEU A 1 375 ? -14.856 -6.026 14.822 1.00 93.38 375 LEU A O 1
ATOM 2903 N N . THR A 1 376 ? -16.523 -6.207 16.316 1.00 94.81 376 THR A N 1
ATOM 2904 C CA . THR A 1 376 ? -17.322 -5.094 15.777 1.00 94.81 376 THR A CA 1
ATOM 2905 C C . THR A 1 376 ? -17.485 -3.976 16.791 1.00 94.81 376 THR A C 1
ATOM 2907 O O . THR A 1 376 ? -17.446 -4.194 18.001 1.00 94.81 376 THR A O 1
ATOM 2910 N N . SER A 1 377 ? -17.654 -2.757 16.291 1.00 96.44 377 SER A N 1
ATOM 2911 C CA . SER A 1 377 ? -17.980 -1.573 17.078 1.00 96.44 377 SER A CA 1
ATOM 2912 C C . SER A 1 377 ? -18.895 -0.656 16.276 1.00 96.44 377 SER A C 1
ATOM 2914 O O . SER A 1 377 ? -18.670 -0.445 15.089 1.00 96.44 377 SER A O 1
ATOM 2916 N N . THR A 1 378 ? -19.894 -0.050 16.913 1.00 95.12 378 THR A N 1
ATOM 2917 C CA . THR A 1 378 ? -20.750 0.966 16.273 1.00 95.12 378 THR A CA 1
ATOM 2918 C C . THR A 1 378 ? -20.246 2.393 16.500 1.00 95.12 378 THR A C 1
ATOM 2920 O O . THR A 1 378 ? -20.635 3.307 15.778 1.00 95.12 378 THR A O 1
ATOM 2923 N N . ASP A 1 379 ? -19.401 2.617 17.511 1.00 94.94 379 ASP A N 1
ATOM 2924 C CA . ASP A 1 379 ? -18.883 3.944 17.880 1.00 94.94 379 ASP A CA 1
ATOM 2925 C C . ASP A 1 379 ? -17.407 4.159 17.497 1.00 94.94 379 ASP A C 1
ATOM 2927 O O . ASP A 1 379 ? -16.894 5.285 17.577 1.00 94.94 379 ASP A O 1
ATOM 2931 N N . GLY A 1 380 ? -16.744 3.087 17.055 1.00 95.56 380 GLY A N 1
ATOM 2932 C CA . GLY A 1 380 ? -15.331 3.058 16.698 1.00 95.56 380 GLY A CA 1
ATOM 2933 C C . GLY A 1 380 ? -14.405 3.102 17.909 1.00 95.56 380 GLY A C 1
ATOM 2934 O O . GLY A 1 380 ? -13.212 3.329 17.735 1.00 95.56 380 GLY A O 1
ATOM 2935 N N . VAL A 1 381 ? -14.928 2.936 19.126 1.00 96.94 381 VAL A N 1
ATOM 2936 C CA . VAL A 1 381 ? -14.164 3.007 20.376 1.00 96.94 381 VAL A CA 1
ATOM 2937 C C . VAL A 1 381 ? -14.253 1.698 21.138 1.00 96.94 381 VAL A C 1
ATOM 2939 O O . VAL A 1 381 ? -13.218 1.183 21.536 1.00 96.94 381 VAL A O 1
ATOM 2942 N N . ARG A 1 382 ? -15.455 1.161 21.367 1.00 97.56 382 ARG A N 1
ATOM 2943 C CA . ARG A 1 382 ? -15.657 -0.078 22.130 1.00 97.56 382 ARG A CA 1
ATOM 2944 C C . ARG A 1 382 ? -16.047 -1.205 21.204 1.00 97.56 382 ARG A C 1
ATOM 2946 O O . ARG A 1 382 ? -17.023 -1.084 20.467 1.00 97.56 382 ARG A O 1
ATOM 2953 N N . PHE A 1 383 ? -15.300 -2.292 21.281 1.00 96.81 383 PHE A N 1
ATOM 2954 C CA . PHE A 1 383 ? -15.483 -3.453 20.437 1.00 96.81 383 PHE A CA 1
ATOM 2955 C C . PHE A 1 383 ? -16.066 -4.622 21.221 1.00 96.81 383 PHE A C 1
ATOM 2957 O O . PHE A 1 383 ? -15.844 -4.776 22.423 1.00 96.81 383 PHE A O 1
ATOM 2964 N N . THR A 1 384 ? -16.791 -5.471 20.511 1.00 94.81 384 THR A N 1
ATOM 2965 C CA . THR A 1 384 ? -17.295 -6.749 21.005 1.00 94.81 384 THR A CA 1
ATOM 2966 C C . THR A 1 384 ? -16.927 -7.851 20.033 1.00 94.81 384 THR A C 1
ATOM 2968 O O . THR A 1 384 ? -16.809 -7.602 18.834 1.00 94.81 384 THR A O 1
ATOM 2971 N N . VAL A 1 385 ? -16.756 -9.070 20.546 1.00 90.56 385 VAL A N 1
ATOM 2972 C CA . VAL A 1 385 ? -16.595 -10.249 19.690 1.00 90.56 385 VAL A CA 1
ATOM 2973 C C . VAL A 1 385 ? -17.808 -10.348 18.780 1.00 90.56 385 VAL A C 1
ATOM 2975 O O . VAL A 1 385 ? -18.943 -10.233 19.244 1.00 90.56 385 VAL A O 1
ATOM 2978 N N . ALA A 1 386 ? -17.543 -10.535 17.498 1.00 82.19 386 ALA A N 1
ATOM 2979 C CA . ALA A 1 386 ? -18.561 -10.764 16.495 1.00 82.19 386 ALA A CA 1
ATOM 2980 C C . ALA A 1 386 ? -18.359 -12.146 15.886 1.00 82.19 386 ALA A C 1
ATOM 2982 O O . ALA A 1 386 ? -17.304 -12.766 16.052 1.00 82.19 386 ALA A O 1
ATOM 2983 N N . ASP A 1 387 ? -19.369 -12.611 15.157 1.00 70.88 387 ASP A N 1
ATOM 2984 C CA . ASP A 1 387 ? -19.157 -13.728 14.252 1.00 70.88 387 ASP A CA 1
ATOM 2985 C C . ASP A 1 387 ? -18.042 -13.347 13.263 1.00 70.88 387 ASP A C 1
ATOM 2987 O O . ASP A 1 387 ? -17.951 -12.169 12.870 1.00 70.88 387 ASP A O 1
ATOM 2991 N N . PRO A 1 388 ? -17.177 -14.303 12.867 1.00 64.19 388 PRO A N 1
ATOM 2992 C CA . PRO A 1 388 ? -16.214 -14.080 11.801 1.00 64.19 388 PRO A CA 1
ATOM 2993 C C . PRO A 1 388 ? -16.909 -13.427 10.610 1.00 64.19 388 PRO A C 1
ATOM 2995 O O . PRO A 1 388 ? -18.098 -13.664 10.368 1.00 64.19 388 PRO A O 1
ATOM 2998 N N . LEU A 1 389 ? -16.172 -12.610 9.852 1.00 62.28 389 LEU A N 1
ATOM 2999 C CA . LEU A 1 389 ? -16.668 -12.123 8.567 1.00 62.28 389 LEU A CA 1
ATOM 3000 C C . LEU A 1 389 ? -17.245 -13.336 7.804 1.00 62.28 389 LEU A C 1
ATOM 3002 O O . LEU A 1 389 ? -16.693 -14.433 7.938 1.00 62.28 389 LEU A O 1
ATOM 3006 N N . PRO A 1 390 ? -18.323 -13.184 7.017 1.00 48.38 390 PRO A N 1
ATOM 3007 C CA . PRO A 1 390 ? -18.884 -14.260 6.196 1.00 48.38 390 PRO A CA 1
ATOM 3008 C C . PRO A 1 390 ? -17.967 -14.595 4.999 1.00 48.38 390 PRO A C 1
ATOM 3010 O O . PRO A 1 390 ? -18.420 -14.756 3.872 1.00 48.38 390 PRO A O 1
ATOM 3013 N N . VAL A 1 391 ? -16.662 -14.654 5.261 1.00 47.06 391 VAL A N 1
ATOM 3014 C CA . VAL A 1 391 ? -15.609 -15.250 4.459 1.00 47.06 391 VAL A CA 1
ATOM 3015 C C . VAL A 1 391 ? -15.648 -16.743 4.758 1.00 47.06 391 VAL A C 1
ATOM 3017 O O . VAL A 1 391 ? -15.468 -17.170 5.899 1.00 47.06 391 VAL A O 1
ATOM 3020 N N . ASP A 1 392 ? -15.849 -17.559 3.737 1.00 44.69 392 ASP A N 1
ATOM 3021 C CA . ASP A 1 392 ? -15.506 -18.974 3.816 1.00 44.69 392 ASP A CA 1
ATOM 3022 C C . ASP A 1 392 ? -13.983 -19.056 4.053 1.00 44.69 392 ASP A C 1
ATOM 3024 O O . ASP A 1 392 ? -13.176 -18.901 3.131 1.00 44.69 392 ASP A O 1
ATOM 3028 N N . SER A 1 393 ? -13.571 -19.203 5.311 1.00 49.12 393 SER A N 1
ATOM 3029 C CA . SER A 1 393 ? -12.164 -19.152 5.690 1.00 49.12 393 SER A CA 1
ATOM 3030 C C . SER A 1 393 ? -11.523 -20.532 5.563 1.00 49.12 393 SER A C 1
ATOM 3032 O O . SER A 1 393 ? -12.036 -21.555 6.019 1.00 49.12 393 SER A O 1
ATOM 3034 N N . TYR A 1 394 ? -10.374 -20.559 4.900 1.00 54.59 394 TYR A N 1
ATOM 3035 C CA . TYR A 1 394 ? -9.448 -21.678 4.961 1.00 54.59 394 TYR A CA 1
ATOM 3036 C C . TYR A 1 394 ? -8.491 -21.483 6.142 1.00 54.59 394 TYR A C 1
ATOM 3038 O O . TYR A 1 394 ? -8.241 -20.351 6.565 1.00 54.59 394 TYR A O 1
ATOM 3046 N N . TYR A 1 395 ? -7.927 -22.577 6.661 1.00 63.94 395 TYR A N 1
ATOM 3047 C CA . TYR A 1 395 ? -6.865 -22.505 7.666 1.00 63.94 395 TYR A CA 1
ATOM 3048 C C . TYR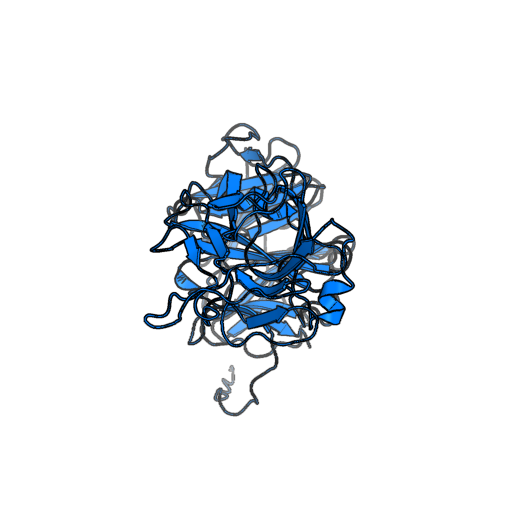 A 1 395 ? -5.663 -21.735 7.109 1.00 63.94 395 TYR A C 1
ATOM 3050 O O . TYR A 1 395 ? -5.053 -22.143 6.116 1.00 63.94 395 TYR A O 1
ATOM 3058 N N . LEU A 1 396 ? -5.287 -20.642 7.777 1.00 74.19 396 LEU A N 1
ATOM 3059 C CA . LEU A 1 396 ? -4.097 -19.879 7.421 1.00 74.19 396 LEU A CA 1
ATOM 3060 C C . LEU A 1 396 ? -2.831 -20.709 7.681 1.00 74.19 396 LEU A C 1
ATOM 3062 O O . LEU A 1 396 ? -2.785 -21.629 8.504 1.00 74.19 396 LEU A O 1
ATOM 3066 N N . TRP A 1 397 ? -1.750 -20.360 6.982 1.00 72.31 397 TRP A N 1
ATOM 3067 C CA . TRP A 1 397 ? -0.456 -21.006 7.203 1.00 72.31 397 TRP A CA 1
ATOM 3068 C C . TRP A 1 397 ? 0.063 -20.765 8.626 1.00 72.31 397 TRP A C 1
ATOM 3070 O O . TRP A 1 397 ? -0.248 -19.766 9.272 1.00 72.31 397 TRP A O 1
ATOM 3080 N N . ALA A 1 398 ? 0.916 -21.670 9.104 1.00 73.94 398 ALA A N 1
ATOM 3081 C CA . ALA A 1 398 ? 1.571 -21.523 10.397 1.00 73.94 398 ALA A CA 1
ATOM 3082 C C . ALA A 1 398 ? 2.339 -20.191 10.504 1.00 73.94 398 ALA A C 1
ATOM 3084 O O . ALA A 1 398 ? 3.061 -19.787 9.582 1.00 73.94 398 ALA A O 1
ATOM 3085 N N . GLY A 1 399 ? 2.161 -19.510 11.639 1.00 75.25 399 GLY A N 1
ATOM 3086 C CA . GLY A 1 399 ? 2.733 -18.188 11.884 1.00 75.25 399 GLY A CA 1
ATOM 3087 C C . GLY A 1 399 ? 2.101 -17.075 11.043 1.00 75.25 399 GLY A C 1
ATOM 3088 O O . GLY A 1 399 ? 2.787 -16.098 10.745 1.00 75.25 399 GLY A O 1
ATOM 3089 N N . ALA A 1 400 ? 0.848 -17.242 10.602 1.00 79.56 400 ALA A N 1
ATOM 3090 C CA . ALA A 1 400 ? 0.104 -16.189 9.926 1.00 79.56 400 ALA A CA 1
ATOM 3091 C C . ALA A 1 400 ? -0.170 -15.004 10.859 1.00 79.56 400 ALA A C 1
ATOM 3093 O O . ALA A 1 400 ? -0.550 -15.185 12.012 1.00 79.56 400 ALA A O 1
ATOM 3094 N N . SER A 1 401 ? -0.003 -13.788 10.347 1.00 81.94 401 SER A N 1
ATOM 3095 C CA . SER A 1 401 ? -0.380 -12.564 11.053 1.00 81.94 401 SER A CA 1
ATOM 3096 C C . SER A 1 401 ? -0.766 -11.464 10.062 1.00 81.94 401 SER A C 1
ATOM 3098 O O . SER A 1 401 ? -0.474 -11.560 8.863 1.00 81.94 401 SER A O 1
ATOM 3100 N N . GLY A 1 402 ? -1.438 -10.424 10.557 1.00 80.94 402 GLY A N 1
ATOM 3101 C CA . GLY A 1 402 ? -1.623 -9.186 9.799 1.00 80.94 402 GLY A CA 1
ATOM 3102 C C . GLY A 1 402 ? -2.516 -9.348 8.594 1.00 80.94 402 GLY A C 1
ATOM 3103 O O . GLY A 1 402 ? -2.152 -8.917 7.502 1.00 80.94 402 GLY A O 1
ATOM 3104 N N . VAL A 1 403 ? -3.662 -9.992 8.804 1.00 82.56 403 VAL A N 1
ATOM 3105 C CA . VAL A 1 403 ? -4.711 -10.088 7.793 1.00 82.56 403 VAL A CA 1
ATOM 3106 C C . VAL A 1 403 ? -5.167 -8.682 7.409 1.00 82.56 403 VAL A C 1
ATOM 3108 O O . VAL A 1 403 ? -5.527 -7.874 8.263 1.00 82.56 403 VAL A O 1
ATOM 3111 N N . ARG A 1 404 ? -5.138 -8.399 6.108 1.00 83.44 404 ARG A N 1
ATOM 3112 C CA . ARG A 1 404 ? -5.624 -7.165 5.485 1.00 83.44 404 ARG A CA 1
ATOM 3113 C C . ARG A 1 404 ? -6.484 -7.533 4.287 1.00 83.44 404 ARG A C 1
ATOM 3115 O O . ARG A 1 404 ? -6.130 -8.417 3.508 1.00 83.44 404 ARG A O 1
ATOM 3122 N N . TYR A 1 405 ? -7.571 -6.808 4.100 1.00 81.06 405 TYR A N 1
ATOM 3123 C CA . TYR A 1 405 ? -8.498 -6.956 2.975 1.00 81.06 405 TYR A CA 1
ATOM 3124 C C . TYR A 1 405 ? -8.866 -5.573 2.447 1.00 81.06 405 TYR A C 1
ATOM 3126 O O . TYR A 1 405 ? -8.550 -4.581 3.089 1.00 81.06 405 TYR A O 1
ATOM 3134 N N . ALA A 1 406 ? -9.514 -5.455 1.295 1.00 80.38 406 ALA A N 1
ATOM 3135 C CA . ALA A 1 406 ? -10.033 -4.169 0.834 1.00 80.38 406 ALA A CA 1
ATOM 3136 C C . ALA A 1 406 ? -11.547 -4.089 1.048 1.00 80.38 406 ALA A C 1
ATOM 3138 O O . ALA A 1 406 ? -12.253 -5.082 0.897 1.00 80.38 406 ALA A O 1
ATOM 3139 N N . VAL A 1 407 ? -12.030 -2.888 1.360 1.00 79.62 407 VAL A N 1
ATOM 3140 C CA . VAL A 1 407 ? -13.452 -2.545 1.271 1.00 79.62 407 VAL A CA 1
ATOM 3141 C C . VAL A 1 407 ? -13.643 -1.593 0.101 1.00 79.62 407 VAL A C 1
ATOM 3143 O O . VAL A 1 407 ? -12.751 -0.806 -0.223 1.00 79.62 407 VAL A O 1
ATOM 3146 N N . ASP A 1 408 ? -14.799 -1.671 -0.540 1.00 76.44 408 ASP A N 1
ATOM 3147 C CA . ASP A 1 408 ? -15.224 -0.709 -1.541 1.00 76.44 408 ASP A CA 1
ATOM 3148 C C . ASP A 1 408 ? -15.311 0.692 -0.917 1.00 76.44 408 ASP A C 1
ATOM 3150 O O . ASP A 1 408 ? -15.962 0.889 0.108 1.00 76.44 408 ASP A O 1
ATOM 3154 N N . ALA A 1 409 ? -14.652 1.674 -1.530 1.00 66.81 409 ALA A N 1
ATOM 3155 C CA . ALA A 1 409 ? -14.512 3.004 -0.941 1.00 66.81 409 ALA A CA 1
ATOM 3156 C C . ALA A 1 409 ? -15.845 3.766 -0.804 1.00 66.81 409 ALA A C 1
ATOM 3158 O O . ALA A 1 409 ? -15.951 4.658 0.035 1.00 66.81 409 ALA A O 1
ATOM 3159 N N . ALA A 1 410 ? -16.855 3.437 -1.616 1.00 68.25 410 ALA A N 1
ATOM 3160 C CA . ALA A 1 410 ? -18.151 4.112 -1.596 1.00 68.25 410 ALA A CA 1
ATOM 3161 C C . ALA A 1 410 ? -19.139 3.449 -0.626 1.00 68.25 410 ALA A C 1
ATOM 3163 O O . ALA A 1 410 ? -19.922 4.131 0.032 1.00 68.25 410 ALA A O 1
ATOM 3164 N N . THR A 1 411 ? -19.116 2.120 -0.551 1.00 72.00 411 THR A N 1
ATOM 3165 C CA . THR A 1 411 ? -20.109 1.320 0.182 1.00 72.00 411 THR A CA 1
ATOM 3166 C C . THR A 1 411 ? -19.566 0.696 1.465 1.00 72.00 411 THR A C 1
ATOM 3168 O O . THR A 1 411 ? -20.335 0.172 2.268 1.00 72.00 411 THR A O 1
ATOM 3171 N N . GLY A 1 412 ? -18.247 0.710 1.664 1.00 72.81 412 GLY A N 1
ATOM 3172 C CA . GLY A 1 412 ? -17.567 0.025 2.763 1.00 72.81 412 GLY A CA 1
ATOM 3173 C C . GLY A 1 412 ? -17.767 -1.493 2.759 1.00 72.81 412 GLY A C 1
ATOM 3174 O O . GLY A 1 412 ? -17.523 -2.133 3.771 1.00 72.81 412 GLY A O 1
ATOM 3175 N N . THR A 1 413 ? -18.242 -2.082 1.661 1.00 76.06 413 THR A N 1
ATOM 3176 C CA . THR A 1 413 ? -18.492 -3.527 1.575 1.00 76.06 413 THR A CA 1
ATOM 3177 C C . THR A 1 413 ? -17.265 -4.270 1.064 1.00 76.06 413 THR A C 1
ATOM 3179 O O . THR A 1 413 ? -16.499 -3.749 0.252 1.00 76.06 413 THR A O 1
ATOM 3182 N N . VAL A 1 414 ? -17.073 -5.507 1.515 1.00 74.88 414 VAL A N 1
ATOM 3183 C CA . VAL A 1 414 ? -16.100 -6.419 0.901 1.00 74.88 414 VAL A CA 1
ATOM 3184 C C . VAL A 1 414 ? -16.709 -6.945 -0.396 1.00 74.88 414 VAL A C 1
ATOM 3186 O O . VAL A 1 414 ? -17.823 -7.471 -0.399 1.00 74.88 414 VAL A O 1
ATOM 3189 N N . LYS A 1 415 ? -16.015 -6.763 -1.525 1.00 70.31 415 LYS A N 1
ATOM 3190 C CA . LYS A 1 415 ? -16.486 -7.300 -2.809 1.00 70.31 415 LYS A CA 1
ATOM 3191 C C . LYS A 1 415 ? -16.369 -8.821 -2.756 1.00 70.31 415 LYS A C 1
ATOM 3193 O O . LYS A 1 415 ? -15.288 -9.319 -2.470 1.00 70.31 415 LYS A O 1
ATOM 3198 N N . ALA A 1 416 ? -17.442 -9.540 -3.078 1.00 66.44 416 ALA A N 1
ATOM 3199 C CA . ALA A 1 416 ? -17.436 -11.002 -3.064 1.00 66.44 416 ALA A CA 1
ATOM 3200 C C . ALA A 1 416 ? -16.244 -11.580 -3.851 1.00 66.44 416 ALA A C 1
ATOM 3202 O O . ALA A 1 416 ? -15.969 -11.121 -4.967 1.00 66.44 416 ALA A O 1
ATOM 3203 N N . LYS A 1 417 ? -15.599 -12.616 -3.295 1.00 66.06 417 LYS A N 1
ATOM 3204 C CA . LYS A 1 417 ? -14.403 -13.286 -3.845 1.00 66.06 417 LYS A CA 1
ATOM 3205 C C . LYS A 1 417 ? -13.139 -12.420 -3.836 1.00 66.06 417 LYS A C 1
ATOM 3207 O O . LYS A 1 417 ? -12.236 -12.652 -4.645 1.00 66.06 417 LYS A O 1
ATOM 3212 N N . SER A 1 418 ? -13.073 -11.401 -2.977 1.00 67.62 418 SER A N 1
ATOM 3213 C CA . SER A 1 418 ? -11.861 -10.591 -2.851 1.00 67.62 418 SER A CA 1
ATOM 3214 C C . SER A 1 418 ? -10.807 -11.350 -2.077 1.00 67.62 418 SER A C 1
ATOM 3216 O O . SER A 1 418 ? -11.040 -11.842 -0.982 1.00 67.62 418 SER A O 1
ATOM 3218 N N . TYR A 1 419 ? -9.604 -11.422 -2.621 1.00 71.31 419 TYR A N 1
ATOM 3219 C CA . TYR A 1 419 ? -8.522 -12.093 -1.933 1.00 71.31 419 TYR A CA 1
ATOM 3220 C C . TYR A 1 419 ? -8.071 -11.235 -0.752 1.00 71.31 419 TYR A C 1
ATOM 3222 O O . TYR A 1 419 ? -7.893 -10.018 -0.878 1.00 71.31 419 TYR A O 1
ATOM 3230 N N . ILE A 1 420 ? -7.839 -11.878 0.389 1.00 76.56 420 ILE A N 1
ATOM 3231 C CA . ILE A 1 420 ? -7.218 -11.222 1.537 1.00 76.56 420 ILE A CA 1
ATOM 3232 C C . ILE A 1 420 ? -5.713 -11.469 1.506 1.00 76.56 420 ILE A C 1
ATOM 3234 O O . ILE A 1 420 ? -5.233 -12.463 0.955 1.00 76.56 420 ILE A O 1
ATOM 3238 N N . SER A 1 421 ? -4.962 -10.559 2.116 1.00 77.50 421 SER A N 1
ATOM 3239 C CA . SER A 1 421 ? -3.516 -10.673 2.259 1.00 77.50 421 SER A CA 1
ATOM 3240 C C . SER A 1 421 ? -3.117 -10.892 3.709 1.00 77.50 421 SER A C 1
ATOM 3242 O O . SER A 1 421 ? -3.749 -10.351 4.612 1.00 77.50 421 SER A O 1
ATOM 3244 N N . TYR A 1 422 ? -2.056 -11.659 3.932 1.00 79.06 422 TYR A N 1
ATOM 3245 C CA . TYR A 1 422 ? -1.450 -11.833 5.250 1.00 79.06 422 TYR A CA 1
ATOM 3246 C C . TYR A 1 422 ? 0.038 -12.179 5.108 1.00 79.06 422 TYR A C 1
ATOM 3248 O O . TYR A 1 422 ? 0.535 -12.489 4.015 1.00 79.06 422 TYR A O 1
ATOM 3256 N N . LYS A 1 423 ? 0.763 -12.133 6.225 1.00 77.75 423 LYS A N 1
ATOM 3257 C CA . LYS A 1 423 ? 2.164 -12.556 6.299 1.00 77.75 423 LYS A CA 1
ATOM 3258 C C . LYS A 1 423 ? 2.278 -14.006 6.711 1.00 77.75 423 LYS A C 1
ATOM 3260 O O . LYS A 1 423 ? 1.688 -14.418 7.699 1.00 77.75 423 LYS A O 1
ATOM 3265 N N . ARG A 1 424 ? 3.117 -14.760 6.000 1.00 74.94 424 ARG A N 1
ATOM 3266 C CA . ARG A 1 424 ? 3.461 -16.145 6.334 1.00 74.94 424 ARG A CA 1
ATOM 3267 C C . ARG A 1 424 ? 4.748 -16.214 7.166 1.00 74.94 424 ARG A C 1
ATOM 3269 O O . ARG A 1 424 ? 5.795 -15.744 6.716 1.00 74.94 424 ARG A O 1
ATOM 3276 N N . GLY A 1 425 ? 4.673 -16.828 8.351 1.00 63.16 425 GLY A N 1
ATOM 3277 C CA . GLY A 1 425 ? 5.791 -16.950 9.297 1.00 63.16 425 GLY A CA 1
ATOM 3278 C C . GLY A 1 425 ? 6.750 -18.122 9.043 1.00 63.16 425 GLY A C 1
ATOM 3279 O O . GLY A 1 425 ? 7.959 -17.954 9.209 1.00 63.16 425 GLY A O 1
ATOM 3280 N N . GLU A 1 426 ? 6.253 -19.287 8.605 1.00 59.44 426 GLU A N 1
ATOM 3281 C CA . GLU A 1 426 ? 7.069 -20.506 8.440 1.00 59.44 426 GLU A CA 1
ATOM 3282 C C . GLU A 1 426 ? 7.403 -20.876 6.980 1.00 59.44 426 GLU A C 1
ATOM 3284 O O . GLU A 1 426 ? 6.556 -20.855 6.077 1.00 59.44 426 GLU A O 1
ATOM 3289 N N . GLY A 1 427 ? 8.655 -21.301 6.759 1.00 59.97 427 GLY A N 1
ATOM 3290 C CA . GLY A 1 427 ? 9.166 -21.781 5.473 1.00 59.97 427 GLY A CA 1
ATOM 3291 C C . GLY A 1 427 ? 9.497 -20.643 4.507 1.00 59.97 427 GLY A C 1
ATOM 3292 O O . GLY A 1 427 ? 10.469 -19.913 4.696 1.00 59.97 427 GLY A O 1
ATOM 3293 N N . THR A 1 428 ? 8.703 -20.497 3.444 1.00 51.38 428 THR A N 1
ATOM 3294 C CA . THR A 1 428 ? 8.837 -19.388 2.491 1.00 51.38 428 THR A CA 1
ATOM 3295 C C . THR A 1 428 ? 8.171 -18.147 3.075 1.00 51.38 428 THR A C 1
ATOM 3297 O O . THR A 1 428 ? 6.979 -17.916 2.871 1.00 51.38 428 THR A O 1
ATOM 3300 N N . LYS A 1 429 ? 8.936 -17.365 3.839 1.00 55.28 429 LYS A N 1
ATOM 3301 C CA . LYS A 1 429 ? 8.477 -16.062 4.321 1.00 55.28 429 LYS A CA 1
ATOM 3302 C C . LYS A 1 429 ? 8.087 -15.194 3.121 1.00 55.28 429 LYS A C 1
ATOM 3304 O O . LYS A 1 429 ? 8.766 -15.185 2.088 1.00 55.28 429 LYS A O 1
ATOM 3309 N N . GLY A 1 430 ? 6.946 -14.532 3.224 1.00 53.62 430 GLY A N 1
ATOM 3310 C CA . GLY A 1 430 ? 6.380 -13.793 2.108 1.00 53.62 430 GLY A CA 1
ATOM 3311 C C . GLY A 1 430 ? 4.959 -13.335 2.376 1.00 53.62 430 GLY A C 1
ATOM 3312 O O . GLY A 1 430 ? 4.340 -13.692 3.381 1.00 53.62 430 GLY A O 1
ATOM 3313 N N . LEU A 1 431 ? 4.481 -12.515 1.455 1.00 59.84 431 LEU A N 1
ATOM 3314 C CA . LEU A 1 431 ? 3.166 -11.906 1.458 1.00 59.84 431 LEU A CA 1
ATOM 3315 C C . LEU A 1 431 ? 2.282 -12.691 0.507 1.00 59.84 431 LEU A C 1
ATOM 3317 O O . LEU A 1 431 ? 2.651 -12.881 -0.654 1.00 59.84 431 LEU A O 1
ATOM 3321 N N . TYR A 1 432 ? 1.148 -13.163 1.007 1.00 61.88 432 TYR A N 1
ATOM 3322 C CA . TYR A 1 432 ? 0.317 -14.132 0.308 1.00 61.88 432 TYR A CA 1
ATOM 3323 C C . TYR A 1 432 ? -1.096 -13.589 0.149 1.00 61.88 432 TYR A C 1
ATOM 3325 O O . TYR A 1 432 ? -1.684 -13.151 1.134 1.00 61.88 432 TYR A O 1
ATOM 3333 N N . ALA A 1 433 ? -1.614 -13.613 -1.077 1.00 59.34 433 ALA A N 1
ATOM 3334 C CA . ALA A 1 433 ? -3.020 -13.381 -1.368 1.00 59.34 433 ALA A CA 1
ATOM 3335 C C . ALA A 1 433 ? -3.717 -14.727 -1.559 1.00 59.34 433 ALA A C 1
ATOM 3337 O O . ALA A 1 433 ? -3.239 -15.562 -2.336 1.00 59.34 433 ALA A O 1
ATOM 3338 N N . PHE A 1 434 ? -4.848 -14.930 -0.889 1.00 62.59 434 PHE A N 1
ATOM 3339 C CA . PHE A 1 434 ? -5.644 -16.149 -1.028 1.00 62.59 434 PHE A CA 1
ATOM 3340 C C . PHE A 1 434 ? -7.130 -15.825 -1.182 1.00 62.59 434 PHE A C 1
ATOM 3342 O O . PHE A 1 434 ? -7.560 -14.774 -0.701 1.00 62.59 434 PHE A O 1
ATOM 3349 N N . PRO A 1 435 ? -7.894 -16.681 -1.884 1.00 49.06 435 PRO A N 1
ATOM 3350 C CA . PRO A 1 435 ? -9.292 -16.399 -2.158 1.00 49.06 435 PRO A CA 1
ATOM 3351 C C . PRO A 1 435 ? -10.099 -16.354 -0.861 1.00 49.06 435 PRO A C 1
ATOM 3353 O O . PRO A 1 435 ? -10.049 -17.286 -0.063 1.00 49.06 435 PRO A O 1
ATOM 3356 N N . GLU A 1 436 ? -10.900 -15.304 -0.702 1.00 43.22 436 GLU A N 1
ATOM 3357 C CA . GLU A 1 436 ? -12.194 -15.429 -0.034 1.00 43.22 436 GLU A CA 1
ATOM 3358 C C . GLU A 1 436 ? -13.050 -16.338 -0.923 1.00 43.22 436 GLU A C 1
ATOM 3360 O O . GLU A 1 436 ? -13.129 -16.114 -2.136 1.00 43.22 436 GLU A O 1
ATOM 3365 N N . LYS A 1 437 ? -13.579 -17.427 -0.367 1.00 39.47 437 LYS A N 1
ATOM 3366 C CA . LYS A 1 437 ? -14.337 -18.412 -1.150 1.00 39.47 437 LYS A CA 1
ATOM 3367 C C . LYS A 1 437 ? -15.658 -17.830 -1.658 1.00 39.47 437 LYS A C 1
ATOM 3369 O O . LYS A 1 437 ? -16.332 -17.117 -0.883 1.00 39.47 437 LYS A O 1
#

Sequence (437 aa):
MVRTITIQQTELGVENGAFIYKGDAATYSNPSVFEKSGNLIGLYTYPYKLSASQAELWAANSGVTGGEFRKGTLYVHFVLDLPASNMKQSIRGEGWGSTSKMVFKLYRWDTDYNTTLAGDPIITNTIPYTEGKHYDMLPSGKTVAPGEYMLSLEATDTDINNPQYWSWGKANDKFVKGAWCGKEEMTANFPEFYCVYDTKVNGSGQVACKTSTDLGKTWKDQADESFAALSKKWLGDYTVASNFNFTTFDGYYYVTFDKAGDKGICVTRCKIAGGDWESWNGSGWSADGKTAVWTSSTPVSLVGKDGAVYAYYMDGDNVVSVKYAGGDNWPASGQQSVGYAFTEDAPAEIDVKYHAGSSEYVATYVTADREIGTLTSTDGVRFTVADPLPVDSYYLWAGASGVRYAVDAATGTVKAKSYISYKRGEGTKGLYAFPEK

pLDDT: mean 74.91, std 16.27, range [19.56, 98.25]